Protein AF-0000000079099811 (afdb_homodimer)

Radius of gyration: 32.33 Å; Cα contacts (8 Å, |Δi|>4): 1197; chains: 2; bounding box: 140×87×87 Å

pLDDT: mean 89.3, std 20.96, range [20.91, 98.94]

InterPro domains:
  IPR004788 Ribose 5-phosphate isomerase, type A [PF06026] (89-263)
  IPR004788 Ribose 5-phosphate isomerase, type A [PTHR11934] (23-269)
  IPR004788 Ribose 5-phosphate isomerase, type A [TIGR00021] (44-264)
  IPR004788 Ribose 5-phosphate isomerase, type A [cd01398] (43-260)
  IPR020672 Ribose-5-phosphate isomerase, type A, subgroup [MF_00170] (40-267)
  IPR037171 NagB/RpiA transferase-like [SSF100950] (41-189)

Organism: Champsocephalus gunnari (NCBI:txid52237)

Secondary structure (DSSP, 8-state):
----------TTTTTTGGGGGHHHHHHHHHHHHHHHHHHHHHHHHHHHHHHHHHH--TTEEEEE--STTHHHHHHHHHHHHHHH---EEEEESSHHHHHHHHHTTPEE--TTT--SEEEEEE--SEE-TT--EE--TTS--HHHHHHHHTEEEEEEEEEGGGB-SSTTSS--S-EEEEE-GGGHHHHHHHHHHHH-SEEEEPBPSSSSSB---TTS-EEEEEE-S----HHHHHHHHHTSTTEEEESEE-S--SEEEEE-TTS-EEEE-----/--------------TTGGGGGHHHHHHHHHHHHHHHHHHHHHHHHHHHHHHHHHH--TTEEEEE--STTHHHHHHHHHHHHHHH---EEEEESSHHHHHHHHHTTPEE--TTT--SEEEEEE--SEE-TT--EE--TTS--HHHHHHHHTEEEEEEEEEGGGB-SSTTSS--S-EEEEE-GGGHHHHHHHHHHHH-SEEEEPBPSSSSSB---TTS-EEEEEE-S----HHHHHHHHHTSTTEEEESEE-S--SEEEEE-TTS-EEEE-----

Sequence (546 aa):
MRLQGCVFSSFSKLAAGFLSSASSRRKHVCLLSQSANIMAEEAKKLAAYAAVDNHVQNNQVVGVGSGSTIVYAVDRLAERVRQEKLNIVCVPTSFQARQLILQHGLTLSDLDRHPELDVAIDGADEVDAELTLIKGGGGCLTQEKIVAGCAKHFVVIADYRKDSKALGQQWKKGVPIEVIPMAYVPVSRAIAKRFGGEANLRMAVSKAGPVVTDNSNFILDWKFERAENWKEVNTAIKMIPGVVETGLFVGMAERAYFGMEDGTVQVRDPSVNMRLQGCVFSSFSKLAAGFLSSASSRRKHVCLLSQSANIMAEEAKKLAAYAAVDNHVQNNQVVGVGSGSTIVYAVDRLAERVRQEKLNIVCVPTSFQARQLILQHGLTLSDLDRHPELDVAIDGADEVDAELTLIKGGGGCLTQEKIVAGCAKHFVVIADYRKDSKALGQQWKKGVPIEVIPMAYVPVSRAIAKRFGGEANLRMAVSKAGPVVTDNSNFILDWKFERAENWKEVNTAIKMIPGVVETGLFVGMAERAYFGMEDGTVQVRDPSVN

Foldseek 3Di:
DCPDDDPDDDDPDDPPPDPPPVVVVVVVVVVVVVVVVVLFLLFLLLQLLVCLVVQDDAPFEEEQADDDSSLNNLVNNLVCCVPVVGQYEYAYLDPVRVVSCVVSPHHYDYCVVPVAGAEYEYEFQAQAQQRKGADQPVPRQQSSVSSLVRYPAYEYEGAPLRYYNDPCPRDQQAKKWWFAAVCQVVLQVVCCVPQNAGWAWACDDVDGGGDQHPVRTTITGGRGDDDDDVVVVQVVSCPPPGTPHISIDPPRHQKYWYRYSVGDIDIHGGDPD/DCPPPPPDDDDDPDPPPDPPPVVVVVVVVVVVVVVVVVLFLLFLLLQLLVCLVVQDDAPWEEEQADDDSSLNNLVNNLVCCVPVVGQYEYAYLDPVRVVSCVVSPHHYDYCVVPVAGAEYEYEAQAQAQQRKGADQPVPRQQSSVSSLVRYPAYEYEGAPLRYYNDPCPRDQQAKKWWFAAVCQVVLQVVCCVPQNFGWDWACDDVDGGGDQHPVRTTITGGRGDDDDDVVVVQVVSCPPPGTPHISIDPPRHQKYWYRYSVGDIDIHGGDPD

Structure (mmCIF, N/CA/C/O backbone):
data_AF-0000000079099811-model_v1
#
loop_
_entity.id
_entity.type
_entity.pdbx_description
1 polymer 'Ribose-5-phosphate isomerase'
#
loop_
_atom_site.group_PDB
_atom_site.id
_atom_site.type_symbol
_atom_site.label_atom_id
_atom_site.label_alt_id
_atom_site.label_comp_id
_atom_site.label_asym_id
_atom_site.label_entity_id
_atom_site.label_seq_id
_atom_site.pdbx_PDB_ins_code
_atom_site.Cartn_x
_atom_site.Cartn_y
_atom_site.Cartn_z
_atom_site.occupancy
_atom_site.B_iso_or_equiv
_atom_site.auth_seq_id
_atom_site.auth_comp_id
_atom_site.auth_asym_id
_atom_site.auth_atom_id
_atom_site.pdbx_PDB_model_num
ATOM 1 N N . MET A 1 1 ? -67.562 -46.844 43.219 1 23.28 1 MET A N 1
ATOM 2 C CA . MET A 1 1 ? -67.938 -47.594 42.031 1 23.28 1 MET A CA 1
ATOM 3 C C . MET A 1 1 ? -66.938 -47.281 40.906 1 23.28 1 MET A C 1
ATOM 5 O O . MET A 1 1 ? -66.5 -46.125 40.75 1 23.28 1 MET A O 1
ATOM 9 N N . ARG A 1 2 ? -66.438 -48.406 40.125 1 21.06 2 ARG A N 1
ATOM 10 C CA . ARG A 1 2 ? -65.375 -48.938 39.281 1 21.06 2 ARG A CA 1
ATOM 11 C C . ARG A 1 2 ? -65.438 -48.344 37.875 1 21.06 2 ARG A C 1
ATOM 13 O O . ARG A 1 2 ? -66.125 -48.875 37 1 21.06 2 ARG A O 1
ATOM 20 N N . LEU A 1 3 ? -65.875 -47.094 37.719 1 28.14 3 LEU A N 1
ATOM 21 C CA . LEU A 1 3 ? -66.125 -46.656 36.312 1 28.14 3 LEU A CA 1
ATOM 22 C C . LEU A 1 3 ? -64.875 -46.875 35.469 1 28.14 3 LEU A C 1
ATOM 24 O O . LEU A 1 3 ? -63.781 -46.375 35.844 1 28.14 3 LEU A O 1
ATOM 28 N N . GLN A 1 4 ? -64.812 -47.906 34.562 1 23.19 4 GLN A N 1
ATOM 29 C CA . GLN A 1 4 ? -63.969 -48.719 33.719 1 23.19 4 GLN A CA 1
ATOM 30 C C . GLN A 1 4 ? -63.281 -47.844 32.688 1 23.19 4 GLN A C 1
ATOM 32 O O . GLN A 1 4 ? -63.875 -46.906 32.156 1 23.19 4 GLN A O 1
ATOM 37 N N . GLY A 1 5 ? -61.844 -48 32.344 1 22.3 5 GLY A N 1
ATOM 38 C CA . GLY A 1 5 ? -60.531 -47.562 31.922 1 22.3 5 GLY A CA 1
ATOM 39 C C . GLY A 1 5 ? -60.344 -47.531 30.406 1 22.3 5 GLY A C 1
ATOM 40 O O . GLY A 1 5 ? -59.375 -46.969 29.906 1 22.3 5 GLY A O 1
ATOM 41 N N . CYS A 1 6 ? -61.219 -48.281 29.516 1 20.91 6 CYS A N 1
ATOM 42 C CA . CYS A 1 6 ? -60.5 -49.094 28.547 1 20.91 6 CYS A CA 1
ATOM 43 C C . CYS A 1 6 ? -60.062 -48.25 27.344 1 20.91 6 CYS A C 1
ATOM 45 O O . CYS A 1 6 ? -59.344 -48.719 26.484 1 20.91 6 CYS A O 1
ATOM 47 N N . VAL A 1 7 ? -60.656 -47.156 26.781 1 26.44 7 VAL A N 1
ATOM 48 C CA . VAL A 1 7 ? -60.844 -47.219 25.344 1 26.44 7 VAL A CA 1
ATOM 49 C C . VAL A 1 7 ? -59.5 -46.844 24.656 1 26.44 7 VAL A C 1
ATOM 51 O O . VAL A 1 7 ? -59.125 -45.656 24.656 1 26.44 7 VAL A O 1
ATOM 54 N N . PHE A 1 8 ? -58.25 -47.594 24.875 1 22.88 8 PHE A N 1
ATOM 55 C CA . PHE A 1 8 ? -56.906 -47.125 24.594 1 22.88 8 PHE A CA 1
ATOM 56 C C . PHE A 1 8 ? -56.688 -46.969 23.094 1 22.88 8 PHE A C 1
ATOM 58 O O . PHE A 1 8 ? -56.156 -45.938 22.656 1 22.88 8 PHE A O 1
ATOM 65 N N . SER A 1 9 ? -56.719 -48.031 22.141 1 22.77 9 SER A N 1
ATOM 66 C CA . SER A 1 9 ? -55.469 -48.531 21.578 1 22.77 9 SER A CA 1
ATOM 67 C C . SER A 1 9 ? -55.156 -47.875 20.234 1 22.77 9 SER A C 1
ATOM 69 O O . SER A 1 9 ? -54.031 -47.438 20 1 22.77 9 SER A O 1
ATOM 71 N N . SER A 1 10 ? -55.906 -48.094 19.062 1 25.42 10 SER A N 1
ATOM 72 C CA . SER A 1 10 ? -55.312 -48.75 17.922 1 25.42 10 SER A CA 1
ATOM 73 C C . SER A 1 10 ? -54.781 -47.75 16.906 1 25.42 10 SER A C 1
ATOM 75 O O . SER A 1 10 ? -54.219 -48.125 15.875 1 25.42 10 SER A O 1
ATOM 77 N N . PHE A 1 11 ? -54.938 -46.375 16.938 1 29.06 11 PHE A N 1
ATOM 78 C CA . PHE A 1 11 ? -55.062 -45.812 15.594 1 29.06 11 PHE A CA 1
ATOM 79 C C . PHE A 1 11 ? -53.688 -45.625 14.953 1 29.06 11 PHE A C 1
ATOM 81 O O . PHE A 1 11 ? -53.375 -44.531 14.484 1 29.06 11 PHE A O 1
ATOM 88 N N . SER A 1 12 ? -52.5 -46.281 15.406 1 23.86 12 SER A N 1
ATOM 89 C CA . SER A 1 12 ? -51.25 -45.594 15.109 1 23.86 12 SER A CA 1
ATOM 90 C C . SER A 1 12 ? -50.844 -45.844 13.664 1 23.86 12 SER A C 1
ATOM 92 O O . SER A 1 12 ? -49.875 -45.219 13.188 1 23.86 12 SER A O 1
ATOM 94 N N . LYS A 1 13 ? -51.25 -46.812 12.812 1 27.08 13 LYS A N 1
ATOM 95 C CA . LYS A 1 13 ? -50.219 -47.438 11.977 1 27.08 13 LYS A CA 1
ATOM 96 C C . LYS A 1 13 ? -49.906 -46.531 10.789 1 27.08 13 LYS A C 1
ATOM 98 O O . LYS A 1 13 ? -48.781 -46.594 10.258 1 27.08 13 LYS A O 1
ATOM 103 N N . LEU A 1 14 ? -50.75 -45.906 10.039 1 25.47 14 LEU A N 1
ATOM 104 C CA . LEU A 1 14 ? -50.594 -46.062 8.594 1 25.47 14 LEU A CA 1
ATOM 105 C C . LEU A 1 14 ? -49.594 -45.062 8.055 1 25.47 14 LEU A C 1
ATOM 107 O O . LEU A 1 14 ? -49.312 -45 6.852 1 25.47 14 LEU A O 1
ATOM 111 N N . ALA A 1 15 ? -49.062 -44 8.75 1 27.23 15 ALA A N 1
ATOM 112 C CA . ALA A 1 15 ? -48.594 -42.969 7.855 1 27.23 15 ALA A CA 1
ATOM 113 C C . ALA A 1 15 ? -47.219 -43.25 7.324 1 27.23 15 ALA A C 1
ATOM 115 O O . ALA A 1 15 ? -46.281 -42.469 7.508 1 27.23 15 ALA A O 1
ATOM 116 N N . ALA A 1 16 ? -46.781 -44.594 7.203 1 27.22 16 ALA A N 1
ATOM 117 C CA . ALA A 1 16 ? -45.375 -44.812 7.008 1 27.22 16 ALA A CA 1
ATOM 118 C C . ALA A 1 16 ? -44.969 -44.5 5.57 1 27.22 16 ALA A C 1
ATOM 120 O O . ALA A 1 16 ? -43.75 -44.438 5.258 1 27.22 16 ALA A O 1
ATOM 121 N N . GLY A 1 17 ? -45.875 -44.438 4.621 1 28.27 17 GLY A N 1
ATOM 122 C CA . GLY A 1 17 ? -45.344 -44.875 3.346 1 28.27 17 GLY A CA 1
ATOM 123 C C . GLY A 1 17 ? -44.406 -43.844 2.73 1 28.27 17 GLY A C 1
ATOM 124 O O . GLY A 1 17 ? -43.469 -44.219 2.006 1 28.27 17 GLY A O 1
ATOM 125 N N . PHE A 1 18 ? -44.656 -42.531 2.709 1 34.72 18 PHE A N 1
ATOM 126 C CA . PHE A 1 18 ? -44.188 -41.75 1.559 1 34.72 18 PHE A CA 1
ATOM 127 C C . PHE A 1 18 ? -42.75 -41.281 1.768 1 34.72 18 PHE A C 1
ATOM 129 O O . PHE A 1 18 ? -42.219 -40.5 0.976 1 34.72 18 PHE A O 1
ATOM 136 N N . LEU A 1 19 ? -42.062 -41.656 2.842 1 35.84 19 LEU A N 1
ATOM 137 C CA . LEU A 1 19 ? -40.844 -40.906 3.057 1 35.84 19 LEU A CA 1
ATOM 138 C C . LEU A 1 19 ? -39.719 -41.469 2.193 1 35.84 19 LEU A C 1
ATOM 140 O O . LEU A 1 19 ? -38.562 -41.031 2.316 1 35.84 19 LEU A O 1
ATOM 144 N N . SER A 1 20 ? -39.938 -42.438 1.365 1 37.06 20 SER A N 1
ATOM 145 C CA . SER A 1 20 ? -38.719 -43.094 0.891 1 37.06 20 SER A CA 1
ATOM 146 C C . SER A 1 20 ? -38.062 -42.281 -0.205 1 37.06 20 SER A C 1
ATOM 148 O O . SER A 1 20 ? -36.875 -42.5 -0.511 1 37.06 20 SER A O 1
ATOM 150 N N . SER A 1 21 ? -38.781 -41.375 -0.862 1 38.88 21 SER A N 1
ATOM 151 C CA . SER A 1 21 ? -38.156 -40.969 -2.121 1 38.88 21 SER A CA 1
ATOM 152 C C . SER A 1 21 ? -37.156 -39.844 -1.911 1 38.88 21 SER A C 1
ATOM 154 O O . SER A 1 21 ? -36.438 -39.469 -2.836 1 38.88 21 SER A O 1
ATOM 156 N N . ALA A 1 22 ? -37.188 -39.188 -0.822 1 42.56 22 ALA A N 1
ATOM 157 C CA . ALA A 1 22 ? -36.312 -38 -0.711 1 42.56 22 ALA A CA 1
ATOM 158 C C . ALA A 1 22 ? -34.844 -38.406 -0.474 1 42.56 22 ALA A C 1
ATOM 160 O O . ALA A 1 22 ? -33.938 -37.594 -0.548 1 42.56 22 ALA A O 1
ATOM 161 N N . SER A 1 23 ? -34.75 -39.75 -0.103 1 42.31 23 SER A N 1
ATOM 162 C CA . SER A 1 23 ? -33.375 -40.125 0.263 1 42.31 23 SER A CA 1
ATOM 163 C C . SER A 1 23 ? -32.5 -40.312 -0.973 1 42.31 23 SER A C 1
ATOM 165 O O . SER A 1 23 ? -31.281 -40.188 -0.903 1 42.31 23 SER A O 1
ATOM 167 N N . SER A 1 24 ? -33.156 -40.625 -2.104 1 41.09 24 SER A N 1
ATOM 168 C CA . SER A 1 24 ? -32.344 -40.906 -3.279 1 41.09 24 SER A CA 1
ATOM 169 C C . SER A 1 24 ? -31.859 -39.625 -3.93 1 41.09 24 SER A C 1
ATOM 171 O O . SER A 1 24 ? -30.812 -39.594 -4.578 1 41.09 24 SER A O 1
ATOM 173 N N . ARG A 1 25 ? -32.594 -38.594 -3.783 1 45.16 25 ARG A N 1
ATOM 174 C CA . ARG A 1 25 ? -32.188 -37.312 -4.406 1 45.16 25 ARG A CA 1
ATOM 175 C C . ARG A 1 25 ? -31.031 -36.688 -3.646 1 45.16 25 ARG A C 1
ATOM 177 O O . ARG A 1 25 ? -30.172 -36.031 -4.246 1 45.16 25 ARG A O 1
ATOM 184 N N . ARG A 1 26 ? -31.188 -36.906 -2.41 1 52.5 26 ARG A N 1
ATOM 185 C CA . ARG A 1 26 ? -30.078 -36.344 -1.645 1 52.5 26 ARG A CA 1
ATOM 186 C C . ARG A 1 26 ? -28.781 -37.125 -1.918 1 52.5 26 ARG A C 1
ATOM 188 O O . ARG A 1 26 ? -27.688 -36.562 -1.831 1 52.5 26 ARG A O 1
ATOM 195 N N . LYS A 1 27 ? -29.094 -38.219 -2.285 1 48.91 27 LYS A N 1
ATOM 196 C CA . LYS A 1 27 ? -27.938 -39.062 -2.561 1 48.91 27 LYS A CA 1
ATOM 197 C C . LYS A 1 27 ? -27.328 -38.719 -3.926 1 48.91 27 LYS A C 1
ATOM 199 O O . LYS A 1 27 ? -26.109 -38.75 -4.09 1 48.91 27 LYS A O 1
ATOM 204 N N . HIS A 1 28 ? -28.062 -38.5 -4.867 1 47.62 28 HIS A N 1
ATOM 205 C CA . HIS A 1 28 ? -27.594 -38.188 -6.211 1 47.62 28 HIS A CA 1
ATOM 206 C C . HIS A 1 28 ? -26.953 -36.812 -6.258 1 47.62 28 HIS A C 1
ATOM 208 O O . HIS A 1 28 ? -25.953 -36.594 -6.957 1 47.62 28 HIS A O 1
ATOM 214 N N . VAL A 1 29 ? -27.453 -35.75 -5.609 1 53.19 29 VAL A N 1
ATOM 215 C CA . VAL A 1 29 ? -26.859 -34.438 -5.566 1 53.19 29 VAL A CA 1
ATOM 216 C C . VAL A 1 29 ? -25.516 -34.469 -4.863 1 53.19 29 VAL A C 1
ATOM 218 O O . VAL A 1 29 ? -24.547 -33.844 -5.293 1 53.19 29 VAL A O 1
ATOM 221 N N . CYS A 1 30 ? -25.375 -35.375 -3.893 1 55.56 30 CYS A N 1
ATOM 222 C CA . CYS A 1 30 ? -24.125 -35.5 -3.152 1 55.56 30 CYS A CA 1
ATOM 223 C C . CYS A 1 30 ? -23.062 -36.188 -4 1 55.56 30 CYS A C 1
ATOM 225 O O . CYS A 1 30 ? -21.891 -35.844 -3.949 1 55.56 30 CYS A O 1
ATOM 227 N N . LEU A 1 31 ? -23.438 -37.156 -4.805 1 54.25 31 LEU A N 1
ATOM 228 C CA . LEU A 1 31 ? -22.5 -37.875 -5.645 1 54.25 31 LEU A CA 1
ATOM 229 C C . LEU A 1 31 ? -21.984 -36.969 -6.773 1 54.25 31 LEU A C 1
ATOM 231 O O . LEU A 1 31 ? -20.797 -37 -7.105 1 54.25 31 LEU A O 1
ATOM 235 N N . LEU A 1 32 ? -22.844 -36.156 -7.352 1 54.78 32 LEU A N 1
ATOM 236 C CA . LEU A 1 32 ? -22.453 -35.25 -8.43 1 54.78 32 LEU A CA 1
ATOM 237 C C . LEU A 1 32 ? -21.516 -34.156 -7.918 1 54.78 32 LEU A C 1
ATOM 239 O O . LEU A 1 32 ? -20.562 -33.781 -8.602 1 54.78 32 LEU A O 1
ATOM 243 N N . SER A 1 33 ? -21.828 -33.688 -6.688 1 65.56 33 SER A N 1
ATOM 244 C CA . SER A 1 33 ? -20.953 -32.688 -6.094 1 65.56 33 SER A CA 1
ATOM 245 C C . SER A 1 33 ? -19.562 -33.25 -5.789 1 65.56 33 SER A C 1
ATOM 247 O O . SER A 1 33 ? -18.562 -32.594 -6.02 1 65.56 33 SER A O 1
ATOM 249 N N . GLN A 1 34 ? -19.484 -34.469 -5.434 1 68.75 34 GLN A N 1
ATOM 250 C CA . GLN A 1 34 ? -18.203 -35.094 -5.145 1 68.75 34 GLN A CA 1
ATOM 251 C C . GLN A 1 34 ? -17.422 -35.344 -6.43 1 68.75 34 GLN A C 1
ATOM 253 O O . GLN A 1 34 ? -16.203 -35.156 -6.465 1 68.75 34 GLN A O 1
ATOM 258 N N . SER A 1 35 ? -18.109 -35.844 -7.461 1 70.94 35 SER A N 1
ATOM 259 C CA . SER A 1 35 ? -17.453 -36.094 -8.742 1 70.94 35 SER A CA 1
ATOM 260 C C . SER A 1 35 ? -16.906 -34.781 -9.336 1 70.94 35 SER A C 1
ATOM 262 O O . SER A 1 35 ? -15.805 -34.781 -9.891 1 70.94 35 SER A O 1
ATOM 264 N N . ALA A 1 36 ? -17.672 -33.719 -9.203 1 75.31 36 ALA A N 1
ATOM 265 C CA . ALA A 1 36 ? -17.219 -32.438 -9.711 1 75.31 36 ALA A CA 1
ATOM 266 C C . ALA A 1 36 ? -15.969 -31.953 -8.961 1 75.31 36 ALA A C 1
ATOM 268 O O . ALA A 1 36 ? -15.047 -31.406 -9.562 1 75.31 36 ALA A O 1
ATOM 269 N N . ASN A 1 37 ? -15.945 -32.188 -7.707 1 81.69 37 ASN A N 1
ATOM 270 C CA . ASN A 1 37 ? -14.789 -31.797 -6.902 1 81.69 37 ASN A CA 1
ATOM 271 C C . ASN A 1 37 ? -13.555 -32.625 -7.262 1 81.69 37 ASN A C 1
ATOM 273 O O . ASN A 1 37 ? -12.445 -32.094 -7.305 1 81.69 37 ASN A O 1
ATOM 277 N N . ILE A 1 38 ? -13.789 -33.875 -7.523 1 82.44 38 ILE A N 1
ATOM 278 C CA . ILE A 1 38 ? -12.688 -34.75 -7.906 1 82.44 38 ILE A CA 1
ATOM 279 C C . ILE A 1 38 ? -12.125 -34.312 -9.258 1 82.44 38 ILE A C 1
ATOM 281 O O . ILE A 1 38 ? -10.906 -34.25 -9.445 1 82.44 38 ILE A O 1
ATOM 285 N N . MET A 1 39 ? -12.992 -34 -10.148 1 86.12 39 MET A N 1
ATOM 286 C CA . MET A 1 39 ? -12.562 -33.562 -11.477 1 86.12 39 MET A CA 1
ATOM 287 C C . MET A 1 39 ? -11.789 -32.25 -11.398 1 86.12 39 MET A C 1
ATOM 289 O O . MET A 1 39 ? -10.789 -32.062 -12.094 1 86.12 39 MET A O 1
ATOM 293 N N . ALA A 1 40 ? -12.234 -31.359 -10.57 1 90.88 40 ALA A N 1
ATOM 294 C CA . ALA A 1 40 ? -11.547 -30.094 -10.406 1 90.88 40 ALA A CA 1
ATOM 295 C C . ALA A 1 40 ? -10.148 -30.281 -9.828 1 90.88 40 ALA A C 1
ATOM 297 O O . ALA A 1 40 ? -9.195 -29.625 -10.25 1 90.88 40 ALA A O 1
ATOM 298 N N . GLU A 1 41 ? -10.039 -31.156 -8.914 1 94.81 41 GLU A N 1
ATOM 299 C CA . GLU A 1 41 ? -8.734 -31.422 -8.305 1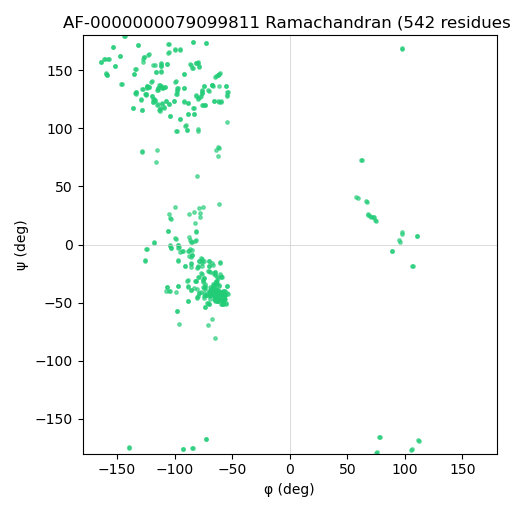 94.81 41 GLU A CA 1
ATOM 300 C C . GLU A 1 41 ? -7.77 -32.031 -9.312 1 94.81 41 GLU A C 1
ATOM 302 O O . GLU A 1 41 ? -6.598 -31.641 -9.367 1 94.81 41 GLU A O 1
ATOM 307 N N . GLU A 1 42 ? -8.281 -32.938 -10.062 1 95.94 42 GLU A N 1
ATOM 308 C CA . GLU A 1 42 ? -7.449 -33.531 -11.102 1 95.94 42 GLU A CA 1
ATOM 309 C C . GLU A 1 42 ? -7.027 -32.5 -12.133 1 95.94 42 GLU A C 1
ATOM 311 O O . GLU A 1 42 ? -5.895 -32.5 -12.617 1 95.94 42 GLU A O 1
ATOM 316 N N . ALA A 1 43 ? -7.91 -31.656 -12.492 1 97.31 43 ALA A N 1
ATOM 317 C CA . ALA A 1 43 ? -7.621 -30.578 -13.438 1 97.31 43 ALA A CA 1
ATOM 318 C C . ALA A 1 43 ? -6.531 -29.656 -12.898 1 97.31 43 ALA A C 1
ATOM 320 O O . ALA A 1 43 ? -5.633 -29.25 -13.641 1 97.31 43 ALA A O 1
ATOM 321 N N . LYS A 1 44 ? -6.633 -29.312 -11.633 1 98 44 LYS A N 1
ATOM 322 C CA . LYS A 1 44 ? -5.598 -28.5 -10.992 1 98 44 LYS A CA 1
ATOM 323 C C . LYS A 1 44 ? -4.23 -29.172 -11.109 1 98 44 LYS A C 1
ATOM 325 O O . LYS A 1 44 ? -3.242 -28.516 -11.461 1 98 44 LYS A O 1
ATOM 330 N N . LYS A 1 45 ? -4.258 -30.422 -10.812 1 98.38 45 LYS A N 1
ATOM 331 C CA . LYS A 1 45 ? -3.012 -31.172 -10.859 1 98.38 45 LYS A CA 1
ATOM 332 C C . LYS A 1 45 ? -2.402 -31.141 -12.258 1 98.38 45 LYS A C 1
ATOM 334 O O . LYS A 1 45 ? -1.202 -30.906 -12.414 1 98.38 45 LYS A O 1
ATOM 339 N N . LEU A 1 46 ? -3.203 -31.375 -13.281 1 98.38 46 LEU A N 1
ATOM 340 C CA . LEU A 1 46 ? -2.736 -31.391 -14.656 1 98.38 46 LEU A CA 1
ATOM 341 C C . LEU A 1 46 ? -2.117 -30.062 -15.039 1 98.38 46 LEU A C 1
ATOM 343 O O . LEU A 1 46 ? -1.031 -30.016 -15.625 1 98.38 46 LEU A O 1
ATOM 347 N N . ALA A 1 47 ? -2.775 -29 -14.75 1 98.75 47 ALA A N 1
ATOM 348 C CA . ALA A 1 47 ? -2.281 -27.656 -15.047 1 98.75 47 ALA A CA 1
ATOM 349 C C . ALA A 1 47 ? -0.96 -27.391 -14.336 1 98.75 47 ALA A C 1
ATOM 351 O O . ALA A 1 47 ? -0.014 -26.891 -14.938 1 98.75 47 ALA A O 1
ATOM 352 N N . ALA A 1 48 ? -0.893 -27.719 -13.062 1 98.81 48 ALA A N 1
ATOM 353 C CA . ALA A 1 48 ? 0.291 -27.484 -12.242 1 98.81 48 ALA A CA 1
ATOM 354 C C . ALA A 1 48 ? 1.496 -28.25 -12.773 1 98.81 48 ALA A C 1
ATOM 356 O O . ALA A 1 48 ? 2.584 -27.688 -12.93 1 98.81 48 ALA A O 1
ATOM 357 N N . TYR A 1 49 ? 1.268 -29.516 -13.055 1 98.75 49 TYR A N 1
ATOM 358 C CA . TYR A 1 49 ? 2.35 -30.344 -13.555 1 98.75 49 TYR A CA 1
ATOM 359 C C . TYR A 1 49 ? 2.873 -29.828 -14.883 1 98.75 49 TYR A C 1
ATOM 361 O O . TYR A 1 49 ? 4.086 -29.734 -15.094 1 98.75 49 TYR A O 1
ATOM 369 N N . ALA A 1 50 ? 1.955 -29.484 -15.773 1 98.81 50 ALA A N 1
ATOM 370 C CA . ALA A 1 50 ? 2.355 -28.953 -17.078 1 98.81 50 ALA A CA 1
ATOM 371 C C . ALA A 1 50 ? 3.199 -27.688 -16.922 1 98.81 50 ALA A C 1
ATOM 373 O O . ALA A 1 50 ? 4.227 -27.531 -17.578 1 98.81 50 ALA A O 1
ATOM 374 N N . ALA A 1 51 ? 2.795 -26.781 -16.094 1 98.88 51 ALA A N 1
ATOM 375 C CA . ALA A 1 51 ? 3.516 -25.531 -15.883 1 98.88 51 ALA A CA 1
ATOM 376 C C . ALA A 1 51 ? 4.914 -25.797 -15.328 1 98.88 51 ALA A C 1
ATOM 378 O O . ALA A 1 51 ? 5.895 -25.219 -15.812 1 98.88 51 ALA A O 1
ATOM 379 N N . VAL A 1 52 ? 5.016 -26.609 -14.32 1 98.88 52 VAL A N 1
ATOM 380 C CA . VAL A 1 52 ? 6.305 -26.906 -13.711 1 98.88 52 VAL A CA 1
ATOM 381 C C . VAL A 1 52 ? 7.227 -27.562 -14.734 1 98.88 52 VAL A C 1
ATOM 383 O O . VAL A 1 52 ? 8.391 -27.188 -14.875 1 98.88 52 VAL A O 1
ATOM 386 N N . ASP A 1 53 ? 6.688 -28.531 -15.469 1 98.75 53 ASP A N 1
ATOM 387 C CA . ASP A 1 53 ? 7.48 -29.25 -16.469 1 98.75 53 ASP A CA 1
ATOM 388 C C . ASP A 1 53 ? 7.996 -28.312 -17.547 1 98.75 53 ASP A C 1
ATOM 390 O O . ASP A 1 53 ? 9.109 -28.469 -18.047 1 98.75 53 ASP A O 1
ATOM 394 N N . ASN A 1 54 ? 7.215 -27.359 -17.875 1 98.62 54 ASN A N 1
ATOM 395 C CA . ASN A 1 54 ? 7.535 -26.531 -19.016 1 98.62 54 ASN A CA 1
ATOM 396 C C . ASN A 1 54 ? 8.367 -25.312 -18.609 1 98.62 54 ASN A C 1
ATOM 398 O O . ASN A 1 54 ? 9.047 -24.719 -19.453 1 98.62 54 ASN A O 1
ATOM 402 N N . HIS A 1 55 ? 8.398 -24.906 -17.312 1 98.69 55 HIS A N 1
ATOM 403 C CA . HIS A 1 55 ? 8.953 -23.594 -17.031 1 98.69 55 HIS A CA 1
ATOM 404 C C . HIS A 1 55 ? 10.062 -23.672 -15.984 1 98.69 55 HIS A C 1
ATOM 406 O O . HIS A 1 55 ? 10.797 -22.719 -15.781 1 98.69 55 HIS A O 1
ATOM 412 N N . VAL A 1 56 ? 10.172 -24.766 -15.312 1 98.69 56 VAL A N 1
ATOM 413 C CA . VAL A 1 56 ? 11.211 -24.875 -14.297 1 98.69 56 VAL A CA 1
ATOM 414 C C . VAL A 1 56 ? 12.422 -25.609 -14.875 1 98.69 56 VAL A C 1
ATOM 416 O O . VAL A 1 56 ? 12.281 -26.656 -15.508 1 98.69 56 VAL A O 1
ATOM 419 N N . GLN A 1 57 ? 13.547 -25.031 -14.633 1 98.5 57 GLN A N 1
ATOM 420 C CA . GLN A 1 57 ? 14.812 -25.594 -15.07 1 98.5 57 GLN A CA 1
ATOM 421 C C . GLN A 1 57 ? 15.836 -25.609 -13.938 1 98.5 57 GLN A C 1
ATOM 423 O O . GLN A 1 57 ? 15.617 -24.984 -12.898 1 98.5 57 GLN A O 1
ATOM 428 N N . ASN A 1 58 ? 16.906 -26.266 -14.258 1 98.62 58 ASN A N 1
ATOM 429 C CA . ASN A 1 58 ? 17.984 -26.359 -13.281 1 98.62 58 ASN A CA 1
ATOM 430 C C . ASN A 1 58 ? 18.578 -24.984 -12.977 1 98.62 58 ASN A C 1
ATOM 432 O O . ASN A 1 58 ? 18.719 -24.156 -13.875 1 98.62 58 ASN A O 1
ATOM 436 N N . ASN A 1 59 ? 19 -24.75 -11.672 1 98.75 59 ASN A N 1
ATOM 437 C CA . ASN A 1 59 ? 19.688 -23.562 -11.188 1 98.75 59 ASN A CA 1
ATOM 438 C C . ASN A 1 59 ? 18.797 -22.328 -11.266 1 98.75 59 ASN A C 1
ATOM 440 O O . ASN A 1 59 ? 19.25 -21.25 -11.641 1 98.75 59 ASN A O 1
ATOM 444 N N . GLN A 1 60 ? 17.531 -22.5 -10.984 1 98.81 60 GLN A N 1
ATOM 445 C CA . GLN A 1 60 ? 16.594 -21.375 -11.039 1 98.81 60 GLN A CA 1
ATOM 446 C C . GLN A 1 60 ? 16.094 -21.016 -9.641 1 98.81 60 GLN A C 1
ATOM 448 O O . GLN A 1 60 ? 16.062 -21.875 -8.742 1 98.81 60 GLN A O 1
ATOM 453 N N . VAL A 1 61 ? 15.82 -19.797 -9.469 1 98.88 61 VAL A N 1
ATOM 454 C CA . VAL A 1 61 ? 15.047 -19.297 -8.336 1 98.88 61 VAL A CA 1
ATOM 455 C C . VAL A 1 61 ? 13.57 -19.234 -8.711 1 98.88 61 VAL A C 1
ATOM 457 O O . VAL A 1 61 ? 13.195 -18.578 -9.68 1 98.88 61 VAL A O 1
ATOM 460 N N . VAL A 1 62 ? 12.742 -19.938 -7.906 1 98.94 62 VAL A N 1
ATOM 461 C CA . VAL A 1 62 ? 11.336 -20.109 -8.258 1 98.94 62 VAL A CA 1
ATOM 462 C C . VAL A 1 62 ? 10.453 -19.484 -7.188 1 98.94 62 VAL A C 1
ATOM 464 O O . VAL A 1 62 ? 10.594 -19.766 -6 1 98.94 62 VAL A O 1
ATOM 467 N N . GLY A 1 63 ? 9.602 -18.531 -7.664 1 98.94 63 GLY A N 1
ATOM 468 C CA . GLY A 1 63 ? 8.531 -18.078 -6.785 1 98.94 63 GLY A CA 1
ATOM 469 C C . GLY A 1 63 ? 7.387 -19.062 -6.672 1 98.94 63 GLY A C 1
ATOM 470 O O . GLY A 1 63 ? 6.848 -19.516 -7.684 1 98.94 63 GLY A O 1
ATOM 471 N N . VAL A 1 64 ? 6.984 -19.375 -5.465 1 98.94 64 VAL A N 1
ATOM 472 C CA . VAL A 1 64 ? 5.93 -20.344 -5.203 1 98.94 64 VAL A CA 1
ATOM 473 C C . VAL A 1 64 ? 4.68 -19.625 -4.699 1 98.94 64 VAL A C 1
ATOM 475 O O . VAL A 1 64 ? 4.688 -19.031 -3.617 1 98.94 64 VAL A O 1
ATOM 478 N N . GLY A 1 65 ? 3.648 -19.75 -5.461 1 98.69 65 GLY A N 1
ATOM 479 C CA . GLY A 1 65 ? 2.396 -19.078 -5.148 1 98.69 65 GLY A CA 1
ATOM 480 C C . GLY A 1 65 ? 1.666 -19.703 -3.973 1 98.69 65 GLY A C 1
ATOM 481 O O . GLY A 1 65 ? 2.266 -20.422 -3.178 1 98.69 65 GLY A O 1
ATOM 482 N N . SER A 1 66 ? 0.4 -19.297 -3.826 1 97.56 66 SER A N 1
ATOM 483 C CA . SER A 1 66 ? -0.475 -19.734 -2.74 1 97.56 66 SER A CA 1
ATOM 484 C C . SER A 1 66 ? -1.743 -20.391 -3.279 1 97.56 66 SER A C 1
ATOM 486 O O . SER A 1 66 ? -2.037 -20.281 -4.473 1 97.56 66 SER A O 1
ATOM 488 N N . GLY A 1 67 ? -2.434 -21.109 -2.393 1 95.44 67 GLY A N 1
ATOM 489 C CA . GLY A 1 67 ? -3.748 -21.625 -2.727 1 95.44 67 GLY A CA 1
ATOM 490 C C . GLY A 1 67 ? -3.744 -23.125 -3.002 1 95.44 67 GLY A C 1
ATOM 491 O O . GLY A 1 67 ? -2.691 -23.766 -2.963 1 95.44 67 GLY A O 1
ATOM 492 N N . SER A 1 68 ? -4.871 -23.641 -3.367 1 96.12 68 SER A N 1
ATOM 493 C CA . SER A 1 68 ? -5.086 -25.078 -3.451 1 96.12 68 SER A CA 1
ATOM 494 C C . SER A 1 68 ? -4.41 -25.672 -4.684 1 96.12 68 SER A C 1
ATOM 496 O O . SER A 1 68 ? -3.973 -26.828 -4.664 1 96.12 68 SER A O 1
ATOM 498 N N . THR A 1 69 ? -4.309 -24.891 -5.75 1 96.69 69 THR A N 1
ATOM 499 C CA . THR A 1 69 ? -3.705 -25.438 -6.969 1 96.69 69 THR A CA 1
ATOM 500 C C . THR A 1 69 ? -2.191 -25.547 -6.816 1 96.69 69 THR A C 1
ATOM 502 O O . THR A 1 69 ? -1.573 -26.453 -7.371 1 96.69 69 THR A O 1
ATOM 505 N N . ILE A 1 70 ? -1.595 -24.703 -6.023 1 98.19 70 ILE A N 1
ATOM 506 C CA . ILE A 1 70 ? -0.143 -24.609 -5.914 1 98.19 70 ILE A CA 1
ATOM 507 C C . ILE A 1 70 ? 0.407 -25.859 -5.219 1 98.19 70 ILE A C 1
ATOM 509 O O . ILE A 1 70 ? 1.576 -26.203 -5.395 1 98.19 70 ILE A O 1
ATOM 513 N N . VAL A 1 71 ? -0.436 -26.516 -4.453 1 98.25 71 VAL A N 1
ATOM 514 C CA . VAL A 1 71 ? -0.027 -27.75 -3.781 1 98.25 71 VAL A CA 1
ATOM 515 C C . VAL A 1 71 ? 0.535 -28.734 -4.801 1 98.25 71 VAL A C 1
ATOM 517 O O . VAL A 1 71 ? 1.584 -29.344 -4.574 1 98.25 71 VAL A O 1
ATOM 520 N N . TYR A 1 72 ? -0.106 -28.828 -5.91 1 98.62 72 TYR A N 1
ATOM 521 C CA . TYR A 1 72 ? 0.304 -29.766 -6.945 1 98.62 72 TYR A CA 1
ATOM 522 C C . TYR A 1 72 ? 1.565 -29.281 -7.652 1 98.62 72 TYR A C 1
ATOM 524 O O . TYR A 1 72 ? 2.387 -30.094 -8.094 1 98.62 72 TYR A O 1
ATOM 532 N N . ALA A 1 73 ? 1.716 -27.969 -7.801 1 98.81 73 ALA A N 1
ATOM 533 C CA . ALA A 1 73 ? 2.947 -27.438 -8.383 1 98.81 73 ALA A CA 1
ATOM 534 C C . ALA A 1 73 ? 4.156 -27.781 -7.512 1 98.81 73 ALA A C 1
ATOM 536 O O . ALA A 1 73 ? 5.199 -28.188 -8.023 1 98.81 73 ALA A O 1
ATOM 537 N N . VAL A 1 74 ? 3.994 -27.641 -6.242 1 98.81 74 VAL A N 1
ATOM 538 C CA . VAL A 1 74 ? 5.094 -27.938 -5.324 1 98.81 74 VAL A CA 1
ATOM 539 C C . VAL A 1 74 ? 5.379 -29.422 -5.324 1 98.81 74 VAL A C 1
ATOM 541 O O . VAL A 1 74 ? 6.539 -29.844 -5.262 1 98.81 74 VAL A O 1
ATOM 544 N N . ASP A 1 75 ? 4.312 -30.234 -5.395 1 98.56 75 ASP A N 1
ATOM 545 C CA . ASP A 1 75 ? 4.484 -31.672 -5.516 1 98.56 75 ASP A CA 1
ATOM 546 C C . ASP A 1 75 ? 5.352 -32.031 -6.727 1 98.56 75 ASP A C 1
ATOM 548 O O . ASP A 1 75 ? 6.309 -32.781 -6.609 1 98.56 75 ASP A O 1
ATOM 552 N N . ARG A 1 76 ? 4.996 -31.484 -7.82 1 98.81 76 ARG A N 1
ATOM 553 C CA . ARG A 1 76 ? 5.707 -31.781 -9.062 1 98.81 76 ARG A CA 1
ATOM 554 C C . ARG A 1 76 ? 7.137 -31.25 -9.008 1 98.81 76 ARG A C 1
ATOM 556 O O . ARG A 1 76 ? 8.07 -31.922 -9.461 1 98.81 76 ARG A O 1
ATOM 563 N N . LEU A 1 77 ? 7.277 -30.062 -8.477 1 98.81 77 LEU A N 1
ATOM 564 C CA . LEU A 1 77 ? 8.609 -29.469 -8.336 1 98.81 77 LEU A CA 1
ATOM 565 C C . LEU A 1 77 ? 9.508 -30.375 -7.496 1 98.81 77 LEU A C 1
ATOM 567 O O . LEU A 1 77 ? 10.648 -30.641 -7.887 1 98.81 77 LEU A O 1
ATOM 571 N N . ALA A 1 78 ? 9.016 -30.828 -6.395 1 98.75 78 ALA A N 1
ATOM 572 C CA . ALA A 1 78 ? 9.773 -31.703 -5.5 1 98.75 78 ALA A CA 1
ATOM 573 C C . ALA A 1 78 ? 10.156 -33 -6.203 1 98.75 78 ALA A C 1
ATOM 575 O O . ALA A 1 78 ? 11.273 -33.5 -6.039 1 98.75 78 ALA A O 1
ATOM 576 N N . GLU A 1 79 ? 9.211 -33.562 -6.914 1 98.69 79 GLU A N 1
ATOM 577 C CA . GLU A 1 79 ? 9.477 -34.781 -7.676 1 98.69 79 GLU A CA 1
ATOM 578 C C . GLU A 1 79 ? 10.625 -34.594 -8.664 1 98.69 79 GLU A C 1
ATOM 580 O O . GLU A 1 79 ? 11.531 -35.406 -8.734 1 98.69 79 GLU A O 1
ATOM 585 N N . ARG A 1 80 ? 10.555 -33.469 -9.367 1 98.62 80 ARG A N 1
ATOM 586 C CA . ARG A 1 80 ? 11.586 -33.219 -10.367 1 98.62 80 ARG A CA 1
ATOM 587 C C . ARG A 1 80 ? 12.93 -32.938 -9.703 1 98.62 80 ARG A C 1
ATOM 589 O O . ARG A 1 80 ? 13.977 -33.375 -10.195 1 98.62 80 ARG A O 1
ATOM 596 N N . VAL A 1 81 ? 12.914 -32.188 -8.617 1 98.62 81 VAL A N 1
ATOM 597 C CA . VAL A 1 81 ? 14.148 -31.938 -7.887 1 98.62 81 VAL A CA 1
ATOM 598 C C . VAL A 1 81 ? 14.773 -33.281 -7.457 1 98.62 81 VAL A C 1
ATOM 600 O O . VAL A 1 81 ? 15.984 -33.469 -7.598 1 98.62 81 VAL A O 1
ATOM 603 N N . ARG A 1 82 ? 14 -34.188 -6.984 1 98 82 ARG A N 1
ATOM 604 C CA . ARG A 1 82 ? 14.477 -35.469 -6.512 1 98 82 ARG A CA 1
ATOM 605 C C . ARG A 1 82 ? 14.953 -36.344 -7.672 1 98 82 ARG A C 1
ATOM 607 O O . ARG A 1 82 ? 16.031 -36.906 -7.617 1 98 82 ARG A O 1
ATOM 614 N N . GLN A 1 83 ? 14.188 -36.375 -8.711 1 98.25 83 GLN A N 1
ATOM 615 C CA . GLN A 1 83 ? 14.43 -37.344 -9.797 1 98.25 83 GLN A CA 1
ATOM 616 C C . GLN A 1 83 ? 15.5 -36.812 -10.75 1 98.25 83 GLN A C 1
ATOM 618 O O . GLN A 1 83 ? 16.312 -37.562 -11.273 1 98.25 83 GLN A O 1
ATOM 623 N N . GLU A 1 84 ? 15.43 -35.5 -10.945 1 98.38 84 GLU A N 1
ATOM 624 C CA . GLU A 1 84 ? 16.312 -34.906 -11.938 1 98.38 84 GLU A CA 1
ATOM 625 C C . GLU A 1 84 ? 17.484 -34.188 -11.258 1 98.38 84 GLU A C 1
ATOM 627 O O . GLU A 1 84 ? 18.359 -33.656 -11.938 1 98.38 84 GLU A O 1
ATOM 632 N N . LYS A 1 85 ? 17.5 -34.156 -9.938 1 98.19 85 LYS A N 1
ATOM 633 C CA . LYS A 1 85 ? 18.547 -33.5 -9.141 1 98.19 85 LYS A CA 1
ATOM 634 C C . LYS A 1 85 ? 18.688 -32.031 -9.477 1 98.19 85 LYS A C 1
ATOM 636 O O . LYS A 1 85 ? 19.797 -31.531 -9.703 1 98.19 85 LYS A O 1
ATOM 641 N N . LEU A 1 86 ? 17.578 -31.391 -9.664 1 98.56 86 LEU A N 1
ATOM 642 C CA . LEU A 1 86 ? 17.562 -29.969 -9.961 1 98.56 86 LEU A CA 1
ATOM 643 C C . LEU A 1 86 ? 18.031 -29.156 -8.758 1 98.56 86 LEU A C 1
ATOM 645 O O . LEU A 1 86 ? 17.703 -29.484 -7.617 1 98.56 86 LEU A O 1
ATOM 649 N N . ASN A 1 87 ? 18.859 -28.156 -9.008 1 98.5 87 ASN A N 1
ATOM 650 C CA . ASN A 1 87 ? 19.188 -27.125 -8.016 1 98.5 87 ASN A CA 1
ATOM 651 C C . ASN A 1 87 ? 18.203 -25.953 -8.078 1 98.5 87 ASN A C 1
ATOM 653 O O . ASN A 1 87 ? 18.391 -25.031 -8.867 1 98.5 87 ASN A O 1
ATOM 657 N N . ILE A 1 88 ? 17.266 -25.984 -7.215 1 98.5 88 ILE A N 1
ATOM 658 C CA . ILE A 1 88 ? 16.188 -25 -7.234 1 98.5 88 ILE A CA 1
ATOM 659 C C . ILE A 1 88 ? 16.109 -24.297 -5.879 1 98.5 88 ILE A C 1
ATOM 661 O O . ILE A 1 88 ? 16.219 -24.938 -4.832 1 98.5 88 ILE A O 1
ATOM 665 N N . VAL A 1 89 ? 15.969 -23.031 -5.914 1 98.75 89 VAL A N 1
ATOM 666 C CA . VAL A 1 89 ? 15.688 -22.219 -4.73 1 98.75 89 VAL A CA 1
ATOM 667 C C . VAL A 1 89 ? 14.273 -21.656 -4.816 1 98.75 89 VAL A C 1
ATOM 669 O O . VAL A 1 89 ? 13.852 -21.172 -5.867 1 98.75 89 VAL A O 1
ATOM 672 N N . CYS A 1 90 ? 13.539 -21.75 -3.68 1 98.94 90 CYS A N 1
ATOM 673 C CA . CYS A 1 90 ? 12.125 -21.359 -3.703 1 98.94 90 CYS A CA 1
ATOM 674 C C . CYS A 1 90 ? 11.883 -20.141 -2.826 1 98.94 90 CYS A C 1
ATOM 676 O O . CYS A 1 90 ? 12.391 -20.062 -1.706 1 98.94 90 CYS A O 1
ATOM 678 N N . VAL A 1 91 ? 11.141 -19.188 -3.32 1 98.94 91 VAL A N 1
ATOM 679 C CA . VAL A 1 91 ? 10.68 -18.016 -2.582 1 98.94 91 VAL A CA 1
ATOM 680 C C . VAL A 1 91 ? 9.164 -18.078 -2.408 1 98.94 91 VAL A C 1
ATOM 682 O O . VAL A 1 91 ? 8.414 -18.031 -3.391 1 98.94 91 VAL A O 1
ATOM 685 N N . PRO A 1 92 ? 8.641 -18.141 -1.19 1 98.88 92 PRO A N 1
ATOM 686 C CA . PRO A 1 92 ? 7.207 -18.312 -0.951 1 98.88 92 PRO A CA 1
ATOM 687 C C . PRO A 1 92 ? 6.449 -16.984 -0.98 1 98.88 92 PRO A C 1
ATOM 689 O O . PRO A 1 92 ? 7.008 -15.945 -0.631 1 98.88 92 PRO A O 1
ATOM 692 N N . THR A 1 93 ? 5.16 -17.062 -1.355 1 98.75 93 THR A N 1
ATOM 693 C CA . THR A 1 93 ? 4.297 -15.891 -1.358 1 98.75 93 THR A CA 1
ATOM 694 C C . THR A 1 93 ? 3.467 -15.828 -0.08 1 98.75 93 THR A C 1
ATOM 696 O O . THR A 1 93 ? 2.793 -14.828 0.181 1 98.75 93 THR A O 1
ATOM 699 N N . SER A 1 94 ? 3.441 -16.969 0.687 1 98.19 94 SER A N 1
ATOM 700 C CA . SER A 1 94 ? 2.549 -17.062 1.838 1 98.19 94 SER A CA 1
ATOM 701 C C . SER A 1 94 ? 3.09 -18.031 2.881 1 98.19 94 SER A C 1
ATOM 703 O O . SER A 1 94 ? 4.066 -18.75 2.629 1 98.19 94 SER A O 1
ATOM 705 N N . PHE A 1 95 ? 2.434 -18 4.043 1 97.06 95 PHE A N 1
ATOM 706 C CA . PHE A 1 95 ? 2.719 -18.984 5.074 1 97.06 95 PHE A CA 1
ATOM 707 C C . PHE A 1 95 ? 2.49 -20.406 4.547 1 97.06 95 PHE A C 1
ATOM 709 O O . PHE A 1 95 ? 3.299 -21.297 4.789 1 97.06 95 PHE A O 1
ATOM 716 N N . GLN A 1 96 ? 1.418 -20.609 3.855 1 96.88 96 GLN A N 1
ATOM 717 C CA . GLN A 1 96 ? 1.137 -21.922 3.283 1 96.88 96 GLN A CA 1
ATOM 718 C C . GLN A 1 96 ? 2.25 -22.359 2.336 1 96.88 96 GLN A C 1
ATOM 720 O O . GLN A 1 96 ? 2.723 -23.5 2.406 1 96.88 96 GLN A O 1
ATOM 725 N N . ALA A 1 97 ? 2.584 -21.469 1.418 1 98.38 97 ALA A N 1
ATOM 726 C CA . ALA A 1 97 ? 3.646 -21.781 0.467 1 98.38 97 ALA A CA 1
ATOM 727 C C . ALA A 1 97 ? 4.941 -22.141 1.189 1 98.38 97 ALA A C 1
ATOM 729 O O . ALA A 1 97 ? 5.637 -23.094 0.804 1 98.38 97 ALA A O 1
ATOM 730 N N . ARG A 1 98 ? 5.25 -21.359 2.203 1 98.5 98 ARG A N 1
ATOM 731 C CA . ARG A 1 98 ? 6.441 -21.641 3 1 98.5 98 ARG A CA 1
ATOM 732 C C . ARG A 1 98 ? 6.395 -23.047 3.596 1 98.5 98 ARG A C 1
ATOM 734 O O . ARG A 1 98 ? 7.375 -23.781 3.525 1 98.5 98 ARG A O 1
ATOM 741 N N . GLN A 1 99 ? 5.301 -23.422 4.117 1 98.5 99 GLN A N 1
ATOM 742 C CA . GLN A 1 99 ? 5.137 -24.734 4.727 1 98.5 99 GLN A CA 1
ATOM 743 C C . GLN A 1 99 ? 5.289 -25.844 3.688 1 98.5 99 GLN A C 1
ATOM 745 O O . GLN A 1 99 ? 5.906 -26.875 3.959 1 98.5 99 GLN A O 1
ATOM 750 N N . LEU A 1 100 ? 4.688 -25.625 2.539 1 98.38 100 LEU A N 1
ATOM 751 C CA . LEU A 1 100 ? 4.793 -26.609 1.474 1 98.38 100 LEU A CA 1
ATOM 752 C C . LEU A 1 100 ? 6.25 -26.828 1.075 1 98.38 100 LEU A C 1
ATOM 754 O O . LEU A 1 100 ? 6.691 -27.969 0.915 1 98.38 100 LEU A O 1
ATOM 758 N N . ILE A 1 101 ? 6.984 -25.75 0.896 1 98.69 101 ILE A N 1
ATOM 759 C CA . ILE A 1 101 ? 8.391 -25.828 0.512 1 98.69 101 ILE A CA 1
ATOM 760 C C . ILE A 1 101 ? 9.164 -26.656 1.54 1 98.69 101 ILE A C 1
ATOM 762 O O . ILE A 1 101 ? 9.914 -27.562 1.179 1 98.69 101 ILE A O 1
ATOM 766 N N . LEU A 1 102 ? 8.93 -26.391 2.797 1 98.56 102 LEU A N 1
ATOM 767 C CA . LEU A 1 102 ? 9.641 -27.062 3.881 1 98.56 102 LEU A CA 1
ATOM 768 C C . LEU A 1 102 ? 9.242 -28.531 3.965 1 98.56 102 LEU A C 1
ATOM 770 O O . LEU A 1 102 ? 10.102 -29.406 4.121 1 98.56 102 LEU A O 1
ATOM 774 N N . GLN A 1 103 ? 8.023 -28.781 3.844 1 98.38 103 GLN A N 1
ATOM 775 C CA . GLN A 1 103 ? 7.508 -30.141 3.955 1 98.38 103 GLN A CA 1
ATOM 776 C C . GLN A 1 103 ? 8.062 -31.031 2.852 1 98.38 103 GLN A C 1
ATOM 778 O O . GLN A 1 103 ? 8.25 -32.219 3.053 1 98.38 103 GLN A O 1
ATOM 783 N N . HIS A 1 104 ? 8.383 -30.469 1.76 1 98.56 104 HIS A N 1
ATOM 784 C CA . HIS A 1 104 ? 8.867 -31.25 0.627 1 98.56 104 HIS A CA 1
ATOM 785 C C . HIS A 1 104 ? 10.391 -31.25 0.559 1 98.56 104 HIS A C 1
ATOM 787 O O . HIS A 1 104 ? 10.977 -31.734 -0.406 1 98.56 104 HIS A O 1
ATOM 793 N N . GLY A 1 105 ? 11.023 -30.562 1.501 1 98 105 GLY A N 1
ATOM 794 C CA . GLY A 1 105 ? 12.477 -30.547 1.565 1 98 105 GLY A CA 1
ATOM 795 C C . GLY A 1 105 ? 13.109 -29.688 0.489 1 98 105 GLY A C 1
ATOM 796 O O . GLY A 1 105 ? 14.25 -29.922 0.09 1 98 105 GLY A O 1
ATOM 797 N N . LEU A 1 106 ? 12.398 -28.766 -0.074 1 98.75 106 LEU A N 1
ATOM 798 C CA . LEU A 1 106 ? 12.938 -27.844 -1.062 1 98.75 106 LEU A CA 1
ATOM 799 C C . LEU A 1 106 ? 13.711 -26.719 -0.384 1 98.75 106 LEU A C 1
ATOM 801 O O . LEU A 1 106 ? 13.484 -26.422 0.791 1 98.75 106 LEU A O 1
ATOM 805 N N . THR A 1 107 ? 14.617 -26.109 -1.106 1 98.75 107 THR A N 1
ATOM 806 C CA . THR A 1 107 ? 15.438 -25.031 -0.562 1 98.75 107 THR A CA 1
ATOM 807 C C . THR A 1 107 ? 14.633 -23.734 -0.46 1 98.75 107 THR A C 1
ATOM 809 O O . THR A 1 107 ? 14.109 -23.25 -1.462 1 98.75 107 THR A O 1
ATOM 812 N N . LEU A 1 108 ? 14.547 -23.281 0.751 1 98.75 108 LEU A N 1
ATOM 813 C CA . LEU A 1 108 ? 13.797 -22.062 1.049 1 98.75 108 LEU A CA 1
ATOM 814 C C . LEU A 1 108 ? 14.703 -20.844 1.002 1 98.75 108 LEU A C 1
ATOM 816 O O . LEU A 1 108 ? 15.828 -20.875 1.504 1 98.75 108 LEU A O 1
ATOM 820 N N . SER A 1 109 ? 14.242 -19.781 0.357 1 98.62 109 SER A N 1
ATOM 821 C CA . SER A 1 109 ? 14.898 -18.484 0.356 1 98.62 109 SER A CA 1
ATOM 822 C C . SER A 1 109 ? 13.883 -17.344 0.468 1 98.62 109 SER A C 1
ATOM 824 O O . SER A 1 109 ? 12.734 -17.578 0.851 1 98.62 109 SER A O 1
ATOM 826 N N . ASP A 1 110 ? 14.344 -16.156 0.37 1 98.25 110 ASP A N 1
ATOM 827 C CA . ASP A 1 110 ? 13.492 -14.977 0.417 1 98.25 110 ASP A CA 1
ATOM 828 C C . ASP A 1 110 ? 14 -13.891 -0.534 1 98.25 110 ASP A C 1
ATOM 830 O O . ASP A 1 110 ? 14.984 -14.102 -1.247 1 98.25 110 ASP A O 1
ATOM 834 N N . LEU A 1 111 ? 13.305 -12.789 -0.579 1 98.56 111 LEU A N 1
ATOM 835 C CA . LEU A 1 111 ? 13.602 -11.734 -1.543 1 98.56 111 LEU A CA 1
ATOM 836 C C . LEU A 1 111 ? 14.789 -10.906 -1.086 1 98.56 111 LEU A C 1
ATOM 838 O O . LEU A 1 111 ? 15.367 -10.148 -1.875 1 98.56 111 LEU A O 1
ATOM 842 N N . ASP A 1 112 ? 15.195 -11.023 0.175 1 96.88 112 ASP A N 1
ATOM 843 C CA . ASP A 1 112 ? 16.422 -10.375 0.619 1 96.88 112 ASP A CA 1
ATOM 844 C C . ASP A 1 112 ? 17.656 -10.992 -0.057 1 96.88 112 ASP A C 1
ATOM 846 O O . ASP A 1 112 ? 18.547 -10.273 -0.512 1 96.88 112 ASP A O 1
ATOM 850 N N . ARG A 1 113 ? 17.625 -12.266 -0.146 1 97.31 113 ARG A N 1
ATOM 851 C CA . ARG A 1 113 ? 18.734 -13.016 -0.722 1 97.31 113 ARG A CA 1
ATOM 852 C C . ARG A 1 113 ? 18.609 -13.117 -2.238 1 97.31 113 ARG A C 1
ATOM 854 O O . ARG A 1 113 ? 19.594 -13.078 -2.959 1 97.31 113 ARG A O 1
ATOM 861 N N . HIS A 1 114 ? 17.359 -13.305 -2.732 1 98.38 114 HIS A N 1
ATOM 862 C CA . HIS A 1 114 ? 17.062 -13.484 -4.152 1 98.38 114 HIS A CA 1
ATOM 863 C C . HIS A 1 114 ? 15.977 -12.523 -4.617 1 98.38 114 HIS A C 1
ATOM 865 O O . HIS A 1 114 ? 14.836 -12.93 -4.828 1 98.38 114 HIS A O 1
ATOM 871 N N . PRO A 1 115 ? 16.312 -11.312 -4.863 1 97.88 115 PRO A N 1
ATOM 872 C CA . PRO A 1 115 ? 15.328 -10.297 -5.234 1 97.88 115 PRO A CA 1
ATOM 873 C C . PRO A 1 115 ? 14.859 -10.422 -6.68 1 97.88 115 PRO A C 1
ATOM 875 O O . PRO A 1 115 ? 13.906 -9.758 -7.086 1 97.88 115 PRO A O 1
ATOM 878 N N . GLU A 1 116 ? 15.586 -11.258 -7.496 1 98.38 116 GLU A N 1
ATOM 879 C CA . GLU A 1 116 ? 15.188 -11.57 -8.867 1 98.38 116 GLU A CA 1
ATOM 880 C C . GLU A 1 116 ? 14.945 -13.062 -9.039 1 98.38 116 GLU A C 1
ATOM 882 O O . GLU A 1 116 ? 15.812 -13.883 -8.742 1 98.38 116 GLU A O 1
ATOM 887 N N . LEU A 1 117 ? 13.812 -13.367 -9.555 1 98.88 117 LEU A N 1
ATOM 888 C CA . LEU A 1 117 ? 13.438 -14.766 -9.742 1 98.88 117 LEU A CA 1
ATOM 889 C C . LEU A 1 117 ? 13.375 -15.117 -11.227 1 98.88 117 LEU A C 1
ATOM 891 O O . LEU A 1 117 ? 13.148 -14.25 -12.062 1 98.88 117 LEU A O 1
ATOM 895 N N . ASP A 1 118 ? 13.594 -16.359 -11.469 1 98.88 118 ASP A N 1
ATOM 896 C CA . ASP A 1 118 ? 13.516 -16.828 -12.852 1 98.88 118 ASP A CA 1
ATOM 897 C C . ASP A 1 118 ? 12.062 -17.062 -13.273 1 98.88 118 ASP A C 1
ATOM 899 O O . ASP A 1 118 ? 11.664 -16.672 -14.375 1 98.88 118 ASP A O 1
ATOM 903 N N . VAL A 1 119 ? 11.336 -17.703 -12.406 1 98.88 119 VAL A N 1
ATOM 904 C CA . VAL A 1 119 ? 9.938 -18 -12.703 1 98.88 119 VAL A CA 1
ATOM 905 C C . VAL A 1 119 ? 9.117 -17.969 -11.414 1 98.88 119 VAL A C 1
ATOM 907 O O . VAL A 1 119 ? 9.609 -18.328 -10.344 1 98.88 119 VAL A O 1
ATOM 910 N N . ALA A 1 120 ? 7.953 -17.391 -11.484 1 98.94 120 ALA A N 1
ATOM 911 C CA . ALA A 1 120 ? 6.938 -17.531 -10.445 1 98.94 120 ALA A CA 1
ATOM 912 C C . ALA A 1 120 ? 5.711 -18.266 -10.969 1 98.94 120 ALA A C 1
ATOM 914 O O . ALA A 1 120 ? 5.246 -18 -12.078 1 98.94 120 ALA A O 1
ATOM 915 N N . ILE A 1 121 ? 5.227 -19.219 -10.234 1 98.94 121 ILE A N 1
ATOM 916 C CA . ILE A 1 121 ? 4.023 -19.984 -10.562 1 98.94 121 ILE A CA 1
ATOM 917 C C . ILE A 1 121 ? 2.973 -19.781 -9.477 1 98.94 121 ILE A C 1
ATOM 919 O O . ILE A 1 121 ? 3.246 -19.984 -8.289 1 98.94 121 ILE A O 1
ATOM 923 N N . ASP A 1 122 ? 1.845 -19.375 -9.836 1 98.88 122 ASP A N 1
ATOM 924 C CA . ASP A 1 122 ? 0.782 -19.109 -8.875 1 98.88 122 ASP A CA 1
ATOM 925 C C . ASP A 1 122 ? -0.59 -19.406 -9.469 1 98.88 122 ASP A C 1
ATOM 927 O O . ASP A 1 122 ? -0.712 -19.641 -10.672 1 98.88 122 ASP A O 1
ATOM 931 N N . GLY A 1 123 ? -1.604 -19.562 -8.641 1 98.56 123 GLY A N 1
ATOM 932 C CA . GLY A 1 123 ? -2.982 -19.719 -9.07 1 98.56 123 GLY A CA 1
ATOM 933 C C . GLY A 1 123 ? -3.676 -18.391 -9.344 1 98.56 123 GLY A C 1
ATOM 934 O O . GLY A 1 123 ? -3.039 -17.344 -9.328 1 98.56 123 GLY A O 1
ATOM 935 N N . ALA A 1 124 ? -4.945 -18.5 -9.641 1 98.69 124 ALA A N 1
ATOM 936 C CA . ALA A 1 124 ? -5.828 -17.344 -9.812 1 98.69 124 ALA A CA 1
ATOM 937 C C . ALA A 1 124 ? -7.27 -17.703 -9.461 1 98.69 124 ALA A C 1
ATOM 939 O O . ALA A 1 124 ? -7.668 -18.859 -9.555 1 98.69 124 ALA A O 1
ATOM 940 N N . ASP A 1 125 ? -8.008 -16.719 -9.062 1 98.62 125 ASP A N 1
ATOM 941 C CA . ASP A 1 125 ? -9.438 -16.906 -8.828 1 98.62 125 ASP A CA 1
ATOM 942 C C . ASP A 1 125 ? -10.219 -16.828 -10.133 1 98.62 125 ASP A C 1
ATOM 944 O O . ASP A 1 125 ? -11.258 -17.469 -10.281 1 98.62 125 ASP A O 1
ATOM 948 N N . GLU A 1 126 ? -9.703 -16.016 -11.039 1 98.44 126 GLU A N 1
ATOM 949 C CA . GLU A 1 126 ? -10.266 -15.891 -12.383 1 98.44 126 GLU A CA 1
ATOM 950 C C . GLU A 1 126 ? -9.242 -15.328 -13.359 1 98.44 126 GLU A C 1
ATOM 952 O O . GLU A 1 126 ? -8.406 -14.508 -12.984 1 98.44 126 GLU A O 1
ATOM 957 N N . VAL A 1 127 ? -9.328 -15.797 -14.57 1 98.44 127 VAL A N 1
ATOM 958 C CA . VAL A 1 127 ? -8.461 -15.359 -15.656 1 98.44 127 VAL A CA 1
ATOM 959 C C . VAL A 1 127 ? -9.305 -14.961 -16.875 1 98.44 127 VAL A C 1
ATOM 961 O O . VAL A 1 127 ? -10.109 -15.758 -17.359 1 98.44 127 VAL A O 1
ATOM 964 N N . ASP A 1 128 ? -9.125 -13.742 -17.344 1 97 128 ASP A N 1
ATOM 965 C CA . ASP A 1 128 ? -9.906 -13.367 -18.516 1 97 128 ASP A CA 1
ATOM 966 C C . ASP A 1 128 ? -9.133 -13.648 -19.812 1 97 128 ASP A C 1
ATOM 968 O O . ASP A 1 128 ? -8.039 -14.227 -19.766 1 97 128 ASP A O 1
ATOM 972 N N . ALA A 1 129 ? -9.656 -13.297 -20.906 1 95.81 129 ALA A N 1
ATOM 973 C CA . ALA A 1 129 ? -9.125 -13.648 -22.219 1 95.81 129 ALA A CA 1
ATOM 974 C C . ALA A 1 129 ? -7.762 -13 -22.453 1 95.81 129 ALA A C 1
ATOM 976 O O . ALA A 1 129 ? -6.934 -13.523 -23.203 1 95.81 129 ALA A O 1
ATOM 977 N N . GLU A 1 130 ? -7.477 -11.891 -21.812 1 95.25 130 GLU A N 1
ATOM 978 C CA . GLU A 1 130 ? -6.238 -11.148 -22.016 1 95.25 130 GLU A CA 1
ATOM 979 C C . GLU A 1 130 ? -5.223 -11.461 -20.922 1 95.25 130 GLU A C 1
ATOM 981 O O . GLU A 1 130 ? -4.203 -10.781 -20.797 1 95.25 130 GLU A O 1
ATOM 986 N N . LEU A 1 131 ? -5.547 -12.422 -20.016 1 97.88 131 LEU A N 1
ATOM 987 C CA . LEU A 1 131 ? -4.707 -12.875 -18.922 1 97.88 131 LEU A CA 1
ATOM 988 C C . LEU A 1 131 ? -4.645 -11.828 -17.812 1 97.88 131 LEU A C 1
ATOM 990 O O . LEU A 1 131 ? -3.623 -11.695 -17.141 1 97.88 131 LEU A O 1
ATOM 994 N N . THR A 1 132 ? -5.648 -11.016 -17.797 1 98.06 132 THR A N 1
ATOM 995 C CA . THR A 1 132 ? -5.863 -10.281 -16.562 1 98.06 132 THR A CA 1
ATOM 996 C C . THR A 1 132 ? -6.449 -11.188 -15.477 1 98.06 132 THR A C 1
ATOM 998 O O . THR A 1 132 ? -7.352 -11.984 -15.758 1 98.06 132 THR A O 1
ATOM 1001 N N . LEU A 1 133 ? -5.941 -11.078 -14.281 1 98.62 133 LEU A N 1
ATOM 1002 C CA . LEU A 1 133 ? -6.316 -12.016 -13.234 1 98.62 133 LEU A CA 1
ATOM 1003 C C . LEU A 1 133 ? -7.035 -11.305 -12.094 1 98.62 133 LEU A C 1
ATOM 1005 O O . LEU A 1 133 ? -6.746 -10.141 -11.805 1 98.62 133 LEU A O 1
ATOM 1009 N N . ILE A 1 134 ? -7.914 -11.977 -11.461 1 98.69 134 ILE A N 1
ATOM 1010 C CA . ILE A 1 134 ? -8.297 -11.703 -10.086 1 98.69 134 ILE A CA 1
ATOM 1011 C C . ILE A 1 134 ? -7.598 -12.688 -9.148 1 98.69 134 ILE A C 1
ATOM 1013 O O . ILE A 1 134 ? -7.68 -13.906 -9.344 1 98.69 134 ILE A O 1
ATOM 1017 N N . LYS A 1 135 ? -6.895 -12.188 -8.242 1 98.69 135 LYS A N 1
ATOM 1018 C CA . LYS A 1 135 ? -6.246 -12.977 -7.195 1 98.69 135 LYS A CA 1
ATOM 1019 C C . LYS A 1 135 ? -6.602 -12.445 -5.809 1 98.69 135 LYS A C 1
ATOM 1021 O O . LYS A 1 135 ? -7.082 -11.32 -5.672 1 98.69 135 LYS A O 1
ATOM 1026 N N . GLY A 1 136 ? -6.391 -13.297 -4.805 1 98.31 136 GLY A N 1
ATOM 1027 C CA . GLY A 1 136 ? -6.574 -12.852 -3.432 1 98.31 136 GLY A CA 1
ATOM 1028 C C . GLY A 1 136 ? -7.781 -13.477 -2.758 1 98.31 136 GLY A C 1
ATOM 1029 O O . GLY A 1 136 ? -8.156 -13.078 -1.651 1 98.31 136 GLY A O 1
ATOM 1030 N N . GLY A 1 137 ? -8.43 -14.43 -3.393 1 97.38 137 GLY A N 1
ATOM 1031 C CA . GLY A 1 137 ? -9.508 -15.141 -2.738 1 97.38 137 GLY A CA 1
ATOM 1032 C C . GLY A 1 137 ? -9.109 -15.75 -1.405 1 97.38 137 GLY A C 1
ATOM 1033 O O . GLY A 1 137 ? -9.906 -15.773 -0.466 1 97.38 137 GLY A O 1
ATOM 1034 N N . GLY A 1 138 ? -7.918 -16.203 -1.316 1 95.88 138 GLY A N 1
ATOM 1035 C CA . GLY A 1 138 ? -7.391 -16.797 -0.094 1 95.88 138 GLY A CA 1
ATOM 1036 C C . GLY A 1 138 ? -6.766 -15.766 0.834 1 95.88 138 GLY A C 1
ATOM 1037 O O . GLY A 1 138 ? -6.258 -16.125 1.901 1 95.88 138 GLY A O 1
ATOM 1038 N N . GLY A 1 139 ? -6.68 -14.578 0.404 1 96.75 139 GLY A N 1
ATOM 1039 C CA . GLY A 1 139 ? -6.219 -13.5 1.27 1 96.75 139 GLY A CA 1
ATOM 1040 C C . GLY A 1 139 ? -4.742 -13.188 1.095 1 96.75 139 GLY A C 1
ATOM 1041 O O . GLY A 1 139 ? -4.156 -12.469 1.904 1 96.75 139 GLY A O 1
ATOM 1042 N N . CYS A 1 140 ? -4.102 -13.766 0.015 1 95.06 140 CYS A N 1
ATOM 1043 C CA . CYS A 1 140 ? -2.684 -13.539 -0.243 1 95.06 140 CYS A CA 1
ATOM 1044 C C . CYS A 1 140 ? -2.479 -12.805 -1.564 1 95.06 140 CYS A C 1
ATOM 1046 O O . CYS A 1 140 ? -1.874 -13.352 -2.492 1 95.06 140 CYS A O 1
ATOM 1048 N N . LEU A 1 141 ? -2.799 -11.562 -1.724 1 98.06 141 LEU A N 1
ATOM 1049 C CA . LEU A 1 141 ? -2.695 -10.844 -2.99 1 98.06 141 LEU A CA 1
ATOM 1050 C C . LEU A 1 141 ? -1.418 -10.008 -3.043 1 98.06 141 LEU A C 1
ATOM 1052 O O . LEU A 1 141 ? -0.676 -10.062 -4.023 1 98.06 141 LEU A O 1
ATOM 1056 N N . THR A 1 142 ? -1.105 -9.391 -1.93 1 98.81 142 THR A N 1
ATOM 1057 C CA . THR A 1 142 ? 0.01 -8.445 -1.943 1 98.81 142 THR A CA 1
ATOM 1058 C C . THR A 1 142 ? 1.337 -9.188 -2.102 1 98.81 142 THR A C 1
ATOM 1060 O O . THR A 1 142 ? 2.123 -8.875 -2.998 1 98.81 142 THR A O 1
ATOM 1063 N N . GLN A 1 143 ? 1.566 -10.203 -1.26 1 98.81 143 GLN A N 1
ATOM 1064 C CA . GLN A 1 143 ? 2.83 -10.93 -1.318 1 98.81 143 GLN A CA 1
ATOM 1065 C C . GLN A 1 143 ? 2.959 -11.703 -2.627 1 98.81 143 GLN A C 1
ATOM 1067 O O . GLN A 1 143 ? 4.059 -11.844 -3.162 1 98.81 143 GLN A O 1
ATOM 1072 N N . GLU A 1 144 ? 1.827 -12.211 -3.096 1 98.88 144 GLU A N 1
ATOM 1073 C CA . GLU A 1 144 ? 1.83 -12.867 -4.402 1 98.88 144 GLU A CA 1
ATOM 1074 C C . GLU A 1 144 ? 2.258 -11.898 -5.5 1 98.88 144 GLU A C 1
ATOM 1076 O O . GLU A 1 144 ? 3.072 -12.242 -6.359 1 98.88 144 GLU A O 1
ATOM 1081 N N . LYS A 1 145 ? 1.711 -10.734 -5.48 1 98.88 145 LYS A N 1
ATOM 1082 C CA . LYS A 1 145 ? 2.035 -9.75 -6.516 1 98.88 145 LYS A CA 1
ATOM 1083 C C . LYS A 1 145 ? 3.494 -9.312 -6.418 1 98.88 145 LYS A C 1
ATOM 1085 O O . LYS A 1 145 ? 4.141 -9.062 -7.434 1 98.88 145 LYS A O 1
ATOM 1090 N N . ILE A 1 146 ? 3.996 -9.148 -5.223 1 98.88 146 ILE A N 1
ATOM 1091 C CA . ILE A 1 146 ? 5.395 -8.797 -5.008 1 98.88 146 ILE A CA 1
ATOM 1092 C C . ILE A 1 146 ? 6.297 -9.844 -5.648 1 98.88 146 ILE A C 1
ATOM 1094 O O . ILE A 1 146 ? 7.188 -9.516 -6.438 1 98.88 146 ILE A O 1
ATOM 1098 N N . VAL A 1 147 ? 6.062 -11.148 -5.344 1 98.94 147 VAL A N 1
ATOM 1099 C CA . VAL A 1 147 ? 6.898 -12.227 -5.855 1 98.94 147 VAL A CA 1
ATOM 1100 C C . VAL A 1 147 ? 6.762 -12.32 -7.371 1 98.94 147 VAL A C 1
ATOM 1102 O O . VAL A 1 147 ? 7.758 -12.445 -8.086 1 98.94 147 VAL A O 1
ATOM 1105 N N . ALA A 1 148 ? 5.551 -12.242 -7.859 1 98.88 148 ALA A N 1
ATOM 1106 C CA . ALA A 1 148 ? 5.332 -12.242 -9.305 1 98.88 148 ALA A CA 1
ATOM 1107 C C . ALA A 1 148 ? 6.078 -11.094 -9.977 1 98.88 148 ALA A C 1
ATOM 1109 O O . ALA A 1 148 ? 6.668 -11.273 -11.047 1 98.88 148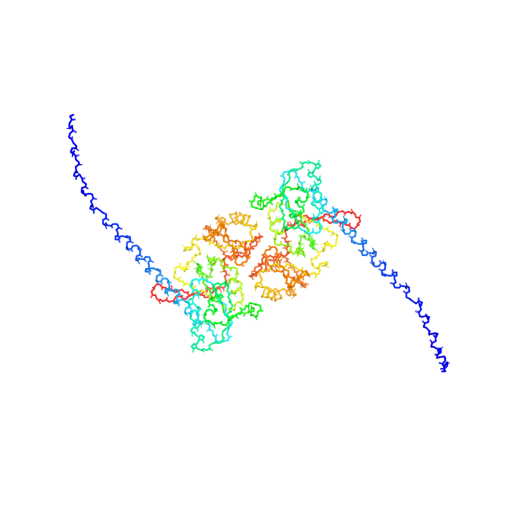 ALA A O 1
ATOM 1110 N N . GLY A 1 149 ? 6.047 -9.93 -9.305 1 98.62 149 GLY A N 1
ATOM 1111 C CA . GLY A 1 149 ? 6.711 -8.758 -9.852 1 98.62 149 GLY A CA 1
ATOM 1112 C C . GLY A 1 149 ? 8.227 -8.883 -9.883 1 98.62 149 GLY A C 1
ATOM 1113 O O . GLY A 1 149 ? 8.898 -8.156 -10.617 1 98.62 149 GLY A O 1
ATOM 1114 N N . CYS A 1 150 ? 8.781 -9.773 -9.195 1 98.75 150 CYS A N 1
ATOM 1115 C CA . CYS A 1 150 ? 10.227 -9.977 -9.125 1 98.75 150 CYS A CA 1
ATOM 1116 C C . CYS A 1 150 ? 10.664 -11.086 -10.078 1 98.75 150 CYS A C 1
ATOM 1118 O O . CYS A 1 150 ? 11.859 -11.367 -10.203 1 98.75 150 CYS A O 1
ATOM 1120 N N . ALA A 1 151 ? 9.742 -11.742 -10.781 1 98.88 151 ALA A N 1
ATOM 1121 C CA . ALA A 1 151 ? 10.062 -12.898 -11.609 1 98.88 151 ALA A CA 1
ATOM 1122 C C . ALA A 1 151 ? 10.203 -12.508 -13.078 1 98.88 151 ALA A C 1
ATOM 1124 O O . ALA A 1 151 ? 9.414 -11.711 -13.594 1 98.88 151 ALA A O 1
ATOM 1125 N N . LYS A 1 152 ? 11.148 -13.086 -13.711 1 98.62 152 LYS A N 1
ATOM 1126 C CA . LYS A 1 152 ? 11.297 -12.906 -15.156 1 98.62 152 LYS A CA 1
ATOM 1127 C C . LYS A 1 152 ? 10.07 -13.422 -15.898 1 98.62 152 LYS A C 1
ATOM 1129 O O . LYS A 1 152 ? 9.617 -12.812 -16.875 1 98.62 152 LYS A O 1
ATOM 1134 N N . HIS A 1 153 ? 9.562 -14.57 -15.43 1 98.5 153 HIS A N 1
ATOM 1135 C CA . HIS A 1 153 ? 8.359 -15.172 -15.984 1 98.5 153 HIS A CA 1
ATOM 1136 C C . HIS A 1 153 ? 7.312 -15.422 -14.906 1 98.5 153 HIS A C 1
ATOM 1138 O O . HIS A 1 153 ? 7.621 -15.992 -13.859 1 98.5 153 HIS A O 1
ATOM 1144 N N . PHE A 1 154 ? 6.16 -14.992 -15.164 1 98.88 154 PHE A N 1
ATOM 1145 C CA . PHE A 1 154 ? 5.039 -15.289 -14.273 1 98.88 154 PHE A CA 1
ATOM 1146 C C . PHE A 1 154 ? 4.004 -16.156 -14.984 1 98.88 154 PHE A C 1
ATOM 1148 O O . PHE A 1 154 ? 3.42 -15.742 -15.984 1 98.88 154 PHE A O 1
ATOM 1155 N N . VAL A 1 155 ? 3.777 -17.312 -14.422 1 98.88 155 VAL A N 1
ATOM 1156 C CA . VAL A 1 155 ? 2.902 -18.312 -15.016 1 98.88 155 VAL A CA 1
ATOM 1157 C C . VAL A 1 155 ? 1.745 -18.609 -14.062 1 98.88 155 VAL A C 1
ATOM 1159 O O . VAL A 1 155 ? 1.943 -18.734 -12.852 1 98.88 155 VAL A O 1
ATOM 1162 N N . VAL A 1 156 ? 0.57 -18.781 -14.695 1 98.88 156 VAL A N 1
ATOM 1163 C CA . VAL A 1 156 ? -0.639 -18.984 -13.906 1 98.88 156 VAL A CA 1
ATOM 1164 C C . VAL A 1 156 ? -1.166 -20.406 -14.133 1 98.88 156 VAL A C 1
ATOM 1166 O O . VAL A 1 156 ? -1.171 -20.891 -15.266 1 98.88 156 VAL A O 1
ATOM 1169 N N . ILE A 1 157 ? -1.58 -21.047 -13.07 1 98.94 157 ILE A N 1
ATOM 1170 C CA . ILE A 1 157 ? -2.188 -22.359 -13.141 1 98.94 157 ILE A CA 1
ATOM 1171 C C . ILE A 1 157 ? -3.586 -22.328 -12.531 1 98.94 157 ILE A C 1
ATOM 1173 O O . ILE A 1 157 ? -3.791 -21.734 -11.469 1 98.94 157 ILE A O 1
ATOM 1177 N N . ALA A 1 158 ? -4.512 -22.953 -13.219 1 98.62 158 ALA A N 1
ATOM 1178 C CA . ALA A 1 158 ? -5.895 -22.969 -12.75 1 98.62 158 ALA A CA 1
ATOM 1179 C C . ALA A 1 158 ? -6.664 -24.141 -13.336 1 98.62 158 ALA A C 1
ATOM 1181 O O . ALA A 1 158 ? -6.219 -24.766 -14.305 1 98.62 158 ALA A O 1
ATOM 1182 N N . ASP A 1 159 ? -7.758 -24.484 -12.672 1 98.06 159 ASP A N 1
ATOM 1183 C CA . ASP A 1 159 ? -8.68 -25.422 -13.312 1 98.06 159 ASP A CA 1
ATOM 1184 C C . ASP A 1 159 ? -9.633 -24.703 -14.258 1 98.06 159 ASP A C 1
ATOM 1186 O O . ASP A 1 159 ? -9.68 -23.469 -14.281 1 98.06 159 ASP A O 1
ATOM 1190 N N . TYR A 1 160 ? -10.414 -25.422 -14.961 1 96.94 160 TYR A N 1
ATOM 1191 C CA . TYR A 1 160 ? -11.227 -24.922 -16.062 1 96.94 160 TYR A CA 1
ATOM 1192 C C . TYR A 1 160 ? -12.273 -23.938 -15.555 1 96.94 160 TYR A C 1
ATOM 1194 O O . TYR A 1 160 ? -12.75 -23.078 -16.297 1 96.94 160 TYR A O 1
ATOM 1202 N N . ARG A 1 161 ? -12.664 -23.984 -14.336 1 96.06 161 ARG A N 1
ATOM 1203 C CA . ARG A 1 161 ? -13.703 -23.125 -13.781 1 96.06 161 ARG A CA 1
ATOM 1204 C C . ARG A 1 161 ? -13.227 -21.688 -13.672 1 96.06 161 ARG A C 1
ATOM 1206 O O . ARG A 1 161 ? -14.031 -20.766 -13.539 1 96.06 161 ARG A O 1
ATOM 1213 N N . LYS A 1 162 ? -11.867 -21.5 -13.711 1 98.19 162 LYS A N 1
ATOM 1214 C CA . LYS A 1 162 ? -11.281 -20.172 -13.531 1 98.19 162 LYS A CA 1
ATOM 1215 C C . LYS A 1 162 ? -11.062 -19.484 -14.875 1 98.19 162 LYS A C 1
ATOM 1217 O O . LYS A 1 162 ? -10.656 -18.328 -14.922 1 98.19 162 LYS A O 1
ATOM 1222 N N . ASP A 1 163 ? -11.32 -20.219 -15.898 1 97.5 163 ASP A N 1
ATOM 1223 C CA . ASP A 1 163 ? -11.148 -19.703 -17.266 1 97.5 163 ASP A CA 1
ATOM 1224 C C . ASP A 1 163 ? -12.367 -18.906 -17.703 1 97.5 163 ASP A C 1
ATOM 1226 O O . ASP A 1 163 ? -13.43 -19.469 -17.953 1 97.5 163 ASP A O 1
ATOM 1230 N N . SER A 1 164 ? -12.227 -17.609 -17.875 1 96.94 164 SER A N 1
ATOM 1231 C CA . SER A 1 164 ? -13.328 -16.75 -18.281 1 96.94 164 SER A CA 1
ATOM 1232 C C . SER A 1 164 ? -12.953 -15.906 -19.5 1 96.94 164 SER A C 1
ATOM 1234 O O . SER A 1 164 ? -11.773 -15.742 -19.797 1 96.94 164 SER A O 1
ATOM 1236 N N . LYS A 1 165 ? -13.945 -15.398 -20.234 1 95.38 165 LYS A N 1
ATOM 1237 C CA . LYS A 1 165 ? -13.703 -14.414 -21.297 1 95.38 165 LYS A CA 1
ATOM 1238 C C . LYS A 1 165 ? -13.453 -13.031 -20.703 1 95.38 165 LYS A C 1
ATOM 1240 O O . LYS A 1 165 ? -12.578 -12.305 -21.172 1 95.38 165 LYS A O 1
ATOM 1245 N N . ALA A 1 166 ? -14.281 -12.758 -19.672 1 95.94 166 ALA A N 1
ATOM 1246 C CA . ALA A 1 166 ? -14.156 -11.484 -18.969 1 95.94 166 ALA A CA 1
ATOM 1247 C C . ALA A 1 166 ? -14.195 -11.688 -17.453 1 95.94 166 ALA A C 1
ATOM 1249 O O . ALA A 1 166 ? -14.852 -12.602 -16.953 1 95.94 166 ALA A O 1
ATOM 1250 N N . LEU A 1 167 ? -13.539 -10.82 -16.75 1 97.19 167 LEU A N 1
ATOM 1251 C CA . LEU A 1 167 ? -13.594 -10.906 -15.297 1 97.19 167 LEU A CA 1
ATOM 1252 C C . LEU A 1 167 ? -15.016 -10.711 -14.789 1 97.19 167 LEU A C 1
ATOM 1254 O O . LEU A 1 167 ? -15.758 -9.883 -15.32 1 97.19 167 LEU A O 1
ATOM 1258 N N . GLY A 1 168 ? -15.32 -11.367 -13.781 1 95.44 168 GLY A N 1
ATOM 1259 C CA . GLY A 1 168 ? -16.656 -11.289 -13.211 1 95.44 168 GLY A CA 1
ATOM 1260 C C . GLY A 1 168 ? -17.625 -12.297 -13.797 1 95.44 168 GLY A C 1
ATOM 1261 O O . GLY A 1 168 ? -18.734 -12.453 -13.312 1 95.44 168 GLY A O 1
ATOM 1262 N N . GLN A 1 169 ? -17.203 -13 -14.773 1 94.69 169 GLN A N 1
ATOM 1263 C CA . GLN A 1 169 ? -18.078 -13.984 -15.414 1 94.69 169 GLN A CA 1
ATOM 1264 C C . GLN A 1 169 ? -18.297 -15.188 -14.5 1 94.69 169 GLN A C 1
ATOM 1266 O O . GLN A 1 169 ? -19.438 -15.594 -14.273 1 94.69 169 GLN A O 1
ATOM 1271 N N . GLN A 1 170 ? -17.25 -15.758 -13.977 1 93.75 170 GLN A N 1
ATOM 1272 C CA . GLN A 1 170 ? -17.359 -16.953 -13.148 1 93.75 170 GLN A CA 1
ATOM 1273 C C . GLN A 1 170 ? -17.125 -16.625 -11.68 1 93.75 170 GLN A C 1
ATOM 1275 O O . GLN A 1 170 ? -17.734 -17.234 -10.797 1 93.75 170 GLN A O 1
ATOM 1280 N N . TRP A 1 171 ? -16.25 -15.734 -11.406 1 96.06 171 TRP A N 1
ATOM 1281 C CA . TRP A 1 171 ? -15.93 -15.312 -10.039 1 96.06 171 TRP A CA 1
ATOM 1282 C C . TRP A 1 171 ? -16.844 -14.18 -9.586 1 96.06 171 TRP A C 1
ATOM 1284 O O . TRP A 1 171 ? -16.781 -13.07 -10.125 1 96.06 171 TRP A O 1
ATOM 1294 N N . LYS A 1 172 ? -17.547 -14.422 -8.5 1 95.75 172 LYS A N 1
ATOM 1295 C CA . LYS A 1 172 ? -18.594 -13.477 -8.125 1 95.75 172 LYS A CA 1
ATOM 1296 C C . LYS A 1 172 ? -18.312 -12.844 -6.77 1 95.75 172 LYS A C 1
ATOM 1298 O O . LYS A 1 172 ? -19.094 -12.023 -6.285 1 95.75 172 LYS A O 1
ATOM 1303 N N . LYS A 1 173 ? -17.203 -13.203 -6.176 1 96.94 173 LYS A N 1
ATOM 1304 C CA . LYS A 1 173 ? 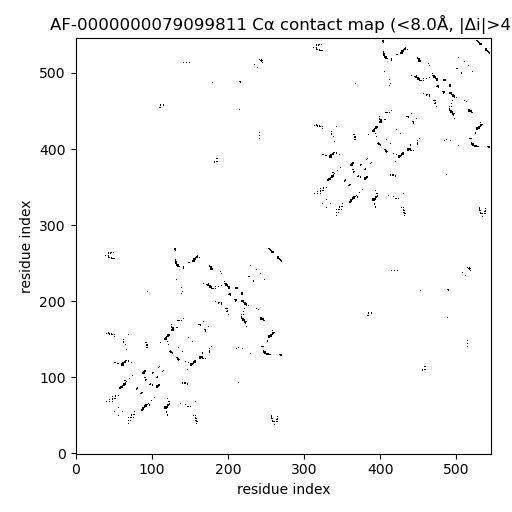-16.938 -12.758 -4.812 1 96.94 173 LYS A CA 1
ATOM 1305 C C . LYS A 1 173 ? -16.297 -11.375 -4.801 1 96.94 173 LYS A C 1
ATOM 1307 O O . LYS A 1 173 ? -16.078 -10.789 -3.738 1 96.94 173 LYS A O 1
ATOM 1312 N N . GLY A 1 174 ? -15.984 -10.844 -6 1 97.44 174 GLY A N 1
ATOM 1313 C CA . GLY A 1 174 ? -15.438 -9.5 -6.094 1 97.44 174 GLY A CA 1
ATOM 1314 C C . GLY A 1 174 ? -13.922 -9.477 -6.211 1 97.44 174 GLY A C 1
ATOM 1315 O O . GLY A 1 174 ? -13.266 -10.508 -6.055 1 97.44 174 GLY A O 1
ATOM 1316 N N . VAL A 1 175 ? -13.375 -8.344 -6.52 1 98.5 175 VAL A N 1
ATOM 1317 C CA . VAL A 1 175 ? -11.938 -8.109 -6.566 1 98.5 175 VAL A CA 1
ATOM 1318 C C . VAL A 1 175 ? -11.43 -7.777 -5.164 1 98.5 175 VAL A C 1
ATOM 1320 O O . VAL A 1 175 ? -11.852 -6.785 -4.562 1 98.5 175 VAL A O 1
ATOM 1323 N N . PRO A 1 176 ? -10.547 -8.609 -4.633 1 98.88 176 PRO A N 1
ATOM 1324 C CA . PRO A 1 176 ? -9.984 -8.273 -3.322 1 98.88 176 PRO A CA 1
ATOM 1325 C C . PRO A 1 176 ? -9.094 -7.031 -3.363 1 98.88 176 PRO A C 1
ATOM 1327 O O . PRO A 1 176 ? -8.312 -6.855 -4.305 1 98.88 176 PRO A O 1
ATOM 1330 N N . ILE A 1 177 ? -9.242 -6.199 -2.404 1 98.94 177 ILE A N 1
ATOM 1331 C CA . ILE A 1 177 ? -8.422 -5.008 -2.213 1 98.94 177 ILE A CA 1
ATOM 1332 C C . ILE A 1 177 ? -7.887 -4.977 -0.784 1 98.94 177 ILE A C 1
ATOM 1334 O O . ILE A 1 177 ? -8.656 -4.941 0.176 1 98.94 177 ILE A O 1
ATOM 1338 N N . GLU A 1 178 ? -6.57 -5.066 -0.661 1 98.94 178 GLU A N 1
ATOM 1339 C CA . GLU A 1 178 ? -5.945 -4.973 0.655 1 98.94 178 GLU A CA 1
ATOM 1340 C C . GLU A 1 178 ? -5.793 -3.516 1.092 1 98.94 178 GLU A C 1
ATOM 1342 O O . GLU A 1 178 ? -5.277 -2.688 0.34 1 98.94 178 GLU A O 1
ATOM 1347 N N . VAL A 1 179 ? -6.262 -3.203 2.283 1 98.94 179 VAL A N 1
ATOM 1348 C CA . VAL A 1 179 ? -6.316 -1.813 2.727 1 98.94 179 VAL A CA 1
ATOM 1349 C C . VAL A 1 179 ? -5.801 -1.706 4.16 1 98.94 179 VAL A C 1
ATOM 1351 O O . VAL A 1 179 ? -5.984 -2.625 4.961 1 98.94 179 VAL A O 1
ATOM 1354 N N . ILE A 1 180 ? -5.141 -0.539 4.465 1 98.81 180 ILE A N 1
ATOM 1355 C CA . ILE A 1 180 ? -4.832 -0.198 5.848 1 98.81 180 ILE A CA 1
ATOM 1356 C C . ILE A 1 180 ? -6.109 -0.216 6.684 1 98.81 180 ILE A C 1
ATOM 1358 O O . ILE A 1 180 ? -7.129 0.353 6.285 1 98.81 180 ILE A O 1
ATOM 1362 N N . PRO A 1 181 ? -6.074 -0.802 7.902 1 98.25 181 PRO A N 1
ATOM 1363 C CA . PRO A 1 181 ? -7.305 -0.995 8.68 1 98.25 181 PRO A CA 1
ATOM 1364 C C . PRO A 1 181 ? -8.055 0.31 8.93 1 98.25 181 PRO A C 1
ATOM 1366 O O . PRO A 1 181 ? -9.273 0.365 8.758 1 98.25 181 PRO A O 1
ATOM 1369 N N . MET A 1 182 ? -7.441 1.381 9.203 1 97.75 182 MET A N 1
ATOM 1370 C CA . MET A 1 182 ? -8.133 2.623 9.531 1 97.75 182 MET A CA 1
ATOM 1371 C C . MET A 1 182 ? -8.828 3.203 8.305 1 97.75 182 MET A C 1
ATOM 1373 O O . MET A 1 182 ? -9.656 4.105 8.422 1 97.75 182 MET A O 1
ATOM 1377 N N . ALA A 1 183 ? -8.477 2.707 7.113 1 98.75 183 ALA A N 1
ATOM 1378 C CA . ALA A 1 183 ? -8.93 3.344 5.879 1 98.75 183 ALA A CA 1
ATOM 1379 C C . ALA A 1 183 ? -10.062 2.547 5.234 1 98.75 183 ALA A C 1
ATOM 1381 O O . ALA A 1 183 ? -10.594 2.941 4.191 1 98.75 183 ALA A O 1
ATOM 1382 N N . TYR A 1 184 ? -10.484 1.411 5.82 1 98.62 184 TYR A N 1
ATOM 1383 C CA . TYR A 1 184 ? -11.352 0.513 5.066 1 98.62 184 TYR A CA 1
ATOM 1384 C C . TYR A 1 184 ? -12.688 1.182 4.742 1 98.62 184 TYR A C 1
ATOM 1386 O O . TYR A 1 184 ? -13.242 0.983 3.66 1 98.62 184 TYR A O 1
ATOM 1394 N N . VAL A 1 185 ? -13.211 2.1 5.625 1 98.69 185 VAL A N 1
ATOM 1395 C CA . VAL A 1 185 ? -14.5 2.74 5.371 1 98.69 185 VAL A CA 1
ATOM 1396 C C . VAL A 1 185 ? -14.352 3.777 4.258 1 98.69 185 VAL A C 1
ATOM 1398 O O . VAL A 1 185 ? -15.031 3.699 3.234 1 98.69 185 VAL A O 1
ATOM 1401 N N . PRO A 1 186 ? -13.422 4.707 4.406 1 98.69 186 PRO A N 1
ATOM 1402 C CA . PRO A 1 186 ? -13.344 5.695 3.332 1 98.69 186 PRO A CA 1
ATOM 1403 C C . PRO A 1 186 ? -12.93 5.086 1.994 1 98.69 186 PRO A C 1
ATOM 1405 O O . PRO A 1 186 ? -13.359 5.555 0.938 1 98.69 186 PRO A O 1
ATOM 1408 N N . VAL A 1 187 ? -12.078 4.074 1.94 1 98.81 187 VAL A N 1
ATOM 1409 C CA . VAL A 1 187 ? -11.688 3.426 0.694 1 98.81 187 VAL A CA 1
ATOM 1410 C C . VAL A 1 187 ? -12.906 2.768 0.049 1 98.81 187 VAL A C 1
ATOM 1412 O O . VAL A 1 187 ? -13.117 2.889 -1.16 1 98.81 187 VAL A O 1
ATOM 1415 N N . SER A 1 188 ? -13.719 2.066 0.89 1 98.75 188 SER A N 1
ATOM 1416 C CA . SER A 1 188 ? -14.922 1.434 0.361 1 98.75 188 SER A CA 1
ATOM 1417 C C . SER A 1 188 ? -15.852 2.461 -0.279 1 98.75 188 SER A C 1
ATOM 1419 O O . SER A 1 188 ? -16.375 2.232 -1.366 1 98.75 188 SER A O 1
ATOM 1421 N N . ARG A 1 189 ? -15.977 3.584 0.355 1 98.44 189 ARG A N 1
ATOM 1422 C CA . ARG A 1 189 ? -16.844 4.641 -0.157 1 98.44 189 ARG A CA 1
ATOM 1423 C C . ARG A 1 189 ? -16.281 5.242 -1.438 1 98.44 189 ARG A C 1
ATOM 1425 O O . ARG A 1 189 ? -17.016 5.508 -2.387 1 98.44 189 ARG A O 1
ATOM 1432 N N . ALA A 1 190 ? -15 5.43 -1.463 1 98.44 190 ALA A N 1
ATOM 1433 C CA . ALA A 1 190 ? -14.352 6.016 -2.635 1 98.44 190 ALA A CA 1
ATOM 1434 C C . ALA A 1 190 ? -14.508 5.113 -3.854 1 98.44 190 ALA A C 1
ATOM 1436 O O . ALA A 1 190 ? -14.773 5.594 -4.961 1 98.44 190 ALA A O 1
ATOM 1437 N N . ILE A 1 191 ? -14.359 3.812 -3.68 1 98 191 ILE A N 1
ATOM 1438 C CA . ILE A 1 191 ? -14.477 2.852 -4.773 1 98 191 ILE A CA 1
ATOM 1439 C C . ILE A 1 191 ? -15.914 2.84 -5.297 1 98 191 ILE A C 1
ATOM 1441 O O . ILE A 1 191 ? -16.141 2.904 -6.508 1 98 191 ILE A O 1
ATOM 1445 N N . ALA A 1 192 ? -16.875 2.775 -4.406 1 97.12 192 ALA A N 1
ATOM 1446 C CA . ALA A 1 192 ? -18.281 2.756 -4.805 1 97.12 192 ALA A CA 1
ATOM 1447 C C . ALA A 1 192 ? -18.641 4.023 -5.57 1 97.12 192 ALA A C 1
ATOM 1449 O O . ALA A 1 192 ? -19.359 3.963 -6.578 1 97.12 192 ALA A O 1
ATOM 1450 N N . LYS A 1 193 ? -18.172 5.125 -5.074 1 97.25 193 LYS A N 1
ATOM 1451 C CA . LYS A 1 193 ? -18.484 6.406 -5.699 1 97.25 193 LYS A CA 1
ATOM 1452 C C . LYS A 1 193 ? -17.891 6.488 -7.105 1 97.25 193 LYS A C 1
ATOM 1454 O O . LYS A 1 193 ? -18.547 6.977 -8.031 1 97.25 193 LYS A O 1
ATOM 1459 N N . ARG A 1 194 ? -16.719 5.977 -7.305 1 96 194 ARG A N 1
ATOM 1460 C CA . ARG A 1 194 ? -16 6.168 -8.555 1 96 194 ARG A CA 1
ATOM 1461 C C . ARG A 1 194 ? -16.359 5.09 -9.57 1 96 194 ARG A C 1
ATOM 1463 O O . ARG A 1 194 ? -16.438 5.355 -10.773 1 96 194 ARG A O 1
ATOM 1470 N N . PHE A 1 195 ? -16.594 3.855 -9.094 1 96.62 195 PHE A N 1
ATOM 1471 C CA . PHE A 1 195 ? -16.672 2.742 -10.031 1 96.62 195 PHE A CA 1
ATOM 1472 C C . PHE A 1 195 ? -17.984 1.985 -9.875 1 96.62 195 PHE A C 1
ATOM 1474 O O . PHE A 1 195 ? -18.266 1.063 -10.648 1 96.62 195 PHE A O 1
ATOM 1481 N N . GLY A 1 196 ? -18.766 2.396 -8.898 1 96.19 196 GLY A N 1
ATOM 1482 C CA . GLY A 1 196 ? -19.984 1.654 -8.625 1 96.19 196 GLY A CA 1
ATOM 1483 C C . GLY A 1 196 ? -19.734 0.344 -7.898 1 96.19 196 GLY A C 1
ATOM 1484 O O . GLY A 1 196 ? -18.609 0.047 -7.516 1 96.19 196 GLY A O 1
ATOM 1485 N N . GLY A 1 197 ? -20.797 -0.364 -7.652 1 96.62 197 GLY A N 1
ATOM 1486 C CA . GLY A 1 197 ? -20.688 -1.613 -6.914 1 96.62 197 GLY A CA 1
ATOM 1487 C C . GLY A 1 197 ? -20.531 -1.413 -5.422 1 96.62 197 GLY A C 1
ATOM 1488 O O . GLY A 1 197 ? -20.828 -0.34 -4.895 1 96.62 197 GLY A O 1
ATOM 1489 N N . GLU A 1 198 ? -20.125 -2.545 -4.824 1 97.5 198 GLU A N 1
ATOM 1490 C CA . GLU A 1 198 ? -19.953 -2.523 -3.375 1 97.5 198 GLU A CA 1
ATOM 1491 C C . GLU A 1 198 ? -18.641 -3.164 -2.959 1 97.5 198 GLU A C 1
ATOM 1493 O O . GLU A 1 198 ? -18.281 -4.238 -3.447 1 97.5 198 GLU A O 1
ATOM 1498 N N . ALA A 1 199 ? -17.969 -2.424 -2.121 1 98.25 199 ALA A N 1
ATOM 1499 C CA . ALA A 1 199 ? -16.75 -2.971 -1.504 1 98.25 199 ALA A CA 1
ATOM 1500 C C . ALA A 1 199 ? -17.016 -3.367 -0.053 1 98.25 199 ALA A C 1
ATOM 1502 O O . ALA A 1 199 ? -17.125 -2.504 0.823 1 98.25 199 ALA A O 1
ATOM 1503 N N . ASN A 1 200 ? -17 -4.668 0.197 1 98.31 200 ASN A N 1
ATOM 1504 C CA . ASN A 1 200 ? -17.375 -5.168 1.513 1 98.31 200 ASN A CA 1
ATOM 1505 C C . ASN A 1 200 ? -16.172 -5.691 2.287 1 98.31 200 ASN A C 1
ATOM 1507 O O . ASN A 1 200 ? -15.305 -6.363 1.723 1 98.31 200 ASN A O 1
ATOM 1511 N N . LEU A 1 201 ? -16.172 -5.281 3.574 1 98.69 201 LEU A N 1
ATOM 1512 C CA . LEU A 1 201 ? -15.125 -5.797 4.457 1 98.69 201 LEU A CA 1
ATOM 1513 C C . LEU A 1 201 ? -15.227 -7.312 4.59 1 98.69 201 LEU A C 1
ATOM 1515 O O . LEU A 1 201 ? -16.281 -7.84 4.934 1 98.69 201 LEU A O 1
ATOM 1519 N N . ARG A 1 202 ? -14.102 -7.992 4.254 1 98.56 202 ARG A N 1
ATOM 1520 C CA . ARG A 1 202 ? -14.102 -9.453 4.348 1 98.56 202 ARG A CA 1
ATOM 1521 C C . ARG A 1 202 ? -14.039 -9.906 5.801 1 98.56 202 ARG A C 1
ATOM 1523 O O . ARG A 1 202 ? -13.062 -9.625 6.5 1 98.56 202 ARG A O 1
ATOM 1530 N N . MET A 1 203 ? -15.023 -10.641 6.234 1 97.44 203 MET A N 1
ATOM 1531 C CA . MET A 1 203 ? -15.062 -11.141 7.605 1 97.44 203 MET A CA 1
ATOM 1532 C C . MET A 1 203 ? -14.422 -12.523 7.695 1 97.44 203 MET A C 1
ATOM 1534 O O . MET A 1 203 ? -14.57 -13.344 6.793 1 97.44 203 MET A O 1
ATOM 1538 N N . ALA A 1 204 ? -13.828 -12.75 8.781 1 95.81 204 ALA A N 1
ATOM 1539 C CA . ALA A 1 204 ? -13.219 -14.055 9.023 1 95.81 204 ALA A CA 1
ATOM 1540 C C . ALA A 1 204 ? -14.273 -15.086 9.43 1 95.81 204 ALA A C 1
ATOM 1542 O O . ALA A 1 204 ? -15.352 -14.727 9.898 1 95.81 204 ALA A O 1
ATOM 1543 N N . VAL A 1 205 ? -13.969 -16.312 9.148 1 92.69 205 VAL A N 1
ATOM 1544 C CA . VAL A 1 205 ? -14.883 -17.391 9.492 1 92.69 205 VAL A CA 1
ATOM 1545 C C . VAL A 1 205 ? -14.469 -18.031 10.82 1 92.69 205 VAL A C 1
ATOM 1547 O O . VAL A 1 205 ? -15.312 -18.359 11.648 1 92.69 205 VAL A O 1
ATOM 1550 N N . SER A 1 206 ? -13.188 -18.141 11.125 1 91.75 206 SER A N 1
ATOM 1551 C CA . SER A 1 206 ? -12.711 -18.844 12.32 1 91.75 206 SER A CA 1
ATOM 1552 C C . SER A 1 206 ? -12.273 -17.859 13.398 1 91.75 206 SER A C 1
ATOM 1554 O O . SER A 1 206 ? -11.484 -18.203 14.273 1 91.75 206 SER A O 1
ATOM 1556 N N . LYS A 1 207 ? -12.773 -16.609 13.375 1 89.62 207 LYS A N 1
ATOM 1557 C CA . LYS A 1 207 ? -12.609 -15.586 14.398 1 89.62 207 LYS A CA 1
ATOM 1558 C C . LYS A 1 207 ? -13.664 -14.492 14.266 1 89.62 207 LYS A C 1
ATOM 1560 O O . LYS A 1 207 ? -14.234 -14.297 13.195 1 89.62 207 LYS A O 1
ATOM 1565 N N . ALA A 1 208 ? -13.812 -13.828 15.352 1 94.94 208 ALA A N 1
ATOM 1566 C CA . ALA A 1 208 ? -14.68 -12.648 15.312 1 94.94 208 ALA A CA 1
ATOM 1567 C C . ALA A 1 208 ? -13.953 -11.453 14.711 1 94.94 208 ALA A C 1
ATOM 1569 O O . ALA A 1 208 ? -12.836 -11.133 15.117 1 94.94 208 ALA A O 1
ATOM 1570 N N . GLY A 1 209 ? -14.688 -10.898 13.617 1 96.81 209 GLY A N 1
ATOM 1571 C CA . GLY A 1 209 ? -14.086 -9.727 13.008 1 96.81 209 GLY A CA 1
ATOM 1572 C C . GLY A 1 209 ? -13.57 -9.977 11.602 1 96.81 209 GLY A C 1
ATOM 1573 O O . GLY A 1 209 ? -13.805 -11.047 11.039 1 96.81 209 GLY A O 1
ATOM 1574 N N . PRO A 1 210 ? -12.836 -9.047 11.141 1 97.62 210 PRO A N 1
ATOM 1575 C CA . PRO A 1 210 ? -12.406 -9.148 9.75 1 97.62 210 PRO A CA 1
ATOM 1576 C C . PRO A 1 210 ? -11.195 -10.062 9.57 1 97.62 210 PRO A C 1
ATOM 1578 O O . PRO A 1 210 ? -10.469 -10.328 10.531 1 97.62 210 PRO A O 1
ATOM 1581 N N . VAL A 1 211 ? -11.031 -10.586 8.398 1 97.56 211 VAL A N 1
ATOM 1582 C CA . VAL A 1 211 ? -9.773 -11.195 7.984 1 97.56 211 VAL A CA 1
ATOM 1583 C C . VAL A 1 211 ? -8.633 -10.195 8.18 1 97.56 211 VAL A C 1
ATOM 1585 O O . VAL A 1 211 ? -8.766 -9.016 7.852 1 97.56 211 VAL A O 1
ATOM 1588 N N . VAL A 1 212 ? -7.551 -10.609 8.805 1 97.94 212 VAL A N 1
ATOM 1589 C CA . VAL A 1 212 ? -6.301 -9.859 8.891 1 97.94 212 VAL A CA 1
ATOM 1590 C C . VAL A 1 212 ? -5.219 -10.562 8.07 1 97.94 212 VAL A C 1
ATOM 1592 O O . VAL A 1 212 ? -4.945 -11.742 8.273 1 97.94 212 VAL A O 1
ATOM 1595 N N . THR A 1 213 ? -4.645 -9.867 7.082 1 98 213 THR A N 1
ATOM 1596 C CA . THR A 1 213 ? -3.666 -10.461 6.176 1 98 213 THR A CA 1
ATOM 1597 C C . THR A 1 213 ? -2.332 -10.672 6.883 1 98 213 THR A C 1
ATOM 1599 O O . THR A 1 213 ? -2.148 -10.227 8.016 1 98 213 THR A O 1
ATOM 1602 N N . ASP A 1 214 ? -1.401 -11.328 6.199 1 96.5 214 ASP A N 1
ATOM 1603 C CA . ASP A 1 214 ? -0.047 -11.531 6.703 1 96.5 214 ASP A CA 1
ATOM 1604 C C . ASP A 1 214 ? 0.654 -10.195 6.945 1 96.5 214 ASP A C 1
ATOM 1606 O O . ASP A 1 214 ? 1.661 -10.141 7.652 1 96.5 214 ASP A O 1
ATOM 1610 N N . ASN A 1 215 ? 0.107 -9.141 6.402 1 97.38 215 ASN A N 1
ATOM 1611 C CA . ASN A 1 215 ? 0.691 -7.812 6.531 1 97.38 215 ASN A CA 1
ATOM 1612 C C . ASN A 1 215 ? -0.094 -6.945 7.512 1 97.38 215 ASN A C 1
ATOM 1614 O O . ASN A 1 215 ? 0.017 -5.719 7.488 1 97.38 215 ASN A O 1
ATOM 1618 N N . SER A 1 216 ? -1.008 -7.566 8.273 1 96.94 216 SER A N 1
ATOM 1619 C CA . SER A 1 216 ? -1.805 -6.926 9.32 1 96.94 216 SER A CA 1
ATOM 1620 C C . SER A 1 216 ? -2.795 -5.93 8.727 1 96.94 216 SER A C 1
ATOM 1622 O O . SER A 1 216 ? -3.139 -4.934 9.359 1 96.94 216 SER A O 1
ATOM 1624 N N . ASN A 1 217 ? -3.197 -6.117 7.508 1 98.69 217 ASN A N 1
ATOM 1625 C CA . ASN A 1 217 ? -4.172 -5.27 6.832 1 98.69 217 ASN A CA 1
ATOM 1626 C C . ASN A 1 217 ? -5.531 -5.961 6.715 1 98.69 217 ASN A C 1
ATOM 1628 O O . ASN A 1 217 ? -5.676 -7.121 7.102 1 98.69 217 ASN A O 1
ATOM 1632 N N . PHE A 1 218 ? -6.535 -5.199 6.25 1 98.75 218 PHE A N 1
ATOM 1633 C CA . PHE A 1 218 ? -7.859 -5.727 5.949 1 98.75 218 PHE A CA 1
ATOM 1634 C C . PHE A 1 218 ? -8.016 -5.969 4.453 1 98.75 218 PHE A C 1
ATOM 1636 O O . PHE A 1 218 ? -7.156 -5.578 3.66 1 98.75 218 PHE A O 1
ATOM 1643 N N . ILE A 1 219 ? -9.094 -6.688 4.121 1 98.88 219 ILE A N 1
ATOM 1644 C CA . ILE A 1 219 ? -9.438 -6.902 2.721 1 98.88 219 ILE A CA 1
ATOM 1645 C C . ILE A 1 219 ? -10.867 -6.438 2.463 1 98.88 219 ILE A C 1
ATOM 1647 O O . ILE A 1 219 ? -11.781 -6.77 3.225 1 98.88 219 ILE A O 1
ATOM 1651 N N . LEU A 1 220 ? -11.055 -5.617 1.453 1 98.88 220 LEU A N 1
ATOM 1652 C CA . LEU A 1 220 ? -12.359 -5.32 0.868 1 98.88 220 LEU A CA 1
ATOM 1653 C C . LEU A 1 220 ? -12.602 -6.156 -0.384 1 98.88 220 LEU A C 1
ATOM 1655 O O . LEU A 1 220 ? -11.727 -6.246 -1.251 1 98.88 220 LEU A O 1
ATOM 1659 N N . ASP A 1 221 ? -13.719 -6.809 -0.471 1 98.81 221 ASP A N 1
ATOM 1660 C CA . ASP A 1 221 ? -14.133 -7.461 -1.711 1 98.81 221 ASP A CA 1
ATOM 1661 C C . ASP A 1 221 ? -15.055 -6.555 -2.523 1 98.81 221 ASP A C 1
ATOM 1663 O O . ASP A 1 221 ? -16.219 -6.352 -2.156 1 98.81 221 ASP A O 1
ATOM 1667 N N . TRP A 1 222 ? -14.57 -6.027 -3.617 1 98.69 222 TRP A N 1
ATOM 1668 C CA . TRP A 1 222 ? -15.312 -5.09 -4.453 1 98.69 222 TRP A CA 1
ATOM 1669 C C . TRP A 1 222 ? -16.094 -5.828 -5.535 1 98.69 222 TRP A C 1
ATOM 1671 O O . TRP A 1 222 ? -15.523 -6.309 -6.512 1 98.69 222 TRP A O 1
ATOM 1681 N N . LYS A 1 223 ? -17.328 -5.957 -5.32 1 97.88 223 LYS A N 1
ATOM 1682 C CA . LYS A 1 223 ? -18.234 -6.504 -6.324 1 97.88 223 LYS A CA 1
ATOM 1683 C C . LYS A 1 223 ? -18.609 -5.453 -7.363 1 97.88 223 LYS A C 1
ATOM 1685 O O . LYS A 1 223 ? -19.562 -4.695 -7.184 1 97.88 223 LYS A O 1
ATOM 1690 N N . PHE A 1 224 ? -17.906 -5.523 -8.445 1 96.62 224 PHE A N 1
ATOM 1691 C CA . PHE A 1 224 ? -18.078 -4.523 -9.492 1 96.62 224 PHE A CA 1
ATOM 1692 C C . PHE A 1 224 ? -19.219 -4.902 -10.414 1 96.62 224 PHE A C 1
ATOM 1694 O O . PHE A 1 224 ? -19.547 -6.082 -10.562 1 96.62 224 PHE A O 1
ATOM 1701 N N . GLU A 1 225 ? -19.859 -3.941 -11.078 1 89.31 225 GLU A N 1
ATOM 1702 C CA . GLU A 1 225 ? -20.938 -4.168 -12.016 1 89.31 225 GLU A CA 1
ATOM 1703 C C . GLU A 1 225 ? -20.438 -4.172 -13.461 1 89.31 225 GLU A C 1
ATOM 1705 O O . GLU A 1 225 ? -20.75 -5.082 -14.227 1 89.31 225 GLU A O 1
ATOM 1710 N N . ARG A 1 226 ? -19.812 -3.094 -13.836 1 82.62 226 ARG A N 1
ATOM 1711 C CA . ARG A 1 226 ? -19.219 -2.963 -15.164 1 82.62 226 ARG A CA 1
ATOM 1712 C C . ARG A 1 226 ? -17.828 -2.35 -15.078 1 82.62 226 ARG A C 1
ATOM 1714 O O . ARG A 1 226 ? -17.594 -1.443 -14.281 1 82.62 226 ARG A O 1
ATOM 1721 N N . ALA A 1 227 ? -16.938 -3.115 -15.484 1 72.19 227 ALA A N 1
ATOM 1722 C CA . ALA A 1 227 ? -15.609 -2.494 -15.555 1 72.19 227 ALA A CA 1
ATOM 1723 C C . ALA A 1 227 ? -14.93 -2.816 -16.875 1 72.19 227 ALA A C 1
ATOM 1725 O O . ALA A 1 227 ? -15.055 -3.928 -17.406 1 72.19 227 ALA A O 1
ATOM 1726 N N . GLU A 1 228 ? -14.523 -1.66 -17.375 1 79.06 228 GLU A N 1
ATOM 1727 C CA . GLU A 1 228 ? -13.688 -1.765 -18.562 1 79.06 228 GLU A CA 1
ATOM 1728 C C . GLU A 1 228 ? -12.297 -1.2 -18.312 1 79.06 228 GLU A C 1
ATOM 1730 O O . GLU A 1 228 ? -12.062 -0.522 -17.312 1 79.06 228 GLU A O 1
ATOM 1735 N N . ASN A 1 229 ? -11.297 -1.599 -18.984 1 93.19 229 ASN A N 1
ATOM 1736 C CA . ASN A 1 229 ? -9.914 -1.146 -18.906 1 93.19 229 ASN A CA 1
ATOM 1737 C C . ASN A 1 229 ? -9.305 -1.406 -17.531 1 93.19 229 ASN A C 1
ATOM 1739 O O . ASN A 1 229 ? -9.078 -0.473 -16.766 1 93.19 229 ASN A O 1
ATOM 1743 N N . TRP A 1 230 ? -9.023 -2.568 -17.219 1 97.38 230 TRP A N 1
ATOM 1744 C CA . TRP A 1 230 ? -8.57 -3.018 -15.914 1 97.38 230 TRP A CA 1
ATOM 1745 C C . TRP A 1 230 ? -7.273 -2.328 -15.516 1 97.38 230 TRP A C 1
ATOM 1747 O O . TRP A 1 230 ? -6.996 -2.143 -14.328 1 97.38 230 TRP A O 1
ATOM 1757 N N . LYS A 1 231 ? -6.492 -1.914 -16.5 1 97.38 231 LYS A N 1
ATOM 1758 C CA . LYS A 1 231 ? -5.273 -1.175 -16.188 1 97.38 231 LYS A CA 1
ATOM 1759 C C . LYS A 1 231 ? -5.59 0.145 -15.492 1 97.38 231 LYS A C 1
ATOM 1761 O O . LYS A 1 231 ? -4.996 0.466 -14.461 1 97.38 231 LYS A O 1
ATOM 1766 N N . GLU A 1 232 ? -6.508 0.909 -16.016 1 97.19 232 GLU A N 1
ATOM 1767 C CA . GLU A 1 232 ? -6.914 2.188 -15.438 1 97.19 232 GLU A CA 1
ATOM 1768 C C . GLU A 1 232 ? -7.59 1.99 -14.086 1 97.19 232 GLU A C 1
ATOM 1770 O O . GLU A 1 232 ? -7.332 2.74 -13.141 1 97.19 232 GLU A O 1
ATOM 1775 N N . VAL A 1 233 ? -8.453 0.999 -14.047 1 97.69 233 VAL A N 1
ATOM 1776 C CA . VAL A 1 233 ? -9.172 0.706 -12.812 1 97.69 233 VAL A CA 1
ATOM 1777 C C . VAL A 1 233 ? -8.188 0.326 -11.719 1 97.69 233 VAL A C 1
ATOM 1779 O O . VAL A 1 233 ? -8.266 0.833 -10.594 1 97.69 233 VAL A O 1
ATOM 1782 N N . ASN A 1 234 ? -7.254 -0.526 -12.047 1 98.56 234 ASN A N 1
ATOM 1783 C CA . ASN A 1 234 ? -6.242 -0.962 -11.094 1 98.56 234 ASN A CA 1
ATOM 1784 C C . ASN A 1 234 ? -5.434 0.216 -10.555 1 98.56 234 ASN A C 1
ATOM 1786 O O . ASN A 1 234 ? -5.219 0.329 -9.352 1 98.56 234 ASN A O 1
ATOM 1790 N N . THR A 1 235 ? -5.008 1.074 -11.453 1 98.44 235 THR A N 1
ATOM 1791 C CA . THR A 1 235 ? -4.211 2.229 -11.062 1 98.44 235 THR A CA 1
ATOM 1792 C C . THR A 1 235 ? -5.023 3.176 -10.18 1 98.44 235 THR A C 1
ATOM 1794 O O . THR A 1 235 ? -4.551 3.619 -9.133 1 98.44 235 THR A O 1
ATOM 1797 N N . ALA A 1 236 ? -6.195 3.49 -10.578 1 98.19 236 ALA A N 1
ATOM 1798 C CA . ALA A 1 236 ? -7.039 4.434 -9.852 1 98.19 236 ALA A CA 1
ATOM 1799 C C . ALA A 1 236 ? -7.309 3.949 -8.43 1 98.19 236 ALA A C 1
ATOM 1801 O O . ALA A 1 236 ? -7.238 4.73 -7.477 1 98.19 236 ALA A O 1
ATOM 1802 N N . ILE A 1 237 ? -7.605 2.631 -8.344 1 98.56 237 ILE A N 1
ATOM 1803 C CA . ILE A 1 237 ? -7.898 2.098 -7.02 1 98.56 237 ILE A CA 1
ATOM 1804 C C . ILE A 1 237 ? -6.625 2.084 -6.176 1 98.56 237 ILE A C 1
ATOM 1806 O O . ILE A 1 237 ? -6.645 2.465 -5.004 1 98.56 237 ILE A O 1
ATOM 1810 N N . LYS A 1 238 ? -5.504 1.653 -6.77 1 98.81 238 LYS A N 1
ATOM 1811 C CA . LYS A 1 238 ? -4.234 1.578 -6.051 1 98.81 238 LYS A CA 1
ATOM 1812 C C . LYS A 1 238 ? -3.824 2.949 -5.52 1 98.81 238 LYS A C 1
ATOM 1814 O O . LYS A 1 238 ? -3.201 3.049 -4.461 1 98.81 238 LYS A O 1
ATOM 1819 N N . MET A 1 239 ? -4.246 4.02 -6.191 1 98.5 239 MET A N 1
ATOM 1820 C CA . MET A 1 239 ? -3.805 5.367 -5.844 1 98.5 239 MET A CA 1
ATOM 1821 C C . MET A 1 239 ? -4.668 5.953 -4.73 1 98.5 239 MET A C 1
ATOM 1823 O O . MET A 1 239 ? -4.375 7.031 -4.215 1 98.5 239 MET A O 1
ATOM 1827 N N . ILE A 1 240 ? -5.758 5.293 -4.367 1 98.56 240 ILE A N 1
ATOM 1828 C CA . ILE A 1 240 ? -6.516 5.758 -3.215 1 98.56 240 ILE A CA 1
ATOM 1829 C C . ILE A 1 240 ? -5.68 5.602 -1.947 1 98.56 240 ILE A C 1
ATOM 1831 O O . ILE A 1 240 ? -5.215 4.5 -1.635 1 98.56 240 ILE A O 1
ATOM 1835 N N . PRO A 1 241 ? -5.465 6.723 -1.177 1 98.5 241 PRO A N 1
ATOM 1836 C CA . PRO A 1 241 ? -4.703 6.57 0.065 1 98.5 241 PRO A CA 1
ATOM 1837 C C . PRO A 1 241 ? -5.293 5.504 0.989 1 98.5 241 PRO A C 1
ATOM 1839 O O . PRO A 1 241 ? -6.492 5.52 1.267 1 98.5 241 PRO A O 1
ATOM 1842 N N . GLY A 1 242 ? -4.473 4.598 1.423 1 98.75 242 GLY A N 1
ATOM 1843 C CA . GLY A 1 242 ? -4.906 3.518 2.293 1 98.75 242 GLY A CA 1
ATOM 1844 C C . GLY A 1 242 ? -4.98 2.176 1.586 1 98.75 242 GLY A C 1
ATOM 1845 O O . GLY A 1 242 ? -5.035 1.129 2.234 1 98.75 242 GLY A O 1
ATOM 1846 N N . VAL A 1 243 ? -5.027 2.201 0.268 1 98.94 243 VAL A N 1
ATOM 1847 C CA . VAL A 1 243 ? -4.961 0.943 -0.469 1 98.94 243 VAL A CA 1
ATOM 1848 C C . VAL A 1 243 ? -3.521 0.44 -0.506 1 98.94 243 VAL A C 1
ATOM 1850 O O . VAL A 1 243 ? -2.611 1.173 -0.901 1 98.94 243 VAL A O 1
ATOM 1853 N N . VAL A 1 244 ? -3.342 -0.788 -0.105 1 98.88 244 VAL A N 1
ATOM 1854 C CA . VAL A 1 244 ? -2.027 -1.422 -0.12 1 98.88 244 VAL A CA 1
ATOM 1855 C C . VAL A 1 244 ? -1.79 -2.086 -1.474 1 98.88 244 VAL A C 1
ATOM 1857 O O . VAL A 1 244 ? -0.73 -1.91 -2.08 1 98.88 244 VAL A O 1
ATOM 1860 N N . GLU A 1 245 ? -2.781 -2.824 -1.873 1 98.88 245 GLU A N 1
ATOM 1861 C CA . GLU A 1 245 ? -2.686 -3.525 -3.15 1 98.88 245 GLU A CA 1
ATOM 1862 C C . GLU A 1 245 ? -4.059 -3.994 -3.627 1 98.88 245 GLU A C 1
ATOM 1864 O O . GLU A 1 245 ? -4.98 -4.141 -2.824 1 98.88 245 GLU A O 1
ATOM 1869 N N . THR A 1 246 ? -4.188 -4.211 -4.922 1 98.88 246 THR A N 1
ATOM 1870 C CA . THR A 1 246 ? -5.391 -4.809 -5.492 1 98.88 246 THR A CA 1
ATOM 1871 C C . THR A 1 246 ? -5.129 -6.246 -5.93 1 98.88 246 THR A C 1
ATOM 1873 O O . THR A 1 246 ? -4 -6.594 -6.281 1 98.88 246 THR A O 1
ATOM 1876 N N . GLY A 1 247 ? -6.195 -6.996 -5.961 1 98.81 247 GLY A N 1
ATOM 1877 C CA . GLY A 1 247 ? -6.109 -8.352 -6.473 1 98.81 247 GLY A CA 1
ATOM 18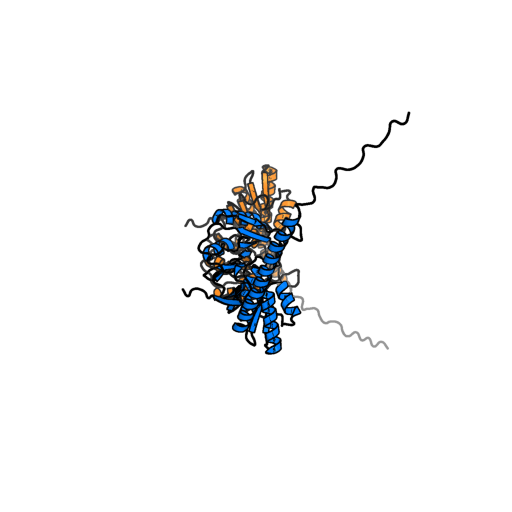78 C C . GLY A 1 247 ? -6.148 -8.422 -7.988 1 98.81 247 GLY A C 1
ATOM 1879 O O . GLY A 1 247 ? -6.355 -9.492 -8.562 1 98.81 247 GLY A O 1
ATOM 1880 N N . LEU A 1 248 ? -6.035 -7.309 -8.656 1 98.75 248 LEU A N 1
ATOM 1881 C CA . LEU A 1 248 ? -5.949 -7.27 -10.109 1 98.75 248 LEU A CA 1
ATOM 1882 C C . LEU A 1 248 ? -4.5 -7.398 -10.57 1 98.75 248 LEU A C 1
ATOM 1884 O O . LEU A 1 248 ? -3.674 -6.535 -10.281 1 98.75 248 LEU A O 1
ATOM 1888 N N . PHE A 1 249 ? -4.18 -8.469 -11.195 1 98.75 249 PHE A N 1
ATOM 1889 C CA . PHE A 1 249 ? -2.896 -8.641 -11.859 1 98.75 249 PHE A CA 1
ATOM 1890 C C . PHE A 1 249 ? -3.021 -8.367 -13.352 1 98.75 249 PHE A C 1
ATOM 1892 O O . PHE A 1 249 ? -3.432 -9.25 -14.117 1 98.75 249 PHE A O 1
ATOM 1899 N N . VAL A 1 250 ? -2.688 -7.211 -13.766 1 98.25 250 VAL A N 1
ATOM 1900 C CA . VAL A 1 250 ? -2.912 -6.738 -15.125 1 98.25 250 VAL A CA 1
ATOM 1901 C C . VAL A 1 250 ? -1.593 -6.738 -15.898 1 98.25 250 VAL A C 1
ATOM 1903 O O . VAL A 1 250 ? -0.63 -6.086 -15.492 1 98.25 250 VAL A O 1
ATOM 1906 N N . GLY A 1 251 ? -1.561 -7.461 -16.953 1 97 251 GLY A N 1
ATOM 1907 C CA . GLY A 1 251 ? -0.395 -7.469 -17.812 1 97 251 GLY A CA 1
ATOM 1908 C C . GLY A 1 251 ? 0.812 -8.141 -17.188 1 97 251 GLY A C 1
ATOM 1909 O O . GLY A 1 251 ? 1.953 -7.828 -17.531 1 97 251 GLY A O 1
ATOM 1910 N N . MET A 1 252 ? 0.638 -9.031 -16.25 1 98.19 252 MET A N 1
ATOM 1911 C CA . MET A 1 252 ? 1.755 -9.641 -15.523 1 98.19 252 MET A CA 1
ATOM 1912 C C . MET A 1 252 ? 1.988 -11.07 -15.992 1 98.19 252 MET A C 1
ATOM 1914 O O . MET A 1 252 ? 3.133 -11.5 -16.156 1 98.19 252 MET A O 1
ATOM 1918 N N . ALA A 1 253 ? 0.922 -11.781 -16.234 1 98.56 253 ALA A N 1
ATOM 1919 C CA . ALA A 1 253 ? 1.029 -13.195 -16.562 1 98.56 253 ALA A CA 1
ATOM 1920 C C . ALA A 1 253 ? 1.504 -13.398 -18 1 98.56 253 ALA A C 1
ATOM 1922 O O . ALA A 1 253 ? 0.969 -12.789 -18.922 1 98.56 253 ALA A O 1
ATOM 1923 N N . GLU A 1 254 ? 2.42 -14.234 -18.094 1 97.88 254 GLU A N 1
ATOM 1924 C CA . GLU A 1 254 ? 2.951 -14.547 -19.406 1 97.88 254 GLU A CA 1
ATOM 1925 C C . GLU A 1 254 ? 2.178 -15.695 -20.062 1 97.88 254 GLU A C 1
ATOM 1927 O O . GLU A 1 254 ? 2.068 -15.766 -21.281 1 97.88 254 GLU A O 1
ATOM 1932 N N . ARG A 1 255 ? 1.672 -16.594 -19.266 1 98.44 255 ARG A N 1
ATOM 1933 C CA . ARG A 1 255 ? 0.976 -17.781 -19.734 1 98.44 255 ARG A CA 1
ATOM 1934 C C . ARG A 1 255 ? 0.077 -18.359 -18.641 1 98.44 255 ARG A C 1
ATOM 1936 O O . ARG A 1 255 ? 0.392 -18.25 -17.453 1 98.44 255 ARG A O 1
ATOM 1943 N N . ALA A 1 256 ? -0.981 -18.906 -19.094 1 98.81 256 ALA A N 1
ATOM 1944 C CA . ALA A 1 256 ? -1.87 -19.609 -18.172 1 98.81 256 ALA A CA 1
ATOM 1945 C C . ALA A 1 256 ? -2.096 -21.047 -18.609 1 98.81 256 ALA A C 1
ATOM 1947 O O . ALA A 1 256 ? -2.252 -21.312 -19.812 1 98.81 256 ALA A O 1
ATOM 1948 N N . TYR A 1 257 ? -2.043 -21.938 -17.672 1 98.88 257 TYR A N 1
ATOM 1949 C CA . TYR A 1 257 ? -2.387 -23.344 -17.875 1 98.88 257 TYR A CA 1
ATOM 1950 C C . TYR A 1 257 ? -3.717 -23.672 -17.203 1 98.88 257 TYR A C 1
ATOM 1952 O O . TYR A 1 257 ? -3.883 -23.453 -16 1 98.88 257 TYR A O 1
ATOM 1960 N N . PHE A 1 258 ? -4.633 -24.188 -18.031 1 98.75 258 PHE A N 1
ATOM 1961 C CA . PHE A 1 258 ? -5.926 -24.609 -17.516 1 98.75 258 PHE A CA 1
ATOM 1962 C C . PHE A 1 258 ? -6.082 -26.125 -17.609 1 98.75 258 PHE A C 1
ATOM 1964 O O . PHE A 1 258 ? -6.082 -26.688 -18.719 1 98.75 258 PHE A O 1
ATOM 1971 N N . GLY A 1 259 ? -6.18 -26.781 -16.422 1 98.56 259 GLY A N 1
ATOM 1972 C CA . GLY A 1 259 ? -6.652 -28.156 -16.484 1 98.56 259 GLY A CA 1
ATOM 1973 C C . GLY A 1 259 ? -8.117 -28.266 -16.859 1 98.56 259 GLY A C 1
ATOM 1974 O O . GLY A 1 259 ? -8.961 -27.578 -16.266 1 98.56 259 GLY A O 1
ATOM 1975 N N . MET A 1 260 ? -8.375 -29.141 -17.797 1 97.31 260 MET A N 1
ATOM 1976 C CA . MET A 1 260 ? -9.734 -29.234 -18.312 1 97.31 260 MET A CA 1
ATOM 1977 C C . MET A 1 260 ? -10.438 -30.484 -17.781 1 97.31 260 MET A C 1
ATOM 1979 O O . MET A 1 260 ? -9.789 -31.391 -17.281 1 97.31 260 MET A O 1
ATOM 1983 N N . GLU A 1 261 ? -11.695 -30.469 -17.953 1 94 261 GLU A N 1
ATOM 1984 C CA . GLU A 1 261 ? -12.523 -31.562 -17.469 1 94 261 GLU A CA 1
ATOM 1985 C C . GLU A 1 261 ? -12.18 -32.875 -18.188 1 94 261 GLU A C 1
ATOM 1987 O O . GLU A 1 261 ? -12.273 -33.938 -17.594 1 94 261 GLU A O 1
ATOM 1992 N N . ASP A 1 262 ? -11.828 -32.781 -19.359 1 95.25 262 ASP A N 1
ATOM 1993 C CA . ASP A 1 262 ? -11.609 -33.969 -20.172 1 95.25 262 ASP A CA 1
ATOM 1994 C C . ASP A 1 262 ? -10.203 -34.531 -19.984 1 95.25 262 ASP A C 1
ATOM 1996 O O . ASP A 1 262 ? -9.766 -35.406 -20.719 1 95.25 262 ASP A O 1
ATOM 2000 N N . GLY A 1 263 ? -9.492 -33.906 -19.125 1 95.56 263 GLY A N 1
ATOM 2001 C CA . GLY A 1 263 ? -8.172 -34.438 -18.812 1 95.56 263 GLY A CA 1
ATOM 2002 C C . GLY A 1 263 ? -7.062 -33.781 -19.609 1 95.56 263 GLY A C 1
ATOM 2003 O O . GLY A 1 263 ? -5.887 -34.125 -19.453 1 95.56 263 GLY A O 1
ATOM 2004 N N . THR A 1 264 ? -7.391 -32.812 -20.422 1 97.31 264 THR A N 1
ATOM 2005 C CA . THR A 1 264 ? -6.387 -32.094 -21.188 1 97.31 264 THR A CA 1
ATOM 2006 C C . THR A 1 264 ? -5.977 -30.812 -20.453 1 97.31 264 THR A C 1
ATOM 2008 O O . THR A 1 264 ? -6.566 -30.453 -19.438 1 97.31 264 THR A O 1
ATOM 2011 N N . VAL A 1 265 ? -4.887 -30.219 -20.938 1 98.56 265 VAL A N 1
ATOM 2012 C CA . VAL A 1 265 ? -4.43 -28.922 -20.453 1 98.56 265 VAL A CA 1
ATOM 2013 C C . VAL A 1 265 ? -4.492 -27.906 -21.594 1 98.56 265 VAL A C 1
ATOM 2015 O O . VAL A 1 265 ? -3.959 -28.141 -22.672 1 98.56 265 VAL A O 1
ATOM 2018 N N . GLN A 1 266 ? -5.188 -26.859 -21.359 1 98.31 266 GLN A N 1
ATOM 2019 C CA . GLN A 1 266 ? -5.215 -25.75 -22.281 1 98.31 266 GLN A CA 1
ATOM 2020 C C . GLN A 1 266 ? -4.242 -24.641 -21.859 1 98.31 266 GLN A C 1
ATOM 2022 O O . GLN A 1 266 ? -4.148 -24.312 -20.672 1 98.31 266 GLN A O 1
ATOM 2027 N N . VAL A 1 267 ? -3.51 -24.172 -22.844 1 98.31 267 VAL A N 1
ATOM 2028 C CA . VAL A 1 267 ? -2.543 -23.109 -22.594 1 98.31 267 VAL A CA 1
ATOM 2029 C C . VAL A 1 267 ? -3.004 -21.812 -23.266 1 98.31 267 VAL A C 1
ATOM 2031 O O . VAL A 1 267 ? -3.477 -21.844 -24.406 1 98.31 267 VAL A O 1
ATOM 2034 N N . ARG A 1 268 ? -2.896 -20.719 -22.531 1 97.56 268 ARG A N 1
ATOM 2035 C CA . ARG A 1 268 ? -3.256 -19.422 -23.078 1 97.56 268 ARG A CA 1
ATOM 2036 C C . ARG A 1 268 ? -2.123 -18.422 -22.891 1 97.56 268 ARG A C 1
ATOM 2038 O O . ARG A 1 268 ? -1.558 -18.312 -21.797 1 97.56 268 ARG A O 1
ATOM 2045 N N . ASP A 1 269 ? -1.812 -17.672 -23.969 1 95.75 269 ASP A N 1
ATOM 2046 C CA . ASP A 1 269 ? -0.88 -16.547 -23.938 1 95.75 269 ASP A CA 1
ATOM 2047 C C . ASP A 1 269 ? -1.611 -15.227 -24.156 1 95.75 269 ASP A C 1
ATOM 2049 O O . ASP A 1 269 ? -2.725 -15.203 -24.672 1 95.75 269 ASP A O 1
ATOM 2053 N N . PRO A 1 270 ? -0.96 -14.188 -23.641 1 90 270 PRO A N 1
ATOM 2054 C CA . PRO A 1 270 ? -1.603 -12.898 -23.906 1 90 270 PRO A CA 1
ATOM 2055 C C . PRO A 1 270 ? -1.711 -12.594 -25.406 1 90 270 PRO A C 1
ATOM 2057 O O . PRO A 1 270 ? -0.913 -13.094 -26.203 1 90 270 PRO A O 1
ATOM 2060 N N . SER A 1 271 ? -2.791 -11.883 -25.75 1 80.19 271 SER A N 1
ATOM 2061 C CA . SER A 1 271 ? -2.895 -11.477 -27.156 1 80.19 271 SER A CA 1
ATOM 2062 C C . SER A 1 271 ? -1.714 -10.609 -27.562 1 80.19 271 SER A C 1
ATOM 2064 O O . SER A 1 271 ? -1.204 -9.82 -26.766 1 80.19 271 SER A O 1
ATOM 2066 N N . VAL A 1 272 ? -0.929 -10.891 -28.531 1 66.5 272 VAL A N 1
ATOM 2067 C CA . VAL A 1 272 ? 0.188 -10.117 -29.047 1 66.5 272 VAL A CA 1
ATOM 2068 C C . VAL A 1 272 ? -0.318 -8.773 -29.578 1 66.5 272 VAL A C 1
ATOM 2070 O O . VAL A 1 272 ? -1.228 -8.727 -30.406 1 66.5 272 VAL A O 1
ATOM 2073 N N . ASN A 1 273 ? -0.477 -7.828 -28.75 1 47.16 273 ASN A N 1
ATOM 2074 C CA . ASN A 1 273 ? -0.741 -6.539 -29.375 1 47.16 273 ASN A CA 1
ATOM 2075 C C . ASN A 1 273 ? 0.412 -6.113 -30.281 1 47.16 273 ASN A C 1
ATOM 2077 O O . ASN A 1 273 ? 1.571 -6.43 -30 1 47.16 273 ASN A O 1
ATOM 2081 N N . MET B 1 1 ? 71 3.385 58.125 1 25.08 1 MET B N 1
ATOM 2082 C CA . MET B 1 1 ? 71.625 4.641 57.719 1 25.08 1 MET B CA 1
ATOM 2083 C C . MET B 1 1 ? 70.75 5.375 56.688 1 25.08 1 MET B C 1
ATOM 2085 O O . MET B 1 1 ? 70.125 4.742 55.875 1 25.08 1 MET B O 1
ATOM 2089 N N . ARG B 1 2 ? 70.625 6.812 56.844 1 21.84 2 ARG B N 1
ATOM 2090 C CA . ARG B 1 2 ? 69.688 7.898 56.562 1 21.84 2 ARG B CA 1
ATOM 2091 C C . ARG B 1 2 ? 69.75 8.289 55.094 1 21.84 2 ARG B C 1
ATOM 2093 O O . ARG B 1 2 ? 70.312 9.32 54.719 1 21.84 2 ARG B O 1
ATOM 2100 N N . LEU B 1 3 ? 70.188 7.395 54.219 1 25.8 3 LEU B N 1
ATOM 2101 C CA . LEU B 1 3 ? 70.562 7.906 52.906 1 25.8 3 LEU B CA 1
ATOM 2102 C C . LEU B 1 3 ? 69.375 8.531 52.188 1 25.8 3 LEU B C 1
ATOM 2104 O O . LEU B 1 3 ? 68.438 7.836 51.844 1 25.8 3 LEU B O 1
ATOM 2108 N N . GLN B 1 4 ? 69 9.844 52.656 1 24.98 4 GLN B N 1
ATOM 2109 C CA . GLN B 1 4 ? 67.812 10.656 52.438 1 24.98 4 GLN B CA 1
ATOM 2110 C C . GLN B 1 4 ? 67.625 11.055 51 1 24.98 4 GLN B C 1
ATOM 2112 O O . GLN B 1 4 ? 68.5 11.75 50.438 1 24.98 4 GLN B O 1
ATOM 2117 N N . GLY B 1 5 ? 67.062 10.211 50.062 1 25.02 5 GLY B N 1
ATOM 2118 C CA . GLY B 1 5 ? 66.875 10.102 48.625 1 25.02 5 GLY B CA 1
ATOM 2119 C C . GLY B 1 5 ? 66.062 11.234 48.062 1 25.02 5 GLY B C 1
ATOM 2120 O O . GLY B 1 5 ? 65.562 11.133 46.938 1 25.02 5 GLY B O 1
ATOM 2121 N N . CYS B 1 6 ? 66.125 12.57 48.562 1 24.91 6 CYS B N 1
ATOM 2122 C CA . CYS B 1 6 ? 65 13.516 48.406 1 24.91 6 CYS B CA 1
ATOM 2123 C C . CYS B 1 6 ? 65 14.062 46.969 1 24.91 6 CYS B C 1
ATOM 2125 O O . CYS B 1 6 ? 65.125 15.266 46.781 1 24.91 6 CYS B O 1
ATOM 2127 N N . VAL B 1 7 ? 65.5 13.406 45.906 1 25.39 7 VAL B N 1
ATOM 2128 C CA . VAL B 1 7 ? 65.938 14.219 44.781 1 25.39 7 VAL B CA 1
ATOM 2129 C C . VAL B 1 7 ? 64.688 14.836 44.125 1 25.39 7 VAL B C 1
ATOM 2131 O O . VAL B 1 7 ? 64.75 15.914 43.531 1 25.39 7 VAL B O 1
ATOM 2134 N N . PHE B 1 8 ? 63.406 14.203 43.969 1 26.66 8 PHE B N 1
ATOM 2135 C CA . PHE B 1 8 ? 62.844 14.195 42.625 1 26.66 8 PHE B CA 1
ATOM 2136 C C . PHE B 1 8 ? 62.031 15.461 42.344 1 26.66 8 PHE B C 1
ATOM 2138 O O . PHE B 1 8 ? 60.812 15.461 42.5 1 26.66 8 PHE B O 1
ATOM 2145 N N . SER B 1 9 ? 62.188 16.703 42.938 1 23.88 9 SER B N 1
ATOM 2146 C CA . SER B 1 9 ? 61 17.516 43.125 1 23.88 9 SER B CA 1
ATOM 2147 C C . SER B 1 9 ? 60.5 18.047 41.781 1 23.88 9 SER B C 1
ATOM 2149 O O . SER B 1 9 ? 59.281 17.984 41.5 1 23.88 9 SER B O 1
ATOM 2151 N N . SER B 1 10 ? 61.156 19 41 1 27.92 10 SER B N 1
ATOM 2152 C CA . SER B 1 10 ? 60.531 20.281 40.719 1 27.92 10 SER B CA 1
ATOM 2153 C C . SER B 1 10 ? 59.906 20.312 39.344 1 27.92 10 SER B C 1
ATOM 2155 O O . SER B 1 10 ? 60.5 20.828 38.375 1 27.92 10 SER B O 1
ATOM 2157 N N . PHE B 1 11 ? 59.344 19.188 38.719 1 28.08 11 PHE B N 1
ATOM 2158 C CA . PHE B 1 11 ? 59.219 19.281 37.281 1 28.08 11 PHE B CA 1
ATOM 2159 C C . PHE B 1 11 ? 58.25 20.375 36.875 1 28.08 11 PHE B C 1
ATOM 2161 O O . PHE B 1 11 ? 58.562 21.219 36.031 1 28.08 11 PHE B O 1
ATOM 2168 N N . SER B 1 12 ? 56.844 20.25 36.875 1 25.64 12 SER B N 1
ATOM 2169 C CA . SER B 1 12 ? 55.938 20.219 35.688 1 25.64 12 SER B CA 1
ATOM 2170 C C . SER B 1 12 ? 55.188 21.531 35.531 1 25.64 12 SER B C 1
ATOM 2172 O O . SER B 1 12 ? 54.062 21.547 35.031 1 25.64 12 SER B O 1
ATOM 2174 N N . LYS B 1 13 ? 55.5 22.719 35.906 1 27 13 LYS B N 1
ATOM 2175 C CA . LYS B 1 13 ? 54.438 23.688 36.062 1 27 13 LYS B CA 1
ATOM 2176 C C . LYS B 1 13 ? 53.938 24.156 34.688 1 27 13 LYS B C 1
ATOM 2178 O O . LYS B 1 13 ? 52.75 24.453 34.531 1 27 13 LYS B O 1
ATOM 2183 N N . LEU B 1 14 ? 54.688 24.5 33.719 1 26.44 14 LEU B N 1
ATOM 2184 C CA . LEU B 1 14 ? 54.375 25.797 33.125 1 26.44 14 LEU B CA 1
ATOM 2185 C C . LEU B 1 14 ? 53.312 25.625 32.031 1 26.44 14 LEU B C 1
ATOM 2187 O O . LEU B 1 14 ? 52.938 26.578 31.359 1 26.44 14 LEU B O 1
ATOM 2191 N N . ALA B 1 15 ? 52.875 24.453 31.531 1 28.2 15 ALA B N 1
ATOM 2192 C CA . ALA B 1 15 ? 52.281 24.578 30.203 1 28.2 15 ALA B CA 1
ATOM 2193 C C . ALA B 1 15 ? 50.844 25.109 30.281 1 28.2 15 ALA B C 1
ATOM 2195 O O . ALA B 1 15 ? 49.906 24.375 30.047 1 28.2 15 ALA B O 1
ATOM 2196 N N . ALA B 1 16 ? 50.5 25.984 31.297 1 27.48 16 ALA B N 1
ATOM 2197 C CA . ALA B 1 16 ? 49.062 26.234 31.531 1 27.48 16 ALA B CA 1
ATOM 2198 C C . ALA B 1 16 ? 48.469 27.141 30.453 1 27.48 16 ALA B C 1
ATOM 2200 O O . ALA B 1 16 ? 47.281 27.359 30.406 1 27.48 16 ALA B O 1
ATOM 2201 N N . GLY B 1 17 ? 49.344 27.828 29.641 1 28.58 17 GLY B N 1
ATOM 2202 C CA . GLY B 1 17 ? 48.688 29.078 29.266 1 28.58 17 GLY B CA 1
ATOM 2203 C C . GLY B 1 17 ? 47.594 28.891 28.234 1 28.58 17 GLY B C 1
ATOM 2204 O O . GLY B 1 17 ? 46.625 29.641 28.219 1 28.58 17 GLY B O 1
ATOM 2205 N N . PHE B 1 18 ? 47.781 28.078 27.125 1 35.59 18 PHE B N 1
ATOM 2206 C CA . PHE B 1 18 ? 47.094 28.484 25.906 1 35.59 18 PHE B CA 1
ATOM 2207 C C . PHE B 1 18 ? 45.688 27.922 25.859 1 35.59 18 PHE B C 1
ATOM 2209 O O . PHE B 1 18 ? 45 28.016 24.844 1 35.59 18 PHE B O 1
ATOM 2216 N N . LEU B 1 19 ? 45.188 27.281 26.906 1 35.97 19 LEU B N 1
ATOM 2217 C CA . LEU B 1 19 ? 43.969 26.547 26.656 1 35.97 19 LEU B CA 1
ATOM 2218 C C . LEU B 1 19 ? 42.75 27.469 26.703 1 35.97 19 LEU B C 1
ATOM 2220 O O . LEU B 1 19 ? 41.594 27.016 26.594 1 35.97 19 LEU B O 1
ATOM 2224 N N . SER B 1 20 ? 42.906 28.734 26.875 1 37 20 SER B N 1
ATOM 2225 C CA . SER B 1 20 ? 41.688 29.422 27.281 1 37 20 SER B CA 1
ATOM 2226 C C . SER B 1 20 ? 40.781 29.703 26.078 1 37 20 SER B C 1
ATOM 2228 O O . SER B 1 20 ? 39.625 30.016 26.234 1 37 20 SER B O 1
ATOM 2230 N N . SER B 1 21 ? 41.344 29.688 24.875 1 39.84 21 SER B N 1
ATOM 2231 C CA . SER B 1 21 ? 40.531 30.359 23.875 1 39.84 21 SER B CA 1
ATOM 2232 C C . SER B 1 21 ? 39.5 29.406 23.281 1 39.84 21 SER B C 1
ATOM 2234 O O . SER B 1 21 ? 38.594 29.812 22.547 1 39.84 21 SER B O 1
ATOM 2236 N N . ALA B 1 22 ? 39.625 28.141 23.422 1 42.47 22 ALA B N 1
ATOM 2237 C CA . ALA B 1 22 ? 38.719 27.234 22.734 1 42.47 22 ALA B CA 1
ATOM 2238 C C . ALA B 1 22 ? 37.375 27.203 23.438 1 42.47 22 ALA B C 1
ATOM 2240 O O . ALA B 1 22 ? 36.375 26.672 22.891 1 42.47 22 ALA B O 1
ATOM 2241 N N . SER B 1 23 ? 37.406 27.719 24.688 1 42.88 23 SER B N 1
ATOM 2242 C CA . SER B 1 23 ? 36.188 27.578 25.438 1 42.88 23 SER B CA 1
ATOM 2243 C C . SER B 1 23 ? 35.125 28.578 24.969 1 42.88 23 SER B C 1
ATOM 2245 O O . SER B 1 23 ? 33.938 28.328 25.094 1 42.88 23 SER B O 1
ATOM 2247 N N . SER B 1 24 ? 35.625 29.688 24.391 1 41.34 24 SER B N 1
ATOM 2248 C CA . SER B 1 24 ? 34.625 30.719 24.016 1 41.34 24 SER B CA 1
ATOM 2249 C C . SER B 1 24 ? 33.938 30.359 22.703 1 41.34 24 SER B C 1
ATOM 2251 O O . SER B 1 24 ? 32.812 30.781 22.453 1 41.34 24 SER B O 1
ATOM 2253 N N . ARG B 1 25 ? 34.594 29.656 21.875 1 45.34 25 ARG B N 1
ATOM 2254 C CA . ARG B 1 25 ? 34 29.312 20.594 1 45.34 25 ARG B CA 1
ATOM 2255 C C . ARG B 1 25 ? 32.938 28.234 20.75 1 45.34 25 ARG B C 1
ATOM 2257 O O . ARG B 1 25 ? 31.938 28.203 20.016 1 45.34 25 ARG B O 1
ATOM 2264 N N . ARG B 1 26 ? 33.344 27.422 21.641 1 52.44 26 ARG B N 1
ATOM 2265 C CA . ARG B 1 26 ? 32.312 26.406 21.875 1 52.44 26 ARG B CA 1
ATOM 2266 C C . ARG B 1 26 ? 31.062 27 22.5 1 52.44 26 ARG B C 1
ATOM 2268 O O . ARG B 1 26 ? 29.953 26.5 22.312 1 52.44 26 ARG B O 1
ATOM 2275 N N . LYS B 1 27 ? 31.375 28 23.078 1 50.81 27 LYS B N 1
ATOM 2276 C CA . LYS B 1 27 ? 30.266 28.672 23.75 1 50.81 27 LYS B CA 1
ATOM 2277 C C . LYS B 1 27 ? 29.422 29.469 22.75 1 50.81 27 LYS B C 1
ATOM 2279 O O . LYS B 1 27 ? 28.203 29.531 22.859 1 50.81 27 LYS B O 1
ATOM 2284 N N . HIS B 1 28 ? 29.969 30.109 21.875 1 47.56 28 HIS B N 1
ATOM 2285 C CA . HIS B 1 28 ? 29.266 30.922 20.891 1 47.56 28 HIS B CA 1
ATOM 2286 C C . HIS B 1 28 ? 28.516 30.031 19.891 1 47.56 28 HIS B C 1
ATOM 2288 O O . HIS B 1 28 ? 27.406 30.375 19.469 1 47.56 28 HIS B O 1
ATOM 2294 N N . VAL B 1 29 ? 29.031 28.906 19.359 1 53.12 29 VAL B N 1
ATOM 2295 C CA . VAL B 1 29 ? 28.344 27.984 18.453 1 53.12 29 VAL B CA 1
ATOM 2296 C C . VAL B 1 29 ? 27.141 27.359 19.156 1 53.12 29 VAL B C 1
ATOM 2298 O O . VAL B 1 29 ? 26.078 27.203 18.547 1 53.12 29 VAL B O 1
ATOM 2301 N N . CYS B 1 30 ? 27.234 27.172 20.453 1 55.34 30 CYS B N 1
ATOM 2302 C CA . CYS B 1 30 ? 26.141 26.609 21.234 1 55.34 30 CYS B CA 1
ATOM 2303 C C . CYS B 1 30 ? 25.016 27.609 21.422 1 55.34 30 CYS B C 1
ATOM 2305 O O . CYS B 1 30 ? 23.844 27.266 21.359 1 55.34 30 CYS B O 1
ATOM 2307 N N . LEU B 1 31 ? 25.344 28.875 21.562 1 54.22 31 LEU B N 1
ATOM 2308 C CA . LEU B 1 31 ? 24.328 29.891 21.766 1 54.22 31 LEU B CA 1
ATOM 2309 C C . LEU B 1 31 ? 23.578 30.156 20.453 1 54.22 31 LEU B C 1
ATOM 2311 O O . LEU B 1 31 ? 22.344 30.344 20.469 1 54.22 31 LEU B O 1
ATOM 2315 N N . LEU B 1 32 ? 24.25 30.156 19.344 1 54.62 32 LEU B N 1
ATOM 2316 C CA . LEU B 1 32 ? 23.625 30.391 18.047 1 54.62 32 LEU B CA 1
ATOM 2317 C C . LEU B 1 32 ? 22.703 29.219 17.672 1 54.62 32 LEU B C 1
ATOM 2319 O O . LEU B 1 32 ? 21.625 29.438 17.109 1 54.62 32 LEU B O 1
ATOM 2323 N N . SER B 1 33 ? 23.156 28 18 1 64.94 33 SER B N 1
ATOM 2324 C CA . SER B 1 33 ? 22.312 26.844 17.734 1 64.94 33 SER B CA 1
ATOM 2325 C C . SER B 1 33 ? 21.047 26.859 18.594 1 64.94 33 SER B C 1
ATOM 2327 O O . SER B 1 33 ? 19.969 26.531 18.109 1 64.94 33 SER B O 1
ATOM 2329 N N . GLN B 1 34 ? 21.141 27.344 19.75 1 68.75 34 GLN B N 1
ATOM 2330 C CA . GLN B 1 34 ? 19.969 27.438 20.625 1 68.75 34 GLN B CA 1
ATOM 2331 C C . GLN B 1 34 ? 19.016 28.531 20.156 1 68.75 34 GLN B C 1
ATOM 2333 O O . GLN B 1 34 ? 17.797 28.328 20.188 1 68.75 34 GLN B O 1
ATOM 2338 N N . SER B 1 35 ? 19.562 29.672 19.781 1 71.69 35 SER B N 1
ATOM 2339 C CA . SER B 1 35 ? 18.734 30.766 19.281 1 71.69 35 SER B CA 1
ATOM 2340 C C . SER B 1 35 ? 18 30.359 18 1 71.69 35 SER B C 1
ATOM 2342 O O . SER B 1 35 ? 16.828 30.688 17.828 1 71.69 35 SER B O 1
ATOM 2344 N N . ALA B 1 36 ? 18.672 29.641 17.156 1 75.19 36 ALA B N 1
ATOM 2345 C CA . ALA B 1 36 ? 18.047 29.172 15.93 1 75.19 36 ALA B CA 1
ATOM 2346 C C . ALA B 1 36 ? 16.906 28.203 16.219 1 75.19 36 ALA B C 1
ATOM 2348 O O . ALA B 1 36 ? 15.867 28.234 15.578 1 75.19 36 ALA B O 1
ATOM 2349 N N . ASN B 1 37 ? 17.125 27.359 17.172 1 81.56 37 ASN B N 1
ATOM 2350 C CA . ASN B 1 37 ? 16.094 26.406 17.562 1 81.56 37 ASN B CA 1
ATOM 2351 C C . ASN B 1 37 ? 14.883 27.109 18.172 1 81.56 37 ASN B C 1
ATOM 2353 O O . ASN B 1 37 ? 13.734 26.719 17.922 1 81.56 37 ASN B O 1
ATOM 2357 N N . ILE B 1 38 ? 15.164 28.141 18.938 1 82.5 38 ILE B N 1
ATOM 2358 C CA . ILE B 1 38 ? 14.078 28.906 19.562 1 82.5 38 ILE B CA 1
ATOM 2359 C C . ILE B 1 38 ? 13.273 29.625 18.484 1 82.5 38 ILE B C 1
ATOM 2361 O O . ILE B 1 38 ? 12.039 29.641 18.516 1 82.5 38 ILE B O 1
ATOM 2365 N N . MET B 1 39 ? 13.953 30.172 17.531 1 86.06 39 MET B N 1
ATOM 2366 C CA . MET B 1 39 ? 13.281 30.875 16.453 1 86.06 39 MET B CA 1
ATOM 2367 C C . MET B 1 39 ? 12.438 29.922 15.617 1 86.06 39 MET B C 1
ATOM 2369 O O . MET B 1 39 ? 11.328 30.266 15.203 1 86.06 39 MET B O 1
ATOM 2373 N N . ALA B 1 40 ? 12.945 28.766 15.391 1 90.62 40 ALA B N 1
ATOM 2374 C CA . ALA B 1 40 ? 12.203 27.766 14.617 1 90.62 40 ALA B CA 1
ATOM 2375 C C . ALA B 1 40 ? 10.93 27.344 15.359 1 90.62 40 ALA B C 1
ATOM 2377 O O . ALA B 1 40 ? 9.875 27.188 14.742 1 90.62 40 ALA B O 1
ATOM 2378 N N . GLU B 1 41 ? 11.031 27.188 16.594 1 94.81 41 GLU B N 1
ATOM 2379 C CA . GLU B 1 41 ? 9.867 26.797 17.391 1 94.81 41 GLU B CA 1
ATOM 2380 C C . GLU B 1 41 ? 8.797 27.891 17.391 1 94.81 41 GLU B C 1
ATOM 2382 O O . GLU B 1 41 ? 7.609 27.594 17.25 1 94.81 41 GLU B O 1
ATOM 2387 N N . GLU B 1 42 ? 9.258 29.094 17.547 1 96 42 GLU B N 1
ATOM 2388 C CA . GLU B 1 42 ? 8.312 30.203 17.484 1 96 42 GLU B CA 1
ATOM 2389 C C . GLU B 1 42 ? 7.652 30.281 16.109 1 96 42 GLU B C 1
ATOM 2391 O O . GLU B 1 42 ? 6.461 30.578 16 1 96 42 GLU B O 1
ATOM 2396 N N . ALA B 1 43 ? 8.391 30.094 15.102 1 97.25 43 ALA B N 1
ATOM 2397 C CA . ALA B 1 43 ? 7.875 30.109 13.734 1 97.25 43 ALA B CA 1
ATOM 2398 C C . ALA B 1 43 ? 6.82 29.031 13.539 1 97.25 43 ALA B C 1
ATOM 2400 O O . ALA B 1 43 ? 5.781 29.266 12.922 1 97.25 43 ALA B O 1
ATOM 2401 N N . LYS B 1 44 ? 7.094 27.844 14.047 1 97.88 44 LYS B N 1
ATOM 2402 C CA . LYS B 1 44 ? 6.121 26.766 13.992 1 97.88 44 LYS B CA 1
ATOM 2403 C C . LYS B 1 44 ? 4.805 27.172 14.648 1 97.88 44 LYS B C 1
ATOM 2405 O O . LYS B 1 44 ? 3.729 26.938 14.094 1 97.88 44 LYS B O 1
ATOM 2410 N N . LYS B 1 45 ? 4.984 27.734 15.797 1 98.31 45 LYS B N 1
ATOM 2411 C CA . LYS B 1 45 ? 3.811 28.156 16.547 1 98.31 45 LYS B CA 1
ATOM 2412 C C . LYS B 1 45 ? 2.982 29.156 15.758 1 98.31 45 LYS B C 1
ATOM 2414 O O . LYS B 1 45 ? 1.758 29.031 15.672 1 98.31 45 LYS B O 1
ATOM 2419 N N . LEU B 1 46 ? 3.619 30.156 15.172 1 98.38 46 LEU B N 1
ATOM 2420 C CA . LEU B 1 46 ? 2.936 31.188 14.398 1 98.38 46 LEU B CA 1
ATOM 2421 C C . LEU B 1 46 ? 2.162 30.578 13.234 1 98.38 46 LEU B C 1
ATOM 2423 O O . LEU B 1 46 ? 0.995 30.922 13.023 1 98.38 46 LEU B O 1
ATOM 2427 N N . ALA B 1 47 ? 2.775 29.734 12.5 1 98.75 47 ALA B N 1
ATOM 2428 C CA . ALA B 1 47 ? 2.137 29.078 11.367 1 98.75 47 ALA B CA 1
ATOM 2429 C C . ALA B 1 47 ? 0.932 28.25 11.82 1 98.75 47 ALA B C 1
ATOM 2431 O O . ALA B 1 47 ? -0.138 28.312 11.203 1 98.75 47 ALA B O 1
ATOM 2432 N N . ALA B 1 48 ? 1.094 27.484 12.867 1 98.81 48 ALA B N 1
ATOM 2433 C CA . ALA B 1 48 ? 0.046 26.609 13.383 1 98.81 48 ALA B CA 1
ATOM 2434 C C . ALA B 1 48 ? -1.167 27.406 13.844 1 98.81 48 ALA B C 1
ATOM 2436 O O . ALA B 1 48 ? -2.305 27.094 13.492 1 98.81 48 ALA B O 1
ATOM 2437 N N . TYR B 1 49 ? -0.887 28.453 14.602 1 98.75 49 TYR B N 1
ATOM 2438 C CA . TYR B 1 49 ? -1.969 29.281 15.109 1 98.75 49 TYR B CA 1
ATOM 2439 C C . TYR B 1 49 ? -2.742 29.938 13.969 1 98.75 49 TYR B C 1
ATOM 2441 O O . TYR B 1 49 ? -3.975 29.938 13.977 1 98.75 49 TYR B O 1
ATOM 2449 N N . ALA B 1 50 ? -2.01 30.453 13 1 98.81 50 ALA B N 1
ATOM 2450 C CA . ALA B 1 50 ? -2.658 31.094 11.852 1 98.81 50 ALA B CA 1
ATOM 2451 C C . ALA B 1 50 ? -3.559 30.109 11.117 1 98.81 50 ALA B C 1
ATOM 2453 O O . ALA B 1 50 ? -4.691 30.438 10.758 1 98.81 50 ALA B O 1
ATOM 2454 N N . ALA B 1 51 ? -3.1 28.922 10.875 1 98.88 51 ALA B N 1
ATOM 2455 C CA . ALA B 1 51 ? -3.871 27.906 10.164 1 98.88 51 ALA B CA 1
ATOM 2456 C C . ALA B 1 51 ? -5.137 27.547 10.93 1 98.88 51 ALA B C 1
ATOM 2458 O O . ALA B 1 51 ? -6.227 27.484 10.359 1 98.88 51 ALA B O 1
ATOM 2459 N N . VAL B 1 52 ? -5.008 27.281 12.203 1 98.88 52 VAL B N 1
ATOM 2460 C CA . VAL B 1 52 ? -6.152 26.906 13.023 1 98.88 52 VAL B CA 1
ATOM 2461 C C . VAL B 1 52 ? -7.176 28.031 13.039 1 98.88 52 VAL B C 1
ATOM 2463 O O . VAL B 1 52 ? -8.375 27.812 12.852 1 98.88 52 VAL B O 1
ATOM 2466 N N . ASP B 1 53 ? -6.691 29.266 13.242 1 98.75 53 ASP B N 1
ATOM 2467 C CA . ASP B 1 53 ? -7.578 30.422 13.312 1 98.75 53 ASP B CA 1
ATOM 2468 C C . ASP B 1 53 ? -8.336 30.609 12 1 98.75 53 ASP B C 1
ATOM 2470 O O . ASP B 1 53 ? -9.5 31.016 12 1 98.75 53 ASP B O 1
ATOM 2474 N N . ASN B 1 54 ? -7.691 30.312 10.945 1 98.62 54 ASN B N 1
ATOM 2475 C CA . ASN B 1 54 ? -8.258 30.641 9.641 1 98.62 54 ASN B CA 1
ATOM 2476 C C . ASN B 1 54 ? -9.102 29.5 9.094 1 98.62 54 ASN B C 1
ATOM 2478 O O . ASN B 1 54 ? -9.953 29.703 8.227 1 98.62 54 ASN B O 1
ATOM 2482 N N . HIS B 1 55 ? -8.953 28.25 9.594 1 98.69 55 HIS B N 1
ATOM 2483 C CA . HIS B 1 55 ? -9.547 27.141 8.852 1 98.69 55 HIS B CA 1
ATOM 2484 C C . HIS B 1 55 ? -10.461 26.312 9.734 1 98.69 55 HIS B C 1
ATOM 2486 O O . HIS B 1 55 ? -11.219 25.469 9.242 1 98.69 55 HIS B O 1
ATOM 2492 N N . VAL B 1 56 ? -10.383 26.484 11.008 1 98.69 56 VAL B N 1
ATOM 2493 C CA . VAL B 1 56 ? -11.234 25.688 11.898 1 98.69 56 VAL B CA 1
ATOM 2494 C C . VAL B 1 56 ? -12.469 26.5 12.297 1 98.69 56 VAL B C 1
ATOM 2496 O O . VAL B 1 56 ? -12.352 27.656 12.695 1 98.69 56 VAL B O 1
ATOM 2499 N N . GLN B 1 57 ? -13.57 25.859 12.18 1 98.5 57 GLN B N 1
ATOM 2500 C CA . GLN B 1 57 ? -14.852 26.469 12.555 1 98.5 57 GLN B CA 1
ATOM 2501 C C . GLN B 1 57 ? -15.664 25.516 13.438 1 98.5 57 GLN B C 1
ATOM 2503 O O . GLN B 1 57 ? -15.328 24.344 13.562 1 98.5 57 GLN B O 1
ATOM 2508 N N . ASN B 1 58 ? -16.719 26.094 13.922 1 98.62 58 ASN B N 1
ATOM 2509 C CA . ASN B 1 58 ? -17.609 25.328 14.781 1 98.62 58 ASN B CA 1
ATOM 2510 C C . ASN B 1 58 ? -18.266 24.172 14.016 1 98.62 58 ASN B C 1
ATOM 2512 O O . ASN B 1 58 ? -18.594 24.312 12.844 1 98.62 58 ASN B O 1
ATOM 2516 N N . ASN B 1 59 ? -18.469 22.984 14.719 1 98.75 59 ASN B N 1
ATOM 2517 C CA . ASN B 1 59 ? -19.172 21.812 14.219 1 98.75 59 ASN B CA 1
ATOM 2518 C C . ASN B 1 59 ? -18.406 21.141 13.078 1 98.75 59 ASN B C 1
ATOM 2520 O O . ASN B 1 59 ? -19 20.703 12.094 1 98.75 59 ASN B O 1
ATOM 2524 N N . GLN B 1 60 ? -17.094 21.141 13.18 1 98.81 60 GLN B N 1
ATOM 2525 C CA . GLN B 1 60 ? -16.266 20.531 12.133 1 98.81 60 GLN B CA 1
ATOM 2526 C C . GLN B 1 60 ? -15.562 19.281 12.641 1 98.81 60 GLN B C 1
ATOM 2528 O O . GLN B 1 60 ? -15.336 19.125 13.844 1 98.81 60 GLN B O 1
ATOM 2533 N N . VAL B 1 61 ? -15.367 18.391 11.766 1 98.88 61 VAL B N 1
ATOM 2534 C CA . VAL B 1 61 ? -14.461 17.266 11.961 1 98.88 61 VAL B CA 1
ATOM 2535 C C . VAL B 1 61 ? -13.07 17.625 11.438 1 98.88 61 VAL B C 1
ATOM 2537 O O . VAL B 1 61 ? -12.914 17.984 10.266 1 98.88 61 VAL B O 1
ATOM 2540 N N . VAL B 1 62 ? -12.07 17.516 12.328 1 98.94 62 VAL B N 1
ATOM 2541 C CA . VAL B 1 62 ? -10.734 18.016 12.023 1 98.94 62 VAL B CA 1
ATOM 2542 C C . VAL B 1 62 ? -9.734 16.859 12.055 1 98.94 62 VAL B C 1
ATOM 2544 O O . VAL B 1 62 ? -9.656 16.125 13.039 1 98.94 62 VAL B O 1
ATOM 2547 N N . GLY B 1 63 ? -9.047 16.688 10.891 1 98.94 63 GLY B N 1
ATOM 2548 C CA . GLY B 1 63 ? -7.895 15.805 10.906 1 98.94 63 GLY B CA 1
ATOM 2549 C C . GLY B 1 63 ? -6.668 16.438 11.547 1 98.94 63 GLY B C 1
ATOM 2550 O O . GLY B 1 63 ? -6.27 17.531 11.18 1 98.94 63 GLY B O 1
ATOM 2551 N N . VAL B 1 64 ? -6.051 15.734 12.469 1 98.94 64 VAL B N 1
ATOM 2552 C CA . VAL B 1 64 ? -4.891 16.234 13.203 1 98.94 64 VAL B CA 1
ATOM 2553 C C . VAL B 1 64 ? -3.637 15.484 12.758 1 98.94 64 VAL B C 1
ATOM 2555 O O . VAL B 1 64 ? -3.516 14.273 12.977 1 98.94 64 VAL B O 1
ATOM 2558 N N . GLY B 1 65 ? -2.742 16.219 12.219 1 98.69 65 GLY B N 1
ATOM 2559 C CA . GLY B 1 65 ? -1.511 15.648 11.695 1 98.69 65 GLY B CA 1
ATOM 2560 C C . GLY B 1 65 ? -0.552 15.203 12.781 1 98.69 65 GLY B C 1
ATOM 2561 O O . GLY B 1 65 ? -0.953 15.016 13.93 1 98.69 65 GLY B O 1
ATOM 2562 N N . SER B 1 66 ? 0.689 14.93 12.352 1 97.44 66 SER B N 1
ATOM 2563 C CA . SER B 1 66 ? 1.76 14.438 13.211 1 97.44 66 SER B CA 1
ATOM 2564 C C . SER B 1 66 ? 2.971 15.359 13.172 1 97.44 66 SER B C 1
ATOM 2566 O O . SER B 1 66 ? 3.059 16.234 12.312 1 97.44 66 SER B O 1
ATOM 2568 N N . GLY B 1 67 ? 3.848 15.195 14.172 1 95.25 67 GLY B N 1
ATOM 2569 C CA . GLY B 1 67 ? 5.129 15.883 14.148 1 95.25 67 GLY B CA 1
ATOM 2570 C C . GLY B 1 67 ? 5.199 17.047 15.133 1 95.25 67 GLY B C 1
ATOM 2571 O O . GLY B 1 67 ? 4.227 17.328 15.836 1 95.25 67 GLY B O 1
ATOM 2572 N N . SER B 1 68 ? 6.285 17.75 15.109 1 96 68 SER B N 1
ATOM 2573 C CA . SER B 1 68 ? 6.594 18.75 16.125 1 96 68 SER B CA 1
ATOM 2574 C C . SER B 1 68 ? 5.77 20.016 15.93 1 96 68 SER B C 1
ATOM 2576 O O . SER B 1 68 ? 5.438 20.703 16.906 1 96 68 SER B O 1
ATOM 2578 N N . THR B 1 69 ? 5.43 20.328 14.688 1 96.62 69 THR B N 1
ATOM 2579 C CA . THR B 1 69 ? 4.684 21.547 14.438 1 96.62 69 THR B CA 1
ATOM 2580 C C . THR B 1 69 ? 3.227 21.391 14.867 1 96.62 69 THR B C 1
ATOM 2582 O O . THR B 1 69 ? 2.602 22.359 15.328 1 96.62 69 THR B O 1
ATOM 2585 N N . ILE B 1 70 ? 2.703 20.203 14.82 1 98.12 70 ILE B N 1
ATOM 2586 C CA . ILE B 1 70 ? 1.285 19.953 15.047 1 98.12 70 ILE B CA 1
ATOM 2587 C C . ILE B 1 70 ? 0.951 20.172 16.516 1 98.12 70 ILE B C 1
ATOM 2589 O O . ILE B 1 70 ? -0.202 20.438 16.875 1 98.12 70 ILE B O 1
ATOM 2593 N N . VAL B 1 71 ? 1.957 20.078 17.375 1 98.25 71 VAL B N 1
ATOM 2594 C CA . VAL B 1 71 ? 1.757 20.312 18.797 1 98.25 71 VAL B CA 1
ATOM 2595 C C . VAL B 1 71 ? 1.11 21.688 19.016 1 98.25 71 VAL B C 1
ATOM 2597 O O . VAL B 1 71 ? 0.164 21.812 19.797 1 98.25 71 VAL B O 1
ATOM 2600 N N . TYR B 1 72 ? 1.569 22.641 18.281 1 98.62 72 TYR B N 1
ATOM 2601 C CA . TYR B 1 72 ? 1.069 24 18.438 1 98.62 72 TYR B CA 1
ATOM 2602 C C . TYR B 1 72 ? -0.324 24.141 17.828 1 98.62 72 TYR B C 1
ATOM 2604 O O . TYR B 1 72 ? -1.141 24.922 18.312 1 98.62 72 TYR B O 1
ATOM 2612 N N . ALA B 1 73 ? -0.598 23.391 16.75 1 98.81 73 ALA B N 1
ATOM 2613 C CA . ALA B 1 73 ? -1.945 23.406 16.188 1 98.81 73 ALA B CA 1
ATOM 2614 C C . ALA B 1 73 ? -2.963 22.859 17.188 1 98.81 73 ALA B C 1
ATOM 2616 O O . ALA B 1 73 ? -4.043 23.438 17.344 1 98.81 73 ALA B O 1
ATOM 2617 N N . VAL B 1 74 ? -2.607 21.812 17.828 1 98.81 74 VAL B N 1
ATOM 2618 C CA . VAL B 1 74 ? -3.514 21.219 18.812 1 98.81 74 VAL B CA 1
ATOM 2619 C C . VAL B 1 74 ? -3.682 22.141 20 1 98.81 74 VAL B C 1
ATOM 2621 O O . VAL B 1 74 ? -4.781 22.281 20.547 1 98.81 74 VAL B O 1
ATOM 2624 N N . ASP B 1 75 ? -2.586 22.797 20.406 1 98.56 75 ASP B N 1
ATOM 2625 C CA . ASP B 1 75 ? -2.662 23.797 21.469 1 98.56 75 ASP B CA 1
ATOM 2626 C C . ASP B 1 75 ? -3.682 24.875 21.125 1 98.56 75 ASP B C 1
ATOM 2628 O O . ASP B 1 75 ? -4.543 25.203 21.953 1 98.56 75 ASP B O 1
ATOM 2632 N N . ARG B 1 76 ? -3.551 25.406 19.984 1 98.81 76 ARG B N 1
ATOM 2633 C CA . ARG B 1 76 ? -4.43 26.484 19.547 1 98.81 76 ARG B CA 1
ATOM 2634 C C . ARG B 1 76 ? -5.867 26 19.422 1 98.81 76 ARG B C 1
ATOM 2636 O O . ARG B 1 76 ? -6.805 26.703 19.797 1 98.81 76 ARG B O 1
ATOM 2643 N N . LEU B 1 77 ? -6.023 24.828 18.844 1 98.81 77 LEU B N 1
ATOM 2644 C CA . LEU B 1 77 ? -7.348 24.234 18.703 1 98.81 77 LEU B CA 1
ATOM 2645 C C . LEU B 1 77 ? -8.031 24.094 20.062 1 98.81 77 LEU B C 1
ATOM 2647 O O . LEU B 1 77 ? -9.195 24.484 20.219 1 98.81 77 LEU B O 1
ATOM 2651 N N . ALA B 1 78 ? -7.332 23.578 21.016 1 98.75 78 ALA B N 1
ATOM 2652 C CA . ALA B 1 78 ? -7.863 23.391 22.359 1 98.75 78 ALA B CA 1
ATOM 2653 C C . ALA B 1 78 ? -8.258 24.734 22.984 1 98.75 78 ALA B C 1
ATOM 2655 O O . ALA B 1 78 ? -9.289 24.828 23.641 1 98.75 78 ALA B O 1
ATOM 2656 N N . GLU B 1 79 ? -7.402 25.719 22.828 1 98.69 79 GLU B N 1
ATOM 2657 C CA . GLU B 1 79 ? -7.691 27.047 23.328 1 98.69 79 GLU B CA 1
ATOM 2658 C C . GLU B 1 79 ? -9 27.594 22.75 1 98.69 79 GLU B C 1
ATOM 2660 O O . GLU B 1 79 ? -9.844 28.109 23.484 1 98.69 79 GLU B O 1
ATOM 2665 N N . ARG B 1 80 ? -9.117 27.422 21.453 1 98.62 80 ARG B N 1
ATOM 2666 C CA . ARG B 1 80 ? -10.312 27.953 20.797 1 98.62 80 ARG B CA 1
ATOM 2667 C C . ARG B 1 80 ? -11.555 27.156 21.219 1 98.62 80 ARG B C 1
ATOM 2669 O O . ARG B 1 80 ? -12.625 27.734 21.422 1 98.62 80 ARG B O 1
ATOM 2676 N N . VAL B 1 81 ? -11.414 25.859 21.312 1 98.62 81 VAL B N 1
ATOM 2677 C CA . VAL B 1 81 ? -12.531 25.031 21.781 1 98.62 81 VAL B CA 1
ATOM 2678 C C . VAL B 1 81 ? -12.977 25.5 23.156 1 98.62 81 VAL B C 1
ATOM 2680 O O . VAL B 1 81 ? -14.172 25.641 23.422 1 98.62 81 VAL B O 1
ATOM 2683 N N . ARG B 1 82 ? -12.062 25.766 24.016 1 98 82 ARG B N 1
ATOM 2684 C CA . ARG B 1 82 ? -12.352 26.203 25.391 1 98 82 ARG B CA 1
ATOM 2685 C C . ARG B 1 82 ? -12.945 27.609 25.406 1 98 82 ARG B C 1
ATOM 2687 O O . ARG B 1 82 ? -13.961 27.844 26.062 1 98 82 ARG B O 1
ATOM 2694 N N . GLN B 1 83 ? -12.352 28.5 24.688 1 98.25 83 GLN B N 1
ATOM 2695 C CA . GLN B 1 83 ? -12.695 29.922 24.766 1 98.25 83 GLN B CA 1
ATOM 2696 C C . GLN B 1 83 ? -13.938 30.234 23.953 1 98.25 83 GLN B C 1
ATOM 2698 O O . GLN B 1 83 ? -14.758 31.062 24.344 1 98.25 83 GLN B O 1
ATOM 2703 N N . GLU B 1 84 ? -14 29.562 22.828 1 98.38 84 GLU B N 1
ATOM 2704 C CA . GLU B 1 84 ? -15.086 29.875 21.891 1 98.38 84 GLU B CA 1
ATOM 2705 C C . GLU B 1 84 ? -16.172 28.812 21.953 1 98.38 84 GLU B C 1
ATOM 2707 O O . GLU B 1 84 ? -17.188 28.906 21.25 1 98.38 84 GLU B O 1
ATOM 2712 N N . LYS B 1 85 ? -15.992 27.766 22.734 1 98.19 85 LYS B N 1
ATOM 2713 C CA . LYS B 1 85 ? -16.938 26.672 22.922 1 98.19 85 LYS B CA 1
ATOM 2714 C C . LYS B 1 85 ? -17.234 25.969 21.594 1 98.19 85 LYS B C 1
ATOM 2716 O O . LYS B 1 85 ? -18.406 25.75 21.266 1 98.19 85 LYS B O 1
ATOM 2721 N N . LEU B 1 86 ? -16.234 25.797 20.812 1 98.56 86 LEU B N 1
ATOM 2722 C CA . LEU B 1 86 ? -16.375 25.109 19.531 1 98.56 86 LEU B CA 1
ATOM 2723 C C . LEU B 1 86 ? -16.688 23.641 19.734 1 98.56 86 LEU B C 1
ATOM 2725 O O . LEU B 1 86 ? -16.156 23 20.641 1 98.56 86 LEU B O 1
ATOM 2729 N N . ASN B 1 87 ? -17.625 23.125 18.938 1 98.5 87 ASN B N 1
ATOM 2730 C CA . ASN B 1 87 ? -17.859 21.688 18.828 1 98.5 87 ASN B CA 1
ATOM 2731 C C . ASN B 1 87 ? -17 21.062 17.734 1 98.5 87 ASN B C 1
ATOM 2733 O O . ASN B 1 87 ? -17.391 21.062 16.562 1 98.5 87 ASN B O 1
ATOM 2737 N N . ILE B 1 88 ? -15.945 20.5 18.125 1 98.5 88 ILE B N 1
ATOM 2738 C CA . ILE B 1 88 ? -14.961 19.969 17.188 1 98.5 88 ILE B CA 1
ATOM 2739 C C . ILE B 1 88 ? -14.711 18.484 17.469 1 98.5 88 ILE B C 1
ATOM 2741 O O . ILE B 1 88 ? -14.602 18.078 18.641 1 98.5 88 ILE B O 1
ATOM 2745 N N . VAL B 1 89 ? -14.688 17.719 16.469 1 98.75 89 VAL B N 1
ATOM 2746 C CA . VAL B 1 89 ? -14.281 16.312 16.531 1 98.75 89 VAL B CA 1
ATOM 2747 C C . VAL B 1 89 ? -12.953 16.125 15.82 1 98.75 89 VAL B C 1
ATOM 2749 O O . VAL B 1 89 ? -12.742 16.656 14.719 1 98.75 89 VAL B O 1
ATOM 2752 N N . CYS B 1 90 ? -12.031 15.367 16.469 1 98.94 90 CYS B N 1
ATOM 2753 C CA . CYS B 1 90 ? -10.68 15.25 15.93 1 98.94 90 CYS B CA 1
ATOM 2754 C C . CYS B 1 90 ? -10.391 13.82 15.492 1 98.94 90 CYS B C 1
ATOM 2756 O O . CYS B 1 90 ? -10.711 12.867 16.219 1 98.94 90 CYS B O 1
ATOM 2758 N N . VAL B 1 91 ? -9.812 13.641 14.336 1 98.94 91 VAL B N 1
ATOM 2759 C CA . VAL B 1 91 ? -9.328 12.367 13.82 1 98.94 91 VAL B CA 1
ATOM 2760 C C . VAL B 1 91 ? -7.801 12.391 13.727 1 98.94 91 VAL B C 1
ATOM 2762 O O . VAL B 1 91 ? -7.234 13.18 12.977 1 98.94 91 VAL B O 1
ATOM 2765 N N . PRO B 1 92 ? -7.078 11.547 14.461 1 98.88 92 PRO B N 1
ATOM 2766 C CA . PRO B 1 92 ? -5.613 11.578 14.5 1 98.88 92 PRO B CA 1
ATOM 2767 C C . PRO B 1 92 ? -4.977 10.812 13.336 1 98.88 92 PRO B C 1
ATOM 2769 O O . PRO B 1 92 ? -5.547 9.836 12.852 1 98.88 92 PRO B O 1
ATOM 2772 N N . THR B 1 93 ? -3.771 11.25 12.953 1 98.75 93 THR B N 1
ATOM 2773 C CA . THR B 1 93 ? -3.012 10.57 11.914 1 98.75 93 THR B CA 1
ATOM 2774 C C . THR B 1 93 ? -1.996 9.609 12.523 1 98.75 93 THR B C 1
ATOM 2776 O O . THR B 1 93 ? -1.374 8.82 11.812 1 98.75 93 THR B O 1
ATOM 2779 N N . SER B 1 94 ? -1.757 9.758 13.875 1 98.19 94 SER B N 1
ATOM 2780 C CA . SER B 1 94 ? -0.685 9 14.508 1 98.19 94 SER B CA 1
ATOM 2781 C C . SER B 1 94 ? -0.97 8.773 15.992 1 98.19 94 SER B C 1
ATOM 2783 O O . SER B 1 94 ? -1.917 9.336 16.531 1 98.19 94 SER B O 1
ATOM 2785 N N . PHE B 1 95 ? -0.141 7.906 16.578 1 97.12 95 PHE B N 1
ATOM 2786 C CA . PHE B 1 95 ? -0.175 7.727 18.016 1 97.12 95 PHE B CA 1
ATOM 2787 C C . PHE B 1 95 ? 0.072 9.047 18.734 1 97.12 95 PHE B C 1
ATOM 2789 O O . PHE B 1 95 ? -0.617 9.367 19.703 1 97.12 95 PHE B O 1
ATOM 2796 N N . GLN B 1 96 ? 1.022 9.797 18.297 1 96.88 96 GLN B N 1
ATOM 2797 C CA . GLN B 1 96 ? 1.309 11.094 18.906 1 96.88 96 GLN B CA 1
ATOM 2798 C C . GLN B 1 96 ? 0.093 12.008 18.828 1 96.88 96 GLN B C 1
ATOM 2800 O O . GLN B 1 96 ? -0.273 12.641 19.828 1 96.88 96 GLN B O 1
ATOM 2805 N N . ALA B 1 97 ? -0.449 12.125 17.641 1 98.38 97 ALA B N 1
ATOM 2806 C CA . ALA B 1 97 ? -1.624 12.969 17.469 1 98.38 97 ALA B CA 1
ATOM 2807 C C . ALA B 1 97 ? -2.756 12.547 18.391 1 98.38 97 ALA B C 1
ATOM 2809 O O . ALA B 1 97 ? -3.432 13.391 18.984 1 98.38 97 ALA B O 1
ATOM 2810 N N . ARG B 1 98 ? -2.951 11.25 18.469 1 98.5 98 ARG B N 1
ATOM 2811 C CA . ARG B 1 98 ? -3.975 10.719 19.359 1 98.5 98 ARG B CA 1
ATOM 2812 C C . ARG B 1 98 ? -3.725 11.164 20.797 1 98.5 98 ARG B C 1
ATOM 2814 O O . ARG B 1 98 ? -4.645 11.617 21.484 1 98.5 98 ARG B O 1
ATOM 2821 N N . GLN B 1 99 ? -2.539 11.078 21.234 1 98.5 99 GLN B N 1
ATOM 2822 C CA . GLN B 1 99 ? -2.18 11.461 22.594 1 98.5 99 GLN B CA 1
ATOM 2823 C C . GLN B 1 99 ? -2.41 12.953 22.828 1 98.5 99 GLN B C 1
ATOM 2825 O O . GLN B 1 99 ? -2.893 13.359 23.891 1 98.5 99 GLN B O 1
ATOM 2830 N N . LEU B 1 100 ? -2.012 13.742 21.859 1 98.38 100 LEU B N 1
ATOM 2831 C CA . LEU B 1 100 ? -2.213 15.188 21.969 1 98.38 100 LEU B CA 1
ATOM 2832 C C . LEU B 1 100 ? -3.693 15.516 22.125 1 98.38 100 LEU B C 1
ATOM 2834 O O . LEU B 1 100 ? -4.066 16.344 22.969 1 98.38 100 LEU B O 1
ATOM 2838 N N . ILE B 1 101 ? -4.523 14.914 21.312 1 98.69 101 ILE B N 1
ATOM 2839 C CA . ILE B 1 101 ? -5.965 15.148 21.359 1 98.69 101 ILE B CA 1
ATOM 2840 C C . ILE B 1 101 ? -6.496 14.828 22.75 1 98.69 101 ILE B C 1
ATOM 2842 O O . ILE B 1 101 ? -7.223 15.625 23.344 1 98.69 101 ILE B O 1
ATOM 2846 N N . LEU B 1 102 ? -6.082 13.719 23.297 1 98.56 102 LEU B N 1
ATOM 2847 C CA . LEU B 1 102 ? -6.555 13.258 24.594 1 98.56 102 LEU B CA 1
ATOM 2848 C C . LEU B 1 102 ? -6.035 14.164 25.703 1 98.56 102 LEU B C 1
ATOM 2850 O O . LEU B 1 102 ? -6.789 14.531 26.609 1 98.56 102 LEU B O 1
ATOM 2854 N N . GLN B 1 103 ? -4.848 14.5 25.625 1 98.38 103 GLN B N 1
ATOM 2855 C CA . GLN B 1 103 ? -4.211 15.32 26.656 1 98.38 103 GLN B CA 1
ATOM 2856 C C . GLN B 1 103 ? -4.871 16.688 26.75 1 98.38 103 GLN B C 1
ATOM 2858 O O . GLN B 1 103 ? -4.93 17.281 27.828 1 98.38 103 GLN B O 1
ATOM 2863 N N . HIS B 1 104 ? -5.402 17.156 25.703 1 98.5 104 HIS B N 1
ATOM 2864 C CA . HIS B 1 104 ? -6 18.484 25.672 1 98.5 104 HIS B CA 1
ATOM 2865 C C . HIS B 1 104 ? -7.508 18.422 25.875 1 98.5 104 HIS B C 1
ATOM 2867 O O . HIS B 1 104 ? -8.203 19.422 25.75 1 98.5 104 HIS B O 1
ATOM 2873 N N . GLY B 1 105 ? -8.031 17.219 26.031 1 97.94 105 GLY B N 1
ATOM 2874 C CA . GLY B 1 105 ? -9.445 17.047 26.297 1 97.94 105 GLY B CA 1
ATOM 2875 C C . GLY B 1 105 ? -10.3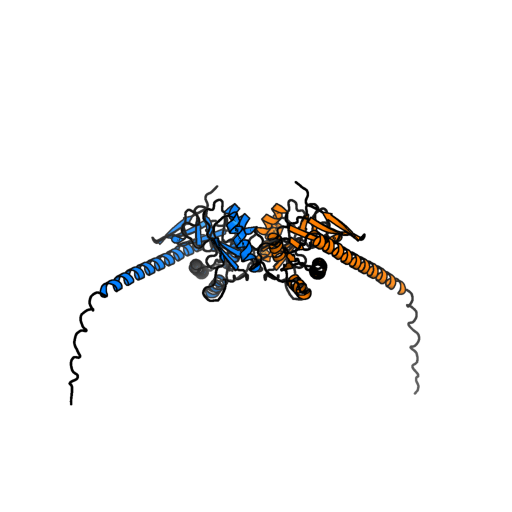12 17.266 25.062 1 97.94 105 GLY B C 1
ATOM 2876 O O . GLY B 1 105 ? -11.484 17.641 25.188 1 97.94 105 GLY B O 1
ATOM 2877 N N . LEU B 1 106 ? -9.781 17.172 23.906 1 98.75 106 LEU B N 1
ATOM 2878 C CA . LEU B 1 106 ? -10.547 17.297 22.672 1 98.75 106 LEU B CA 1
ATOM 2879 C C . LEU B 1 106 ? -11.281 16 22.344 1 98.75 106 LEU B C 1
ATOM 2881 O O . LEU B 1 106 ? -10.891 14.922 22.812 1 98.75 106 LEU B O 1
ATOM 2885 N N . THR B 1 107 ? -12.336 16.094 21.594 1 98.75 107 THR B N 1
ATOM 2886 C CA . THR B 1 107 ? -13.133 14.93 21.234 1 98.75 107 THR B CA 1
ATOM 2887 C C . THR B 1 107 ? -12.43 14.094 20.172 1 98.75 107 THR B C 1
ATOM 2889 O O . THR B 1 107 ? -12.109 14.586 19.094 1 98.75 107 THR B O 1
ATOM 2892 N N . LEU B 1 108 ? -12.188 12.875 20.562 1 98.75 108 LEU B N 1
ATOM 2893 C CA . LEU B 1 108 ? -11.492 11.93 19.688 1 98.75 108 LEU B CA 1
ATOM 2894 C C . LEU B 1 108 ? -12.492 11.117 18.859 1 98.75 108 LEU B C 1
ATOM 2896 O O . LEU B 1 108 ? -13.516 10.672 19.391 1 98.75 108 LEU B O 1
ATOM 2900 N N . SER B 1 109 ? -12.219 10.977 17.578 1 98.62 109 SER B N 1
ATOM 2901 C CA . SER B 1 109 ? -12.969 10.102 16.688 1 98.62 109 SER B CA 1
ATOM 2902 C C . SER B 1 109 ? -12.031 9.367 15.727 1 98.62 109 SER B C 1
ATOM 2904 O O . SER B 1 109 ? -10.828 9.305 15.953 1 98.62 109 SER B O 1
ATOM 2906 N N . ASP B 1 110 ? -12.594 8.641 14.828 1 98.25 110 ASP B N 1
ATOM 2907 C CA . ASP B 1 110 ? -11.836 7.918 13.812 1 98.25 110 ASP B CA 1
ATOM 2908 C C . ASP B 1 110 ? -12.578 7.918 12.477 1 98.25 110 ASP B C 1
ATOM 2910 O O . ASP B 1 110 ? -13.641 8.516 12.344 1 98.25 110 ASP B O 1
ATOM 2914 N N . LEU B 1 111 ? -11.977 7.301 11.484 1 98.62 111 LEU B N 1
ATOM 2915 C CA . LEU B 1 111 ? -12.5 7.348 10.125 1 98.62 111 LEU B CA 1
ATOM 2916 C C . LEU B 1 111 ? -13.664 6.375 9.961 1 98.62 111 LEU B C 1
ATOM 2918 O O . LEU B 1 111 ? -14.414 6.453 8.984 1 98.62 111 LEU B O 1
ATOM 2922 N N . ASP B 1 112 ? -13.859 5.457 10.898 1 96.94 112 ASP B N 1
ATOM 2923 C CA . ASP B 1 112 ? -15.047 4.605 10.875 1 96.94 112 ASP B CA 1
ATOM 2924 C C . ASP B 1 112 ? -16.312 5.426 11.133 1 96.94 112 ASP B C 1
ATOM 2926 O O . ASP B 1 112 ? -17.328 5.242 10.453 1 96.94 112 ASP B O 1
ATOM 2930 N N . ARG B 1 113 ? -16.203 6.301 12.055 1 97.31 113 ARG B N 1
ATOM 2931 C CA . ARG B 1 113 ? -17.328 7.137 12.453 1 97.31 113 ARG B CA 1
ATOM 2932 C C . ARG B 1 113 ? -17.438 8.375 11.57 1 97.31 113 ARG B C 1
ATOM 2934 O O . ARG B 1 113 ? -18.531 8.82 11.258 1 97.31 113 ARG B O 1
ATOM 2941 N N . HIS B 1 114 ? -16.266 8.969 11.203 1 98.38 114 HIS B N 1
ATOM 2942 C CA . HIS B 1 114 ? -16.203 10.188 10.414 1 98.38 114 HIS B CA 1
ATOM 2943 C C . HIS B 1 114 ? -15.289 10.016 9.211 1 98.38 114 HIS B C 1
ATOM 2945 O O . HIS B 1 114 ? -14.164 10.523 9.203 1 98.38 114 HIS B O 1
ATOM 2951 N N . PRO B 1 115 ? -15.758 9.414 8.18 1 97.88 115 PRO B N 1
ATOM 2952 C CA . PRO B 1 115 ? -14.922 9.125 7.008 1 97.88 115 PRO B CA 1
ATOM 2953 C C . PRO B 1 115 ? -14.695 10.352 6.129 1 97.88 115 PRO B C 1
ATOM 2955 O O . PRO B 1 115 ? -13.875 10.312 5.207 1 97.88 115 PRO B O 1
ATOM 2958 N N . GLU B 1 116 ? -15.469 11.445 6.395 1 98.38 116 GLU B N 1
ATOM 2959 C CA . GLU B 1 116 ? -15.281 12.734 5.723 1 98.38 116 GLU B CA 1
ATOM 2960 C C . GLU B 1 116 ? -14.953 13.836 6.723 1 98.38 116 GLU B C 1
ATOM 2962 O O . GLU B 1 116 ? -15.695 14.047 7.688 1 98.38 116 GLU B O 1
ATOM 2967 N N . LEU B 1 117 ? -13.898 14.516 6.449 1 98.88 117 LEU B N 1
ATOM 2968 C CA . LEU B 1 117 ? -13.453 15.578 7.344 1 98.88 117 LEU B CA 1
ATOM 2969 C C . LEU B 1 117 ? -13.617 16.938 6.688 1 98.88 117 LEU B C 1
ATOM 2971 O O . LEU B 1 117 ? -13.602 17.047 5.457 1 98.88 117 LEU B O 1
ATOM 2975 N N . ASP B 1 118 ? -13.773 17.906 7.523 1 98.88 118 ASP B N 1
ATOM 2976 C CA . ASP B 1 118 ? -13.883 19.281 7.012 1 98.88 118 ASP B CA 1
ATOM 2977 C C . ASP B 1 118 ? -12.508 19.859 6.691 1 98.88 118 ASP B C 1
ATOM 2979 O O . ASP B 1 118 ? -12.328 20.484 5.648 1 98.88 118 ASP B O 1
ATOM 2983 N N . VAL B 1 119 ? -11.594 19.672 7.59 1 98.88 119 VAL B N 1
ATOM 2984 C CA . VAL B 1 119 ? -10.25 20.188 7.418 1 98.88 119 VAL B CA 1
ATOM 2985 C C . VAL B 1 119 ? -9.234 19.234 8.047 1 98.88 119 VAL B C 1
ATOM 2987 O O . VAL B 1 119 ? -9.516 18.609 9.07 1 98.88 119 VAL B O 1
ATOM 2990 N N . ALA B 1 120 ? -8.148 19.016 7.375 1 98.94 120 ALA B N 1
ATOM 2991 C CA . ALA B 1 120 ? -6.969 18.375 7.961 1 98.94 120 ALA B CA 1
ATOM 2992 C C . ALA B 1 120 ? -5.785 19.344 8 1 98.94 120 ALA B C 1
ATOM 2994 O O . ALA B 1 120 ? -5.535 20.062 7.035 1 98.94 120 ALA B O 1
ATOM 2995 N N . ILE B 1 121 ? -5.113 19.438 9.109 1 98.94 121 ILE B N 1
ATOM 2996 C CA . ILE B 1 121 ? -3.926 20.266 9.297 1 98.94 121 ILE B CA 1
ATOM 2997 C C . ILE B 1 121 ? -2.729 19.375 9.648 1 98.94 121 ILE B C 1
ATOM 2999 O O . ILE B 1 121 ? -2.789 18.578 10.578 1 98.94 121 ILE B O 1
ATOM 3003 N N . ASP B 1 122 ? -1.709 19.484 8.922 1 98.88 122 ASP B N 1
ATOM 3004 C CA . ASP B 1 122 ? -0.528 18.656 9.141 1 98.88 122 ASP B CA 1
ATOM 3005 C C . ASP B 1 122 ? 0.749 19.406 8.773 1 98.88 122 ASP B C 1
ATOM 3007 O O . ASP B 1 122 ? 0.689 20.484 8.188 1 98.88 122 ASP B O 1
ATOM 3011 N N . GLY B 1 123 ? 1.893 18.938 9.234 1 98.56 123 GLY B N 1
ATOM 3012 C CA . GLY B 1 123 ? 3.189 19.484 8.859 1 98.56 123 GLY B CA 1
ATOM 3013 C C . GLY B 1 123 ? 3.727 18.906 7.57 1 98.56 123 GLY B C 1
ATOM 3014 O O . GLY B 1 123 ? 3.025 18.156 6.879 1 98.56 123 GLY B O 1
ATOM 3015 N N . ALA B 1 124 ? 4.938 19.297 7.254 1 98.69 124 ALA B N 1
ATOM 3016 C CA . ALA B 1 124 ? 5.684 18.766 6.117 1 98.69 124 ALA B CA 1
ATOM 3017 C C . ALA B 1 124 ? 7.188 18.828 6.371 1 98.69 124 ALA B C 1
ATOM 3019 O O . ALA B 1 124 ? 7.656 19.672 7.145 1 98.69 124 ALA B O 1
ATOM 3020 N N . ASP B 1 125 ? 7.898 17.953 5.746 1 98.62 125 ASP B N 1
ATOM 3021 C CA . ASP B 1 125 ? 9.359 18.016 5.801 1 98.62 125 ASP B CA 1
ATOM 3022 C C . ASP B 1 125 ? 9.906 19.031 4.801 1 98.62 125 ASP B C 1
ATOM 3024 O O . ASP B 1 125 ? 10.961 19.625 5.031 1 98.62 125 ASP B O 1
ATOM 3028 N N . GLU B 1 126 ? 9.18 19.156 3.701 1 98.44 126 GLU B N 1
ATOM 3029 C CA . GLU B 1 126 ? 9.508 20.156 2.686 1 98.44 126 GLU B CA 1
ATOM 3030 C C . GLU B 1 126 ? 8.297 20.469 1.812 1 98.44 126 GLU B C 1
ATOM 3032 O O . GLU B 1 126 ? 7.469 19.594 1.555 1 98.44 126 GLU B O 1
ATOM 3037 N N . VAL B 1 127 ? 8.219 21.703 1.405 1 98.5 127 VAL B N 1
ATOM 3038 C CA . VAL B 1 127 ? 7.156 22.188 0.537 1 98.5 127 VAL B CA 1
ATOM 3039 C C . VAL B 1 127 ? 7.758 22.938 -0.655 1 98.5 12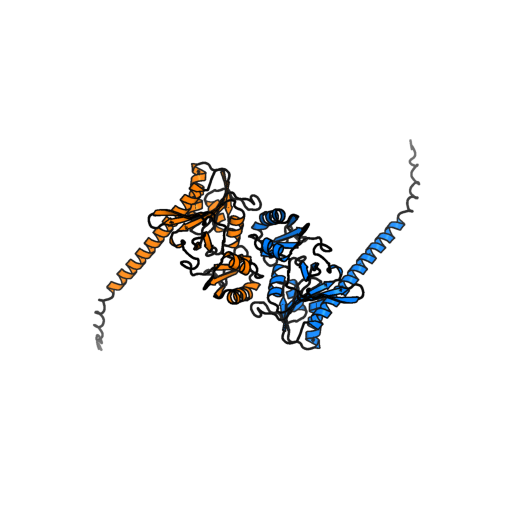7 VAL B C 1
ATOM 3041 O O . VAL B 1 127 ? 8.531 23.875 -0.48 1 98.5 127 VAL B O 1
ATOM 3044 N N . ASP B 1 128 ? 7.402 22.516 -1.865 1 97 128 ASP B N 1
ATOM 3045 C CA . ASP B 1 128 ? 7.949 23.234 -3.01 1 97 128 ASP B CA 1
ATOM 3046 C C . ASP B 1 128 ? 7.004 24.344 -3.465 1 97 128 ASP B C 1
ATOM 3048 O O . ASP B 1 128 ? 5.984 24.594 -2.818 1 97 128 ASP B O 1
ATOM 3052 N N . ALA B 1 129 ? 7.316 25 -4.508 1 95.81 129 ALA B N 1
ATOM 3053 C CA . ALA B 1 129 ? 6.602 26.188 -4.965 1 95.81 129 ALA B CA 1
ATOM 3054 C C . ALA B 1 129 ? 5.172 25.844 -5.379 1 95.81 129 ALA B C 1
ATOM 3056 O O . ALA B 1 129 ? 4.277 26.688 -5.305 1 95.81 129 ALA B O 1
ATOM 3057 N N . GLU B 1 130 ? 4.918 24.625 -5.773 1 95.31 130 GLU B N 1
ATOM 3058 C CA . GLU B 1 130 ? 3.609 24.203 -6.266 1 95.31 130 GLU B CA 1
ATOM 3059 C C . GLU B 1 130 ? 2.814 23.484 -5.176 1 95.31 130 GLU B C 1
ATOM 3061 O O . GLU B 1 130 ? 1.78 22.875 -5.457 1 95.31 130 GLU B O 1
ATOM 3066 N N . LEU B 1 131 ? 3.348 23.438 -3.943 1 97.88 131 LEU B N 1
ATOM 3067 C CA . LEU B 1 131 ? 2.74 22.812 -2.768 1 97.88 131 LEU B CA 1
ATOM 3068 C C . LEU B 1 131 ? 2.785 21.297 -2.871 1 97.88 131 LEU B C 1
ATOM 3070 O O . LEU B 1 131 ? 1.881 20.609 -2.387 1 97.88 131 LEU B O 1
ATOM 3074 N N . THR B 1 132 ? 3.713 20.844 -3.652 1 98.06 132 THR B N 1
ATOM 3075 C CA . THR B 1 132 ? 4.066 19.453 -3.484 1 98.06 132 THR B CA 1
ATOM 3076 C C . THR B 1 132 ? 4.891 19.25 -2.217 1 98.06 132 THR B C 1
ATOM 3078 O O . THR B 1 132 ? 5.797 20.031 -1.927 1 98.06 132 THR B O 1
ATOM 3081 N N . LEU B 1 133 ? 4.582 18.219 -1.48 1 98.62 133 LEU B N 1
ATOM 3082 C CA . LEU B 1 133 ? 5.195 18.031 -0.169 1 98.62 133 LEU B CA 1
ATOM 3083 C C . LEU B 1 133 ? 6.031 16.766 -0.127 1 98.62 133 LEU B C 1
ATOM 3085 O O . LEU B 1 133 ? 5.707 15.773 -0.793 1 98.62 133 LEU B O 1
ATOM 3089 N N . ILE B 1 134 ? 7.047 16.781 0.632 1 98.69 134 ILE B N 1
ATOM 3090 C CA . ILE B 1 134 ? 7.633 15.57 1.218 1 98.69 134 ILE B CA 1
ATOM 3091 C C . ILE B 1 134 ? 7.172 15.43 2.668 1 98.69 134 ILE B C 1
ATOM 3093 O O . ILE B 1 134 ? 7.312 16.359 3.463 1 98.69 134 ILE B O 1
ATOM 3097 N N . LYS B 1 135 ? 6.59 14.359 2.953 1 98.69 135 LYS B N 1
ATOM 3098 C CA . LYS B 1 135 ? 6.184 14.008 4.312 1 98.69 135 LYS B CA 1
ATOM 3099 C C . LYS B 1 135 ? 6.719 12.641 4.707 1 98.69 135 LYS B C 1
ATOM 3101 O O . LYS B 1 135 ? 7.125 11.852 3.852 1 98.69 135 LYS B O 1
ATOM 3106 N N . GLY B 1 136 ? 6.75 12.398 6.027 1 98.25 136 GLY B N 1
ATOM 3107 C CA . GLY B 1 136 ? 7.121 11.07 6.508 1 98.25 136 GLY B CA 1
ATOM 3108 C C . GLY B 1 136 ? 8.469 11.047 7.207 1 98.25 136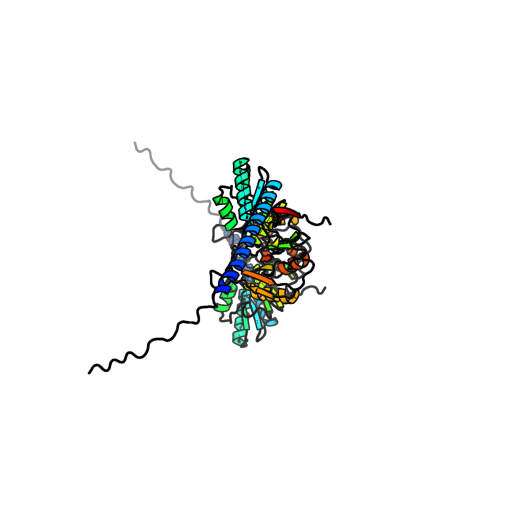 GLY B C 1
ATOM 3109 O O . GLY B 1 136 ? 8.984 9.977 7.531 1 98.25 136 GLY B O 1
ATOM 3110 N N . GLY B 1 137 ? 9.07 12.188 7.43 1 97.38 137 GLY B N 1
ATOM 3111 C CA . GLY B 1 137 ? 10.305 12.227 8.203 1 97.38 137 GLY B CA 1
ATOM 3112 C C . GLY B 1 137 ? 10.18 11.562 9.562 1 97.38 137 GLY B C 1
ATOM 3113 O O . GLY B 1 137 ? 11.117 10.93 10.039 1 97.38 137 GLY B O 1
ATOM 3114 N N . GLY B 1 138 ? 9.07 11.695 10.164 1 95.88 138 GLY B N 1
ATOM 3115 C CA . GLY B 1 138 ? 8.805 11.094 11.461 1 95.88 138 GLY B CA 1
ATOM 3116 C C . GLY B 1 138 ? 8.266 9.68 11.367 1 95.88 138 GLY B C 1
ATOM 3117 O O . GLY B 1 138 ? 7.969 9.055 12.391 1 95.88 138 GLY B O 1
ATOM 3118 N N . GLY B 1 139 ? 8.016 9.234 10.203 1 96.69 139 GLY B N 1
ATOM 3119 C CA . GLY B 1 139 ? 7.617 7.848 10.008 1 96.69 139 GLY B CA 1
ATOM 3120 C C . GLY B 1 139 ? 6.117 7.664 9.891 1 96.69 139 GLY B C 1
ATOM 3121 O O . GLY B 1 139 ? 5.617 6.535 9.922 1 96.69 139 GLY B O 1
ATOM 3122 N N . CYS B 1 140 ? 5.383 8.797 9.797 1 95 140 CYS B N 1
ATOM 3123 C CA . CYS B 1 140 ? 3.934 8.742 9.648 1 95 140 CYS B CA 1
ATOM 3124 C C . CYS B 1 140 ? 3.5 9.305 8.297 1 95 140 CYS B C 1
ATOM 3126 O O . CYS B 1 140 ? 3.041 10.445 8.211 1 95 140 CYS B O 1
ATOM 3128 N N . LEU B 1 141 ? 3.543 8.625 7.211 1 98.12 141 LEU B N 1
ATOM 3129 C CA . LEU B 1 141 ? 3.182 9.141 5.898 1 98.12 141 LEU B CA 1
ATOM 3130 C C . LEU B 1 141 ? 1.858 8.555 5.422 1 98.12 141 LEU B C 1
ATOM 3132 O O . LEU B 1 141 ? 0.977 9.289 4.965 1 98.12 141 LEU B O 1
ATOM 3136 N N . THR B 1 142 ? 1.696 7.277 5.691 1 98.81 142 THR B N 1
ATOM 3137 C CA . THR B 1 142 ? 0.525 6.605 5.141 1 98.81 142 THR B CA 1
ATOM 3138 C C . THR B 1 142 ? -0.749 7.094 5.824 1 98.81 142 THR B C 1
ATOM 3140 O O . THR B 1 142 ? -1.693 7.523 5.16 1 98.81 142 THR B O 1
ATOM 3143 N N . GLN B 1 143 ? -0.757 7.078 7.164 1 98.81 143 GLN B N 1
ATOM 3144 C CA . GLN B 1 143 ? -1.952 7.488 7.891 1 98.81 143 GLN B CA 1
ATOM 3145 C C . GLN B 1 143 ? -2.234 8.977 7.695 1 98.81 143 GLN B C 1
ATOM 3147 O O . GLN B 1 143 ? -3.393 9.391 7.648 1 98.81 143 GLN B O 1
ATOM 3152 N N . GLU B 1 144 ? -1.153 9.75 7.605 1 98.88 144 GLU B N 1
ATOM 3153 C CA . GLU B 1 144 ? -1.318 11.164 7.297 1 98.88 144 GLU B CA 1
ATOM 3154 C C . GLU B 1 144 ? -1.994 11.359 5.941 1 98.88 144 GLU B C 1
ATOM 3156 O O . GLU B 1 144 ? -2.91 12.18 5.812 1 98.88 144 GLU B O 1
ATOM 3161 N N . LYS B 1 145 ? -1.545 10.641 4.969 1 98.88 145 LYS B N 1
ATOM 3162 C CA . LYS B 1 145 ? -2.109 10.789 3.629 1 98.88 145 LYS B CA 1
ATOM 3163 C C . LYS B 1 145 ? -3.561 10.32 3.59 1 98.88 145 LYS B C 1
ATOM 3165 O O . LYS B 1 145 ? -4.387 10.898 2.879 1 98.88 145 LYS B O 1
ATOM 3170 N N . ILE B 1 146 ? -3.871 9.258 4.293 1 98.88 146 ILE B N 1
ATOM 3171 C CA . ILE B 1 146 ? -5.238 8.758 4.383 1 98.88 146 ILE B CA 1
ATOM 3172 C C . ILE B 1 146 ? -6.148 9.852 4.941 1 98.88 146 ILE B C 1
ATOM 3174 O O . ILE B 1 146 ? -7.18 10.18 4.34 1 98.88 146 ILE B O 1
ATOM 3178 N N . VAL B 1 147 ? -5.77 10.469 6.09 1 98.94 147 VAL B N 1
ATOM 3179 C CA . VAL B 1 147 ? -6.586 11.484 6.742 1 98.94 147 VAL B CA 1
ATOM 3180 C C . VAL B 1 147 ? -6.695 12.719 5.844 1 98.94 147 VAL B C 1
ATOM 3182 O O . VAL B 1 147 ? -7.785 13.266 5.66 1 98.94 147 VAL B O 1
ATOM 3185 N N . ALA B 1 148 ? -5.59 13.133 5.285 1 98.88 148 ALA B N 1
ATOM 3186 C CA . ALA B 1 148 ? -5.609 14.266 4.355 1 98.88 148 ALA B CA 1
ATOM 3187 C C . ALA B 1 148 ? -6.539 13.992 3.18 1 98.88 148 ALA B C 1
ATOM 3189 O O . ALA B 1 148 ? -7.281 14.875 2.748 1 98.88 148 ALA B O 1
ATOM 3190 N N . GLY B 1 149 ? -6.496 12.734 2.695 1 98.69 149 GLY B N 1
ATOM 3191 C CA . GLY B 1 149 ? -7.328 12.344 1.567 1 98.69 149 GLY B CA 1
ATOM 3192 C C . GLY B 1 149 ? -8.812 12.344 1.894 1 98.69 149 GLY B C 1
ATOM 3193 O O . GLY B 1 149 ? -9.648 12.383 0.992 1 98.69 149 GLY B O 1
ATOM 3194 N N . CYS B 1 150 ? -9.18 12.328 3.098 1 98.75 150 CYS B N 1
ATOM 3195 C CA . CYS B 1 150 ? -10.57 12.297 3.533 1 98.75 150 CYS B CA 1
ATOM 3196 C C . CYS B 1 150 ? -11.078 13.703 3.861 1 98.75 150 CYS B C 1
ATOM 3198 O O . CYS B 1 150 ? -12.25 13.883 4.199 1 98.75 150 CYS B O 1
ATOM 3200 N N . ALA B 1 151 ? -10.234 14.734 3.77 1 98.88 151 ALA B N 1
ATOM 3201 C CA . ALA B 1 151 ? -10.586 16.078 4.199 1 98.88 151 ALA B CA 1
ATOM 3202 C C . ALA B 1 151 ? -10.992 16.953 3.012 1 98.88 151 ALA B C 1
ATOM 3204 O O . ALA B 1 151 ? -10.359 16.906 1.953 1 98.88 151 ALA B O 1
ATOM 3205 N N . LYS B 1 152 ? -11.977 17.719 3.209 1 98.69 152 LYS B N 1
ATOM 3206 C CA . LYS B 1 152 ? -12.375 18.703 2.199 1 98.69 152 LYS B CA 1
ATOM 3207 C C . LYS B 1 152 ? -11.25 19.703 1.937 1 98.69 152 LYS B C 1
ATOM 3209 O O . LYS B 1 152 ? -11.016 20.094 0.792 1 98.69 152 LYS B O 1
ATOM 3214 N N . HIS B 1 153 ? -10.586 20.109 3.027 1 98.56 153 HIS B N 1
ATOM 3215 C CA . HIS B 1 153 ? -9.453 21.016 2.947 1 98.56 153 HIS B CA 1
ATOM 3216 C C . HIS B 1 153 ? -8.227 20.438 3.641 1 98.56 153 HIS B C 1
ATOM 3218 O O . HIS B 1 153 ? -8.312 19.984 4.781 1 98.56 153 HIS B O 1
ATOM 3224 N N . PHE B 1 154 ? -7.164 20.438 2.967 1 98.88 154 PHE B N 1
ATOM 3225 C CA . PHE B 1 154 ? -5.898 20.031 3.564 1 98.88 154 PHE B CA 1
ATOM 3226 C C . PHE B 1 154 ? -4.926 21.219 3.623 1 98.88 154 PHE B C 1
ATOM 3228 O O . PHE B 1 154 ? -4.547 21.766 2.586 1 98.88 154 PHE B O 1
ATOM 3235 N N . VAL B 1 155 ? -4.516 21.531 4.809 1 98.88 155 VAL B N 1
ATOM 3236 C CA . VAL B 1 155 ? -3.676 22.703 5.07 1 98.88 155 VAL B CA 1
ATOM 3237 C C . VAL B 1 155 ? -2.357 22.25 5.699 1 98.88 155 VAL B C 1
ATOM 3239 O O . VAL B 1 155 ? -2.344 21.391 6.574 1 98.88 155 VAL B O 1
ATOM 3242 N N . VAL B 1 156 ? -1.297 22.922 5.238 1 98.88 156 VAL B N 1
ATOM 3243 C CA . VAL B 1 156 ? 0.038 22.547 5.691 1 98.88 156 VAL B CA 1
ATOM 3244 C C . VAL B 1 156 ? 0.628 23.656 6.547 1 98.88 156 VAL B C 1
ATOM 3246 O O . VAL B 1 156 ? 0.488 24.844 6.223 1 98.88 156 VAL B O 1
ATOM 3249 N N . ILE B 1 157 ? 1.263 23.281 7.637 1 98.94 157 ILE B N 1
ATOM 3250 C CA . ILE B 1 157 ? 1.947 24.234 8.508 1 98.94 157 ILE B CA 1
ATOM 3251 C C . ILE B 1 157 ? 3.42 23.844 8.633 1 98.94 157 ILE B C 1
ATOM 3253 O O . ILE B 1 157 ? 3.752 22.672 8.797 1 98.94 157 ILE B O 1
ATOM 3257 N N . ALA B 1 158 ? 4.27 24.844 8.531 1 98.62 158 ALA B N 1
ATOM 3258 C CA . ALA B 1 158 ? 5.707 24.594 8.602 1 98.62 158 ALA B CA 1
ATOM 3259 C C . ALA B 1 158 ? 6.453 25.859 9.023 1 98.62 158 ALA B C 1
ATOM 3261 O O . ALA B 1 158 ? 5.902 26.969 8.969 1 98.62 158 ALA B O 1
ATOM 3262 N N . ASP B 1 159 ? 7.664 25.656 9.516 1 98.06 159 ASP B N 1
ATOM 3263 C CA . ASP B 1 159 ? 8.539 26.812 9.688 1 98.06 159 ASP B CA 1
ATOM 3264 C C . ASP B 1 159 ? 9.266 27.156 8.391 1 98.06 159 ASP B C 1
ATOM 3266 O O . ASP B 1 159 ? 9.219 26.391 7.426 1 98.06 159 ASP B O 1
ATOM 3270 N N . TYR B 1 160 ? 9.977 28.219 8.375 1 96.88 160 TYR B N 1
ATOM 3271 C CA . TYR B 1 160 ? 10.555 28.797 7.172 1 96.88 160 TYR B CA 1
ATOM 3272 C C . TYR B 1 160 ? 11.594 27.859 6.562 1 96.88 160 TYR B C 1
ATOM 3274 O O . TYR B 1 160 ? 11.867 27.922 5.363 1 96.88 160 TYR B O 1
ATOM 3282 N N . ARG B 1 161 ? 12.172 26.984 7.297 1 95.94 161 ARG B N 1
ATOM 3283 C CA . ARG B 1 161 ? 13.227 26.094 6.809 1 95.94 161 ARG B CA 1
ATOM 3284 C C . ARG B 1 161 ? 12.664 25.062 5.848 1 95.94 161 ARG B C 1
ATOM 3286 O O . ARG B 1 161 ? 13.406 24.438 5.094 1 95.94 161 ARG B O 1
ATOM 3293 N N . LYS B 1 162 ? 11.305 24.875 5.898 1 98.19 162 LYS B N 1
ATOM 3294 C CA . LYS B 1 162 ? 10.664 23.844 5.086 1 98.19 162 LYS B CA 1
ATOM 3295 C C . LYS B 1 162 ? 10.172 24.422 3.76 1 98.19 162 LYS B C 1
ATOM 3297 O O . LYS B 1 162 ? 9.68 23.688 2.902 1 98.19 162 LYS B O 1
ATOM 3302 N N . ASP B 1 163 ? 10.312 25.688 3.652 1 97.5 163 ASP B N 1
ATOM 3303 C CA . ASP B 1 163 ? 9.883 26.391 2.449 1 97.5 163 ASP B CA 1
ATOM 3304 C C . ASP B 1 163 ? 10.945 26.328 1.356 1 97.5 163 ASP B C 1
ATOM 3306 O O . ASP B 1 163 ? 12 26.953 1.465 1 97.5 163 ASP B O 1
ATOM 3310 N N . SER B 1 164 ? 10.672 25.625 0.27 1 97 164 SER B N 1
ATOM 3311 C CA . SER B 1 164 ? 11.617 25.453 -0.829 1 97 164 SER B CA 1
ATOM 3312 C C . SER B 1 164 ? 10.984 25.828 -2.164 1 97 164 SER B C 1
ATOM 3314 O O . SER B 1 164 ? 9.758 25.875 -2.287 1 97 164 SER B O 1
ATOM 3316 N N . LYS B 1 165 ? 11.789 26.172 -3.174 1 95.38 165 LYS B N 1
ATOM 3317 C CA . LYS B 1 165 ? 11.312 26.328 -4.543 1 95.38 165 LYS B CA 1
ATOM 3318 C C . LYS B 1 165 ? 11.047 24.969 -5.199 1 95.38 165 LYS B C 1
ATOM 3320 O O . LYS B 1 165 ? 10.055 24.797 -5.902 1 95.38 165 LYS B O 1
ATOM 3325 N N . ALA B 1 166 ? 12.016 24.062 -4.91 1 96 166 ALA B N 1
ATOM 3326 C CA . ALA B 1 166 ? 11.914 22.703 -5.43 1 96 166 ALA B CA 1
ATOM 3327 C C . ALA B 1 166 ? 12.211 21.672 -4.34 1 96 166 ALA B C 1
ATOM 3329 O O . ALA B 1 166 ? 13.016 21.938 -3.438 1 96 166 ALA B O 1
ATOM 3330 N N . LEU B 1 167 ? 11.625 20.531 -4.465 1 97.25 167 LEU B N 1
ATOM 3331 C CA . LEU B 1 167 ? 11.922 19.469 -3.504 1 97.25 167 LEU B CA 1
ATOM 3332 C C . LEU B 1 167 ? 13.391 19.078 -3.576 1 97.25 167 LEU B C 1
ATOM 3334 O O . LEU B 1 167 ? 13.969 19 -4.664 1 97.25 167 LEU B O 1
ATOM 3338 N N . GLY B 1 168 ? 13.906 18.734 -2.486 1 95.44 168 GLY B N 1
ATOM 3339 C CA . GLY B 1 168 ? 15.305 18.344 -2.412 1 95.44 168 GLY B CA 1
ATOM 3340 C C . GLY B 1 168 ? 16.234 19.516 -2.166 1 95.44 168 GLY B C 1
ATOM 3341 O O . GLY B 1 168 ? 17.438 19.328 -1.935 1 95.44 168 GLY B O 1
ATOM 3342 N N . GLN B 1 169 ? 15.727 20.688 -2.17 1 94.75 169 GLN B N 1
ATOM 3343 C CA . GLN B 1 169 ? 16.547 21.875 -1.953 1 94.75 169 GLN B CA 1
ATOM 3344 C C . GLN B 1 169 ? 17.016 21.953 -0.501 1 94.75 169 GLN B C 1
ATOM 3346 O O . GLN B 1 169 ? 18.203 22.141 -0.234 1 94.75 169 GLN B O 1
ATOM 3351 N N . GLN B 1 170 ? 16.109 21.828 0.44 1 93.69 170 GLN B N 1
ATOM 3352 C CA . GLN B 1 170 ? 16.438 21.969 1.855 1 93.69 170 GLN B CA 1
ATOM 3353 C C . GLN B 1 170 ? 16.422 20.609 2.553 1 93.69 170 GLN B C 1
ATOM 3355 O O . GLN B 1 170 ? 17.203 20.375 3.477 1 93.69 170 GLN B O 1
ATOM 3360 N N . TRP B 1 171 ? 15.539 19.766 2.168 1 96.06 171 TRP B N 1
ATOM 3361 C CA . TRP B 1 171 ? 15.414 18.438 2.744 1 96.06 171 TRP B CA 1
ATOM 3362 C C . TRP B 1 171 ? 16.312 17.438 2.008 1 96.06 171 TRP B C 1
ATOM 3364 O O . TRP B 1 171 ? 16.078 17.125 0.836 1 96.06 171 TRP B O 1
ATOM 3374 N N . LYS B 1 172 ? 17.203 16.812 2.766 1 95.75 172 LYS B N 1
ATOM 3375 C CA . LYS B 1 172 ? 18.219 16 2.102 1 95.75 172 LYS B CA 1
ATOM 3376 C C . LYS B 1 172 ? 18.109 14.531 2.51 1 95.75 172 LYS B C 1
ATOM 3378 O O . LYS B 1 172 ? 18.891 13.695 2.057 1 95.75 172 LYS B O 1
ATOM 3383 N N . LYS B 1 173 ? 17.125 14.227 3.328 1 96.94 173 LYS B N 1
ATOM 3384 C CA . LYS B 1 173 ? 17.062 12.875 3.877 1 96.94 173 LYS B CA 1
ATOM 3385 C C . LYS B 1 173 ? 16.312 11.93 2.928 1 96.94 173 LYS B C 1
ATOM 3387 O O . LYS B 1 173 ? 16.219 10.734 3.188 1 96.94 173 LYS B O 1
ATOM 3392 N N . GLY B 1 174 ? 15.781 12.484 1.826 1 97.44 174 GLY B N 1
ATOM 3393 C CA . GLY B 1 174 ? 15.125 11.656 0.827 1 97.44 174 GLY B CA 1
ATOM 3394 C C . GLY B 1 174 ? 13.617 11.617 0.984 1 97.44 174 GLY B C 1
ATOM 3395 O O . GLY B 1 174 ? 13.078 12.117 1.977 1 97.44 174 GLY B O 1
ATOM 3396 N N . VAL B 1 175 ? 12.945 11.102 0.015 1 98.5 175 VAL B N 1
ATOM 3397 C CA . VAL B 1 175 ? 11.5 10.867 0.043 1 98.5 175 VAL B CA 1
ATOM 3398 C C . VAL B 1 175 ? 11.203 9.547 0.74 1 98.5 175 VAL B C 1
ATOM 3400 O O . VAL B 1 175 ? 11.641 8.484 0.285 1 98.5 175 VAL B O 1
ATOM 3403 N N . PRO B 1 176 ? 10.5 9.594 1.854 1 98.88 176 PRO B N 1
ATOM 3404 C CA . PRO B 1 176 ? 10.133 8.336 2.504 1 98.88 176 PRO B CA 1
ATOM 3405 C C . PRO B 1 176 ? 9.148 7.508 1.674 1 98.88 176 PRO B C 1
ATOM 3407 O O . PRO B 1 176 ? 8.219 8.055 1.086 1 98.88 176 PRO B O 1
ATOM 3410 N N . ILE B 1 177 ? 9.391 6.246 1.609 1 98.94 177 ILE B N 1
ATOM 3411 C CA . ILE B 1 177 ? 8.523 5.277 0.948 1 98.94 177 ILE B CA 1
ATOM 3412 C C . ILE B 1 177 ? 8.227 4.117 1.897 1 98.94 177 ILE B C 1
ATOM 3414 O O . ILE B 1 177 ? 9.141 3.42 2.342 1 98.94 177 ILE B O 1
ATOM 3418 N N . GLU B 1 178 ? 6.953 3.984 2.256 1 98.94 178 GLU B N 1
ATOM 3419 C CA . GLU B 1 178 ? 6.543 2.867 3.102 1 98.94 178 GLU B CA 1
ATOM 3420 C C . GLU B 1 178 ? 6.355 1.594 2.281 1 98.94 178 GLU B C 1
ATOM 3422 O O . GLU B 1 178 ? 5.66 1.602 1.264 1 98.94 178 GLU B O 1
ATOM 3427 N N . VAL B 1 179 ? 6.984 0.513 2.709 1 98.94 179 VAL B N 1
ATOM 3428 C CA . VAL B 1 179 ? 7.004 -0.707 1.907 1 98.94 179 VAL B CA 1
ATOM 3429 C C . VAL B 1 179 ? 6.723 -1.914 2.799 1 98.94 179 VAL B C 1
ATOM 3431 O O . VAL B 1 179 ? 7.109 -1.934 3.969 1 98.94 179 VAL B O 1
ATOM 3434 N N . ILE B 1 180 ? 6.031 -2.939 2.195 1 98.81 180 ILE B N 1
ATOM 3435 C CA . ILE B 1 180 ? 5.926 -4.242 2.842 1 98.81 180 ILE B CA 1
ATOM 3436 C C . ILE B 1 180 ? 7.32 -4.773 3.162 1 98.81 180 ILE B C 1
ATOM 3438 O O . ILE B 1 180 ? 8.211 -4.746 2.311 1 98.81 180 ILE B O 1
ATOM 3442 N N . PRO B 1 181 ? 7.535 -5.336 4.379 1 98.25 181 PRO B N 1
ATOM 3443 C CA . PRO B 1 181 ? 8.883 -5.711 4.805 1 98.25 181 PRO B CA 1
ATOM 3444 C C . PRO B 1 181 ? 9.562 -6.676 3.834 1 98.25 181 PRO B C 1
ATOM 3446 O O . PRO B 1 181 ? 10.734 -6.492 3.488 1 98.25 181 PRO B O 1
ATOM 3449 N N . MET B 1 182 ? 8.922 -7.617 3.283 1 97.75 182 MET B N 1
ATOM 3450 C CA . MET B 1 182 ? 9.562 -8.609 2.424 1 97.75 182 MET B CA 1
ATOM 3451 C C . MET B 1 182 ? 9.992 -7.984 1.104 1 97.75 182 MET B C 1
ATOM 3453 O O . MET B 1 182 ? 10.758 -8.586 0.348 1 97.75 182 MET B O 1
ATOM 3457 N N . ALA B 1 183 ? 9.5 -6.785 0.802 1 98.75 183 ALA B N 1
ATOM 3458 C CA . ALA B 1 183 ? 9.695 -6.207 -0.526 1 98.75 183 ALA B CA 1
ATOM 3459 C C . ALA B 1 183 ? 10.766 -5.121 -0.5 1 98.75 183 ALA B C 1
ATOM 3461 O O . ALA B 1 183 ? 11.086 -4.531 -1.535 1 98.75 183 ALA B O 1
ATOM 3462 N N . TYR B 1 184 ? 11.367 -4.809 0.664 1 98.62 184 TYR B N 1
ATOM 3463 C CA . TYR B 1 184 ? 12.164 -3.592 0.743 1 98.62 184 TYR B CA 1
ATOM 3464 C C . TYR B 1 184 ? 13.367 -3.67 -0.189 1 98.62 184 TYR B C 1
ATOM 3466 O O . TYR B 1 184 ? 13.75 -2.67 -0.799 1 98.62 184 TYR B O 1
ATOM 3474 N N . VAL B 1 185 ? 13.961 -4.898 -0.437 1 98.69 185 VAL B N 1
ATOM 3475 C CA . VAL B 1 185 ? 15.141 -5.012 -1.297 1 98.69 185 VAL B CA 1
ATOM 3476 C C . VAL B 1 185 ? 14.727 -4.828 -2.756 1 98.69 185 VAL B C 1
ATOM 3478 O O . VAL B 1 185 ? 15.242 -3.941 -3.443 1 98.69 185 VAL B O 1
ATOM 3481 N N . PRO B 1 186 ? 13.766 -5.598 -3.227 1 98.69 186 PRO B N 1
ATOM 3482 C CA . PRO B 1 186 ? 13.438 -5.41 -4.641 1 98.69 186 PRO B CA 1
ATOM 3483 C C . PRO B 1 186 ? 12.859 -4.027 -4.934 1 98.69 186 PRO B C 1
ATOM 3485 O O . PRO B 1 186 ? 13.07 -3.482 -6.02 1 98.69 186 PRO B O 1
ATOM 3488 N N . VAL B 1 187 ? 12.086 -3.412 -4.051 1 98.81 187 VAL B N 1
ATOM 3489 C CA . VAL B 1 187 ? 11.547 -2.072 -4.262 1 98.81 187 VAL B CA 1
ATOM 3490 C C . VAL B 1 187 ? 12.688 -1.065 -4.355 1 98.81 187 VAL B C 1
ATOM 3492 O O . VAL B 1 187 ? 12.688 -0.199 -5.234 1 98.81 187 VAL B O 1
ATOM 3495 N N . SER B 1 188 ? 13.672 -1.198 -3.426 1 98.75 188 SER B N 1
ATOM 3496 C CA . SER B 1 188 ? 14.82 -0.296 -3.467 1 98.75 188 SER B CA 1
ATOM 3497 C C . SER B 1 188 ? 15.547 -0.388 -4.801 1 98.75 188 SER B C 1
ATOM 3499 O O . SER B 1 188 ? 15.914 0.634 -5.391 1 98.75 188 SER B O 1
ATOM 3501 N N . ARG B 1 189 ? 15.695 -1.578 -5.293 1 98.44 189 ARG B N 1
ATOM 3502 C CA . ARG B 1 189 ? 16.391 -1.791 -6.562 1 98.44 189 ARG B CA 1
ATOM 3503 C C . ARG B 1 189 ? 15.57 -1.234 -7.727 1 98.44 189 ARG B C 1
ATOM 3505 O O . ARG B 1 189 ? 16.125 -0.62 -8.641 1 98.44 189 ARG B O 1
ATOM 3512 N N . ALA B 1 190 ? 14.305 -1.434 -7.68 1 98.44 190 ALA B N 1
ATOM 3513 C CA . ALA B 1 190 ? 13.43 -0.958 -8.75 1 98.44 190 ALA B CA 1
ATOM 3514 C C . ALA B 1 190 ? 13.453 0.565 -8.836 1 98.44 190 ALA B C 1
ATOM 3516 O O . ALA B 1 190 ? 13.5 1.129 -9.938 1 98.44 190 ALA B O 1
ATOM 3517 N N . ILE B 1 191 ? 13.43 1.243 -7.703 1 98.06 191 ILE B N 1
ATOM 3518 C CA . ILE B 1 191 ? 13.445 2.701 -7.66 1 98.06 191 ILE B CA 1
ATOM 3519 C C . ILE B 1 191 ? 14.766 3.221 -8.211 1 98.06 191 ILE B C 1
ATOM 3521 O O . ILE B 1 191 ? 14.789 4.125 -9.055 1 98.06 191 ILE B O 1
ATOM 3525 N N . ALA B 1 192 ? 15.859 2.656 -7.773 1 97.19 192 ALA B N 1
ATOM 3526 C CA . ALA B 1 192 ? 17.172 3.084 -8.234 1 97.19 192 ALA B CA 1
ATOM 3527 C C . ALA B 1 192 ? 17.312 2.891 -9.742 1 97.19 192 ALA B C 1
ATOM 3529 O O . ALA B 1 192 ? 17.859 3.756 -10.438 1 97.19 192 ALA B O 1
ATOM 3530 N N . LYS B 1 193 ? 16.844 1.774 -10.203 1 97.31 193 LYS B N 1
ATOM 3531 C CA . LYS B 1 193 ? 16.953 1.459 -11.625 1 97.31 193 LYS B CA 1
ATOM 3532 C C . LYS B 1 193 ? 16.141 2.439 -12.469 1 97.31 193 LYS B C 1
ATOM 3534 O O . LYS B 1 193 ? 16.609 2.887 -13.523 1 97.31 193 LYS B O 1
ATOM 3539 N N . ARG B 1 194 ? 15 2.828 -12 1 96.12 194 ARG B N 1
ATOM 3540 C CA . ARG B 1 194 ? 14.07 3.611 -12.812 1 96.12 194 ARG B CA 1
ATOM 3541 C C . ARG B 1 194 ? 14.352 5.105 -12.672 1 96.12 194 ARG B C 1
ATOM 3543 O O . ARG B 1 194 ? 14.211 5.859 -13.633 1 96.12 194 ARG B O 1
ATOM 3550 N N . PHE B 1 195 ? 14.742 5.543 -11.461 1 96.69 195 PHE B N 1
ATOM 3551 C CA . PHE B 1 195 ? 14.742 6.977 -11.203 1 96.69 195 PHE B CA 1
ATOM 3552 C C . PHE B 1 195 ? 16.125 7.441 -10.742 1 96.69 195 PHE B C 1
ATOM 3554 O O . PHE B 1 195 ? 16.344 8.641 -10.555 1 96.69 195 PHE B O 1
ATOM 3561 N N . GLY B 1 196 ? 17.031 6.5 -10.586 1 96.25 196 GLY B N 1
ATOM 3562 C CA . GLY B 1 196 ? 18.328 6.852 -10.047 1 96.25 196 GLY B CA 1
ATOM 3563 C C . GLY B 1 196 ? 18.297 7.109 -8.547 1 96.25 196 GLY B C 1
ATOM 3564 O O . GLY B 1 196 ? 17.281 6.906 -7.895 1 96.25 196 GLY B O 1
ATOM 3565 N N . GLY B 1 197 ? 19.438 7.445 -8.023 1 96.75 197 GLY B N 1
ATOM 3566 C CA . GLY B 1 197 ? 19.547 7.668 -6.594 1 96.75 197 GLY B CA 1
ATOM 3567 C C . GLY B 1 197 ? 19.625 6.379 -5.793 1 96.75 197 GLY B C 1
ATOM 3568 O O . GLY B 1 197 ? 19.938 5.316 -6.34 1 96.75 197 GLY B O 1
ATOM 3569 N N . GLU B 1 198 ? 19.406 6.617 -4.477 1 97.56 198 GLU B N 1
ATOM 3570 C CA . GLU B 1 198 ? 19.484 5.477 -3.564 1 97.56 198 GLU B CA 1
ATOM 3571 C C . GLU B 1 198 ? 18.312 5.465 -2.6 1 97.56 198 GLU B C 1
ATOM 3573 O O . GLU B 1 198 ? 17.953 6.496 -2.018 1 97.56 198 GLU B O 1
ATOM 3578 N N . ALA B 1 199 ? 17.719 4.285 -2.535 1 98.31 199 ALA B N 1
ATOM 3579 C CA . ALA B 1 199 ? 16.672 4.07 -1.539 1 98.31 199 ALA B CA 1
ATOM 3580 C C . ALA B 1 199 ? 17.188 3.229 -0.375 1 98.31 199 ALA B C 1
ATOM 3582 O O . ALA B 1 199 ? 17.359 2.016 -0.507 1 98.31 199 ALA B O 1
ATOM 3583 N N . ASN B 1 200 ? 17.312 3.879 0.777 1 98.31 200 ASN B N 1
ATOM 3584 C CA . ASN B 1 200 ? 17.938 3.221 1.915 1 98.31 200 ASN B CA 1
ATOM 3585 C C . ASN B 1 200 ? 16.922 2.863 2.994 1 98.31 200 ASN B C 1
ATOM 3587 O O . ASN B 1 200 ? 16.031 3.66 3.301 1 98.31 200 ASN B O 1
ATOM 3591 N N . LEU B 1 201 ? 17.094 1.615 3.477 1 98.69 201 LEU B N 1
ATOM 3592 C CA . LEU B 1 201 ? 16.266 1.186 4.59 1 98.69 201 LEU B CA 1
ATOM 3593 C C . LEU B 1 201 ? 16.5 2.053 5.82 1 98.69 201 LEU B C 1
ATOM 3595 O O . LEU B 1 201 ? 17.641 2.207 6.262 1 98.69 201 LEU B O 1
ATOM 3599 N N . ARG B 1 202 ? 15.398 2.668 6.312 1 98.56 202 ARG B N 1
ATOM 3600 C CA . ARG B 1 202 ? 15.531 3.52 7.488 1 98.56 202 ARG B CA 1
ATOM 3601 C C . ARG B 1 202 ? 15.734 2.686 8.75 1 98.56 202 ARG B C 1
ATOM 3603 O O . ARG B 1 202 ? 14.867 1.902 9.133 1 98.56 202 ARG B O 1
ATOM 3610 N N . MET B 1 203 ? 16.844 2.891 9.422 1 97.44 203 MET B N 1
ATOM 3611 C CA . MET B 1 203 ? 17.141 2.16 10.648 1 97.44 203 MET B CA 1
ATOM 3612 C C . MET B 1 203 ? 16.641 2.922 11.875 1 97.44 203 MET B C 1
ATOM 3614 O O . MET B 1 203 ? 16.703 4.152 11.914 1 97.44 203 MET B O 1
ATOM 3618 N N . ALA B 1 204 ? 16.25 2.195 12.812 1 95.88 204 ALA B N 1
ATOM 3619 C CA . ALA B 1 204 ? 15.797 2.793 14.062 1 95.88 204 ALA B CA 1
ATOM 3620 C C . ALA B 1 204 ? 16.969 3.217 14.938 1 95.88 204 ALA B C 1
ATOM 3622 O O . ALA B 1 204 ? 18.094 2.707 14.773 1 95.88 204 ALA B O 1
ATOM 3623 N N . VAL B 1 205 ? 16.734 4.195 15.758 1 92.75 205 VAL B N 1
ATOM 3624 C CA . VAL B 1 205 ? 17.781 4.684 16.656 1 92.75 205 VAL B CA 1
ATOM 3625 C C . VAL B 1 205 ? 17.625 4.035 18.031 1 92.75 205 VAL B C 1
ATOM 3627 O O . VAL B 1 205 ? 18.625 3.672 18.656 1 92.75 205 VAL B O 1
ATOM 3630 N N . SER B 1 206 ? 16.422 3.781 18.516 1 91.94 206 SER B N 1
ATOM 3631 C CA . SER B 1 206 ? 16.188 3.277 19.859 1 91.94 206 SER B CA 1
ATOM 3632 C C . SER B 1 206 ? 15.859 1.788 19.844 1 91.94 206 SER B C 1
ATOM 3634 O O . SER B 1 206 ? 15.25 1.272 20.781 1 91.94 206 SER B O 1
ATOM 3636 N N . LYS B 1 207 ? 16.25 1.049 18.781 1 89.5 207 LYS B N 1
ATOM 3637 C CA . LYS B 1 207 ? 16.172 -0.405 18.672 1 89.5 207 LYS B CA 1
ATOM 3638 C C . LYS B 1 207 ? 17.109 -0.92 17.578 1 89.5 207 LYS B C 1
ATOM 3640 O O . LYS B 1 207 ? 17.484 -0.174 16.672 1 89.5 207 LYS B O 1
ATOM 3645 N N . ALA B 1 208 ? 17.391 -2.16 17.719 1 95.06 208 ALA B N 1
ATOM 3646 C CA . ALA B 1 208 ? 18.156 -2.809 16.641 1 95.06 208 ALA B CA 1
ATOM 3647 C C . ALA B 1 208 ? 17.25 -3.18 15.477 1 95.06 208 ALA B C 1
ATOM 3649 O O . ALA B 1 208 ? 16.203 -3.795 15.664 1 95.06 208 ALA B O 1
ATOM 3650 N N . GLY B 1 209 ? 17.734 -2.627 14.25 1 96.81 209 GLY B N 1
ATOM 3651 C CA . GLY B 1 209 ? 16.938 -2.957 13.078 1 96.81 209 GLY B CA 1
ATOM 3652 C C . GLY B 1 209 ? 16.234 -1.758 12.484 1 96.81 209 GLY B C 1
ATOM 3653 O O . GLY B 1 209 ? 16.453 -0.622 12.906 1 96.81 209 GLY B O 1
ATOM 3654 N N . PRO B 1 210 ? 15.359 -2.055 11.602 1 97.69 210 PRO B N 1
ATOM 3655 C CA . PRO B 1 210 ? 14.711 -0.953 10.883 1 97.69 210 PRO B CA 1
ATOM 3656 C C . PRO B 1 210 ? 13.57 -0.319 11.672 1 97.69 210 PRO B C 1
ATOM 3658 O O . PRO B 1 210 ? 13.031 -0.94 12.594 1 97.69 210 PRO B O 1
ATOM 3661 N N . VAL B 1 211 ? 13.258 0.898 11.383 1 97.62 211 VAL B N 1
ATOM 3662 C CA . VAL B 1 211 ? 12 1.509 11.797 1 97.62 211 VAL B CA 1
ATOM 3663 C C . VAL B 1 211 ? 10.828 0.638 11.344 1 97.62 211 VAL B C 1
ATOM 3665 O O . VAL B 1 211 ? 10.812 0.142 10.211 1 97.62 211 VAL B O 1
ATOM 3668 N N . VAL B 1 212 ? 9.898 0.343 12.227 1 98 212 VAL B N 1
ATOM 3669 C CA . VAL B 1 212 ? 8.625 -0.298 11.914 1 98 212 VAL B CA 1
ATOM 3670 C C . VAL B 1 212 ? 7.484 0.696 12.117 1 98 212 VAL B C 1
ATOM 3672 O O . VAL B 1 212 ? 7.344 1.275 13.195 1 98 212 VAL B O 1
ATOM 3675 N N . THR B 1 213 ? 6.707 0.964 11.07 1 98 213 THR B N 1
ATOM 3676 C CA . THR B 1 213 ? 5.641 1.96 11.117 1 98 213 THR B CA 1
ATOM 3677 C C . THR B 1 213 ? 4.461 1.451 11.945 1 98 213 THR B C 1
ATOM 3679 O O . THR B 1 213 ? 4.434 0.285 12.344 1 98 213 THR B O 1
ATOM 3682 N N . ASP B 1 214 ? 3.482 2.334 12.164 1 96.5 214 ASP B N 1
ATOM 3683 C CA . ASP B 1 214 ? 2.248 1.975 12.852 1 96.5 214 ASP B CA 1
ATOM 3684 C C . ASP B 1 214 ? 1.5 0.874 12.102 1 96.5 214 ASP B C 1
ATOM 3686 O O . ASP B 1 214 ? 0.628 0.212 12.672 1 96.5 214 ASP B O 1
ATOM 3690 N N . ASN B 1 215 ? 1.866 0.653 10.875 1 97.44 215 ASN B N 1
ATOM 3691 C CA . ASN B 1 215 ? 1.208 -0.34 10.031 1 97.44 215 ASN B CA 1
ATOM 3692 C C . ASN B 1 215 ? 2.076 -1.581 9.852 1 97.44 215 ASN B C 1
ATOM 3694 O O . ASN B 1 215 ? 1.869 -2.354 8.914 1 97.44 215 ASN B O 1
ATOM 3698 N N . SER B 1 216 ? 3.152 -1.695 10.641 1 96.94 216 SER B N 1
ATOM 3699 C CA . SER B 1 216 ? 4.059 -2.838 10.672 1 96.94 216 SER B CA 1
ATOM 3700 C C . SER B 1 216 ? 4.859 -2.939 9.375 1 96.94 216 SER B C 1
ATOM 3702 O O . SER B 1 216 ? 5.234 -4.039 8.953 1 96.94 216 SER B O 1
ATOM 3704 N N . ASN B 1 217 ? 5.062 -1.863 8.688 1 98.75 217 ASN B N 1
ATOM 3705 C CA . ASN B 1 217 ? 5.844 -1.811 7.457 1 98.75 217 ASN B CA 1
ATOM 3706 C C . ASN B 1 217 ? 7.211 -1.175 7.691 1 98.75 217 ASN B C 1
ATOM 3708 O O . ASN B 1 217 ? 7.504 -0.712 8.797 1 98.75 217 ASN B O 1
ATOM 3712 N N . PHE B 1 218 ? 8.062 -1.23 6.656 1 98.75 218 PHE B N 1
ATOM 3713 C CA . PHE B 1 218 ? 9.352 -0.561 6.656 1 98.75 218 PHE B CA 1
ATOM 3714 C C . PHE B 1 218 ? 9.289 0.752 5.887 1 98.75 218 PHE B C 1
ATOM 3716 O O . PHE B 1 218 ? 8.281 1.042 5.23 1 98.75 218 PHE B O 1
ATOM 3723 N N . ILE B 1 219 ? 10.352 1.542 6.055 1 98.88 219 ILE B N 1
ATOM 3724 C CA . ILE B 1 219 ? 10.469 2.781 5.293 1 98.88 219 ILE B CA 1
ATOM 3725 C C . ILE B 1 219 ? 11.797 2.795 4.543 1 98.88 219 ILE B C 1
ATOM 3727 O O . ILE B 1 219 ? 12.852 2.49 5.117 1 98.88 219 ILE B O 1
ATOM 3731 N N . LEU B 1 220 ? 11.758 3.072 3.258 1 98.88 220 LEU B N 1
ATOM 3732 C CA . LEU B 1 220 ? 12.922 3.43 2.453 1 98.88 220 LEU B CA 1
ATOM 3733 C C . LEU B 1 220 ? 13.016 4.941 2.277 1 98.88 220 LEU B C 1
ATOM 3735 O O . LEU B 1 220 ? 12.023 5.598 1.951 1 98.88 220 LEU B O 1
ATOM 3739 N N . ASP B 1 221 ? 14.156 5.508 2.541 1 98.81 221 ASP B N 1
ATOM 3740 C CA . ASP B 1 221 ? 14.406 6.902 2.201 1 98.81 221 ASP B CA 1
ATOM 3741 C C . ASP B 1 221 ? 15.109 7.02 0.851 1 98.81 221 ASP B C 1
ATOM 3743 O O . ASP B 1 221 ? 16.297 6.695 0.729 1 98.81 221 ASP B O 1
ATOM 3747 N N . TRP B 1 222 ? 14.414 7.48 -0.153 1 98.69 222 TRP B N 1
ATOM 3748 C CA . TRP B 1 222 ? 14.938 7.582 -1.513 1 98.69 222 TRP B CA 1
ATOM 3749 C C . TRP B 1 222 ? 15.594 8.938 -1.745 1 98.69 222 TRP B C 1
ATOM 3751 O O . TRP B 1 222 ? 14.898 9.953 -1.89 1 98.69 222 TRP B O 1
ATOM 3761 N N . LYS B 1 223 ? 16.844 8.953 -1.716 1 97.88 223 LYS B N 1
ATOM 3762 C CA . LYS B 1 223 ? 17.609 10.148 -2.068 1 97.88 223 LYS B CA 1
ATOM 3763 C C . LYS B 1 223 ? 17.719 10.297 -3.584 1 97.88 223 LYS B C 1
ATOM 3765 O O . LYS B 1 223 ? 18.625 9.734 -4.207 1 97.88 223 LYS B O 1
ATOM 3770 N N . PHE B 1 224 ? 16.875 11.125 -4.086 1 96.69 224 PHE B N 1
ATOM 3771 C CA . PHE B 1 224 ? 16.797 11.297 -5.531 1 96.69 224 PHE B CA 1
ATOM 3772 C C . PHE B 1 224 ? 17.812 12.336 -6.008 1 96.69 224 PHE B C 1
ATOM 3774 O O . PHE B 1 224 ? 18.203 13.227 -5.246 1 96.69 224 PHE B O 1
ATOM 3781 N N . GLU B 1 225 ? 18.234 12.266 -7.254 1 89.56 225 GLU B N 1
ATOM 3782 C CA . GLU B 1 225 ? 19.172 13.211 -7.848 1 89.56 225 GLU B CA 1
ATOM 3783 C C . GLU B 1 225 ? 18.438 14.281 -8.656 1 89.56 225 GLU B C 1
ATOM 3785 O O . GLU B 1 225 ? 18.703 15.469 -8.492 1 89.56 225 GLU B O 1
ATOM 3790 N N . ARG B 1 226 ? 17.672 13.836 -9.602 1 82.88 226 ARG B N 1
ATOM 3791 C CA . ARG B 1 226 ? 16.859 14.727 -10.43 1 82.88 226 ARG B CA 1
ATOM 3792 C C . ARG B 1 226 ? 15.453 14.164 -10.625 1 82.88 226 ARG B C 1
ATOM 3794 O O . ARG B 1 226 ? 15.281 12.953 -10.781 1 82.88 226 ARG B O 1
ATOM 3801 N N . ALA B 1 227 ? 14.57 14.898 -10.156 1 72.62 227 ALA B N 1
ATOM 3802 C CA . ALA B 1 227 ? 13.211 14.461 -10.469 1 72.62 227 ALA B CA 1
ATOM 3803 C C . ALA B 1 227 ? 12.344 15.633 -10.922 1 72.62 227 ALA B C 1
ATOM 3805 O O . ALA B 1 227 ? 12.477 16.75 -10.406 1 72.62 227 ALA B O 1
ATOM 3806 N N . GLU B 1 228 ? 11.758 15.25 -12.039 1 79.44 228 GLU B N 1
ATOM 3807 C CA . GLU B 1 228 ? 10.75 16.172 -12.547 1 79.44 228 GLU B CA 1
ATOM 3808 C C . GLU B 1 228 ? 9.375 15.516 -12.602 1 79.44 228 GLU B C 1
ATOM 3810 O O . GLU B 1 228 ? 9.258 14.297 -12.453 1 79.44 228 GLU B O 1
ATOM 3815 N N . ASN B 1 229 ? 8.328 16.203 -12.539 1 93.25 229 ASN B N 1
ATOM 3816 C CA . ASN B 1 229 ? 6.941 15.75 -12.625 1 93.25 229 ASN B CA 1
ATOM 3817 C C . ASN B 1 229 ? 6.59 14.812 -11.469 1 93.25 229 ASN B C 1
ATOM 3819 O O . ASN B 1 229 ? 6.422 13.609 -11.672 1 93.25 229 ASN B O 1
ATOM 3823 N N . TRP B 1 230 ? 6.449 15.289 -10.336 1 97.44 230 TRP B N 1
ATOM 3824 C CA . TRP B 1 230 ? 6.258 14.531 -9.109 1 97.44 230 TRP B CA 1
ATOM 3825 C C . TRP B 1 230 ? 4.992 13.688 -9.172 1 97.44 230 TRP B C 1
ATOM 3827 O O . TRP B 1 230 ? 4.902 12.633 -8.539 1 97.44 230 TRP B O 1
ATOM 3837 N N . LYS B 1 231 ? 4.043 14.117 -9.977 1 97.44 231 LYS B N 1
ATOM 3838 C CA . LYS B 1 231 ? 2.834 13.312 -10.148 1 97.44 231 LYS B CA 1
ATOM 3839 C C . LYS B 1 231 ? 3.16 11.961 -10.781 1 97.44 231 LYS B C 1
ATOM 3841 O O . LYS B 1 231 ? 2.723 10.922 -10.297 1 97.44 231 LYS B O 1
ATOM 3846 N N . GLU B 1 232 ? 3.91 11.953 -11.844 1 97.25 232 GLU B N 1
ATOM 3847 C CA . GLU B 1 232 ? 4.305 10.727 -12.531 1 97.25 232 GLU B CA 1
ATOM 3848 C C . GLU B 1 232 ? 5.207 9.867 -11.656 1 97.25 232 GLU B C 1
ATOM 3850 O O . GLU B 1 232 ? 5.051 8.641 -11.602 1 97.25 232 GLU B O 1
ATOM 3855 N N . VAL B 1 233 ? 6.145 10.539 -11.016 1 97.75 233 VAL B N 1
ATOM 3856 C CA . VAL B 1 233 ? 7.078 9.828 -10.141 1 97.75 233 VAL B CA 1
ATOM 3857 C C . VAL B 1 233 ? 6.316 9.156 -9.008 1 97.75 233 VAL B C 1
ATOM 3859 O O . VAL B 1 233 ? 6.539 7.977 -8.719 1 97.75 233 VAL B O 1
ATOM 3862 N N . ASN B 1 234 ? 5.406 9.883 -8.406 1 98.56 234 ASN B N 1
ATOM 3863 C CA . ASN B 1 234 ? 4.602 9.344 -7.316 1 98.56 234 ASN B CA 1
ATOM 3864 C C . ASN B 1 234 ? 3.801 8.125 -7.758 1 98.56 234 ASN B C 1
ATOM 3866 O O . ASN B 1 234 ? 3.781 7.105 -7.059 1 98.56 234 ASN B O 1
ATOM 3870 N N . THR B 1 235 ? 3.18 8.234 -8.898 1 98.44 235 THR B N 1
ATOM 3871 C CA . THR B 1 235 ? 2.367 7.129 -9.406 1 98.44 235 THR B CA 1
ATOM 3872 C C . THR B 1 235 ? 3.238 5.918 -9.719 1 98.44 235 THR B C 1
ATOM 3874 O O . THR B 1 235 ? 2.912 4.793 -9.336 1 98.44 235 THR B O 1
ATOM 3877 N N . ALA B 1 236 ? 4.293 6.113 -10.406 1 98.19 236 ALA B N 1
ATOM 3878 C CA . ALA B 1 236 ? 5.172 5.02 -10.812 1 98.19 236 ALA B CA 1
ATOM 3879 C C . ALA B 1 236 ? 5.703 4.258 -9.602 1 98.19 236 ALA B C 1
ATOM 3881 O O . ALA B 1 236 ? 5.73 3.025 -9.602 1 98.19 236 ALA B O 1
ATOM 3882 N N . ILE B 1 237 ? 6.121 5.055 -8.594 1 98.62 237 ILE B N 1
ATOM 3883 C CA . ILE B 1 237 ? 6.668 4.402 -7.406 1 98.62 237 ILE B CA 1
ATOM 3884 C C . ILE B 1 237 ? 5.559 3.668 -6.66 1 98.62 237 ILE B C 1
ATOM 3886 O O . ILE B 1 237 ? 5.738 2.527 -6.227 1 98.62 237 ILE B O 1
ATOM 3890 N N . LYS B 1 238 ? 4.391 4.309 -6.516 1 98.88 238 LYS B N 1
ATOM 3891 C CA . LYS B 1 238 ? 3.27 3.705 -5.805 1 98.88 238 LYS B CA 1
ATOM 3892 C C . LYS B 1 238 ? 2.844 2.393 -6.457 1 98.88 238 LYS B C 1
ATOM 3894 O O . LYS B 1 238 ? 2.4 1.468 -5.773 1 98.88 238 LYS B O 1
ATOM 3899 N N . MET B 1 239 ? 3.062 2.26 -7.762 1 98.56 239 MET B N 1
ATOM 3900 C CA . MET B 1 239 ? 2.58 1.101 -8.508 1 98.56 239 MET B CA 1
ATOM 3901 C C . MET B 1 239 ? 3.564 -0.059 -8.406 1 98.56 239 MET B C 1
ATOM 3903 O O . MET B 1 239 ? 3.275 -1.167 -8.859 1 98.56 239 MET B O 1
ATOM 3907 N N . ILE B 1 240 ? 4.75 0.157 -7.859 1 98.62 240 ILE B N 1
ATOM 3908 C CA . ILE B 1 240 ? 5.648 -0.966 -7.625 1 98.62 240 ILE B CA 1
ATOM 3909 C C . ILE B 1 240 ? 5.047 -1.902 -6.582 1 98.62 240 ILE B C 1
ATOM 3911 O O . ILE B 1 240 ? 4.73 -1.479 -5.469 1 98.62 240 ILE B O 1
ATOM 3915 N N . PRO B 1 241 ? 4.867 -3.225 -6.934 1 98.5 241 PRO B N 1
ATOM 3916 C CA . PRO B 1 241 ? 4.336 -4.137 -5.918 1 98.5 241 PRO B CA 1
ATOM 3917 C C . PRO B 1 241 ? 5.148 -4.125 -4.625 1 98.5 241 PRO B C 1
ATOM 3919 O O . PRO B 1 241 ? 6.375 -4.258 -4.664 1 98.5 241 PRO B O 1
ATOM 3922 N N . GLY B 1 242 ? 4.484 -3.938 -3.518 1 98.75 242 GLY B N 1
ATOM 3923 C CA . GLY B 1 242 ? 5.141 -3.881 -2.221 1 98.75 242 GLY B CA 1
ATOM 3924 C C . GLY B 1 242 ? 5.203 -2.48 -1.643 1 98.75 242 GLY B C 1
ATOM 3925 O O . GLY B 1 242 ? 5.441 -2.307 -0.446 1 98.75 242 GLY B O 1
ATOM 3926 N N . VAL B 1 243 ? 5.027 -1.482 -2.49 1 98.94 243 VAL B N 1
ATOM 3927 C CA . VAL B 1 243 ? 4.938 -0.122 -1.972 1 98.94 243 VAL B CA 1
ATOM 3928 C C . VAL B 1 243 ? 3.553 0.115 -1.374 1 98.94 243 VAL B C 1
ATOM 3930 O O . VAL B 1 243 ? 2.537 -0.119 -2.033 1 98.94 243 VAL B O 1
ATOM 3933 N N . VAL B 1 244 ? 3.539 0.573 -0.144 1 98.88 244 VAL B N 1
ATOM 3934 C CA . VAL B 1 244 ? 2.293 0.888 0.546 1 98.88 244 VAL B CA 1
ATOM 3935 C C . VAL B 1 244 ? 1.888 2.33 0.251 1 98.88 244 VAL B C 1
ATOM 3937 O O . VAL B 1 244 ? 0.733 2.6 -0.09 1 98.88 244 VAL B O 1
ATOM 3940 N N . GLU B 1 245 ? 2.865 3.191 0.407 1 98.88 245 GLU B N 1
ATOM 3941 C CA . GLU B 1 245 ? 2.615 4.609 0.166 1 98.88 245 GLU B CA 1
ATOM 3942 C C . GLU B 1 245 ? 3.922 5.383 0.009 1 98.88 245 GLU B C 1
ATOM 3944 O O . GLU B 1 245 ? 4.973 4.934 0.473 1 98.88 245 GLU B O 1
ATOM 3949 N N . THR B 1 246 ? 3.852 6.527 -0.649 1 98.88 246 THR B N 1
ATOM 3950 C CA . THR B 1 246 ? 4.988 7.438 -0.742 1 98.88 246 THR B CA 1
ATOM 3951 C C . THR B 1 246 ? 4.766 8.664 0.131 1 98.88 246 THR B C 1
ATOM 3953 O O . THR B 1 246 ? 3.627 9.07 0.368 1 98.88 246 THR B O 1
ATOM 3956 N N . GLY B 1 247 ? 5.867 9.25 0.507 1 98.81 247 GLY B N 1
ATOM 3957 C CA . GLY B 1 247 ? 5.805 10.5 1.246 1 98.81 247 GLY B CA 1
ATOM 3958 C C . GLY B 1 247 ? 5.602 11.711 0.354 1 98.81 247 GLY B C 1
ATOM 3959 O O . GLY B 1 247 ? 5.793 12.844 0.788 1 98.81 247 GLY B O 1
ATOM 3960 N N . LEU B 1 248 ? 5.285 11.5 -0.897 1 98.75 248 LEU B N 1
ATOM 3961 C CA . LEU B 1 248 ? 4.961 12.586 -1.817 1 98.75 248 LEU B CA 1
ATOM 3962 C C . LEU B 1 248 ? 3.471 12.906 -1.768 1 98.75 248 LEU B C 1
ATOM 3964 O O . LEU B 1 248 ? 2.635 12.07 -2.115 1 98.75 248 LEU B O 1
ATOM 3968 N N . PHE B 1 249 ? 3.139 14.039 -1.276 1 98.75 249 PHE B N 1
ATOM 3969 C CA . PHE B 1 249 ? 1.781 14.562 -1.346 1 98.75 249 PHE B CA 1
ATOM 3970 C C . PHE B 1 249 ? 1.64 15.547 -2.502 1 98.75 249 PHE B C 1
ATOM 3972 O O . PHE B 1 249 ? 1.988 16.719 -2.371 1 98.75 249 PHE B O 1
ATOM 3979 N N . VAL B 1 250 ? 1.149 15.102 -3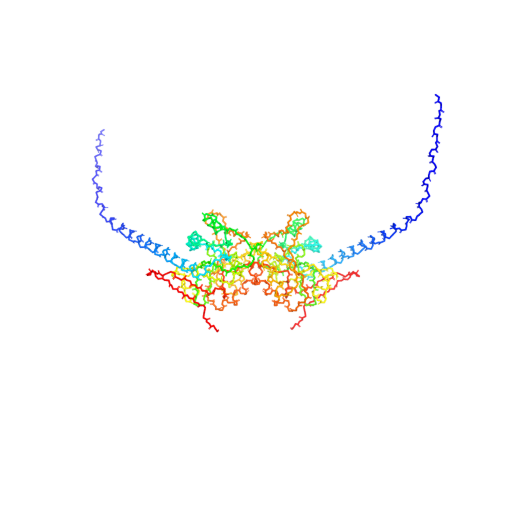.594 1 98.25 250 VAL B N 1
ATOM 3980 C CA . VAL B 1 250 ? 1.112 15.867 -4.836 1 98.25 250 VAL B CA 1
ATOM 3981 C C . VAL B 1 250 ? -0.31 16.359 -5.102 1 98.25 250 VAL B C 1
ATOM 3983 O O . VAL B 1 250 ? -1.241 15.555 -5.195 1 98.25 250 VAL B O 1
ATOM 3986 N N . GLY B 1 251 ? -0.457 17.625 -5.188 1 97 251 GLY B N 1
ATOM 3987 C CA . GLY B 1 251 ? -1.744 18.203 -5.527 1 97 251 GLY B CA 1
ATOM 3988 C C . GLY B 1 251 ? -2.775 18.062 -4.426 1 97 251 GLY B C 1
ATOM 3989 O O . GLY B 1 251 ? -3.979 18.047 -4.691 1 97 251 GLY B O 1
ATOM 3990 N N . MET B 1 252 ? -2.381 17.906 -3.186 1 98.19 252 MET B N 1
ATOM 3991 C CA . MET B 1 252 ? -3.314 17.656 -2.092 1 98.19 252 MET B CA 1
ATOM 3992 C C . MET B 1 252 ? -3.508 18.922 -1.244 1 98.19 252 MET B C 1
ATOM 3994 O O . MET B 1 252 ? -4.625 19.219 -0.822 1 98.19 252 MET B O 1
ATOM 3998 N N . ALA B 1 253 ? -2.447 19.625 -1.025 1 98.56 253 ALA B N 1
ATOM 3999 C CA . ALA B 1 253 ? -2.494 20.766 -0.119 1 98.56 253 ALA B CA 1
ATOM 4000 C C . ALA B 1 253 ? -3.182 21.969 -0.776 1 98.56 253 ALA B C 1
ATOM 4002 O O . ALA B 1 253 ? -2.855 22.328 -1.908 1 98.56 253 ALA B O 1
ATOM 4003 N N . GLU B 1 254 ? -4.035 22.484 -0.046 1 97.88 254 GLU B N 1
ATOM 4004 C CA . GLU B 1 254 ? -4.75 23.656 -0.532 1 97.88 254 GLU B CA 1
ATOM 4005 C C . GLU B 1 254 ? -4.004 24.953 -0.185 1 97.88 254 GLU B C 1
ATOM 4007 O O . GLU B 1 254 ? -4.09 25.938 -0.913 1 97.88 254 GLU B O 1
ATOM 4012 N N . ARG B 1 255 ? -3.299 24.953 0.908 1 98.44 255 ARG B N 1
ATOM 4013 C CA . ARG B 1 255 ? -2.598 26.125 1.423 1 98.44 255 ARG B CA 1
ATOM 4014 C C . ARG B 1 255 ? -1.489 25.719 2.389 1 98.44 255 ARG B C 1
ATOM 4016 O O . ARG B 1 255 ? -1.611 24.719 3.096 1 98.44 255 ARG B O 1
ATOM 4023 N N . ALA B 1 256 ? -0.482 26.484 2.357 1 98.81 256 ALA B N 1
ATOM 4024 C CA . ALA B 1 256 ? 0.599 26.297 3.32 1 98.81 256 ALA B CA 1
ATOM 4025 C C . ALA B 1 256 ? 0.86 27.578 4.113 1 98.81 256 ALA B C 1
ATOM 4027 O O . ALA B 1 256 ? 0.837 28.672 3.553 1 98.81 256 ALA B O 1
ATOM 4028 N N . TYR B 1 257 ? 1.036 27.422 5.383 1 98.88 257 TYR B N 1
ATOM 4029 C CA . TYR B 1 257 ? 1.451 28.5 6.285 1 98.88 257 TYR B CA 1
ATOM 4030 C C . TYR B 1 257 ? 2.893 28.297 6.734 1 98.88 257 TYR B C 1
ATOM 4032 O O . TYR B 1 257 ? 3.238 27.25 7.297 1 98.88 257 TYR B O 1
ATOM 4040 N N . PHE B 1 258 ? 3.691 29.328 6.473 1 98.75 258 PHE B N 1
ATOM 4041 C CA . PHE B 1 258 ? 5.078 29.297 6.914 1 98.75 258 PHE B CA 1
ATOM 4042 C C . PHE B 1 258 ? 5.332 30.359 7.984 1 98.75 258 PHE B C 1
ATOM 4044 O O . PHE B 1 258 ? 5.199 31.562 7.727 1 98.75 258 PHE B O 1
ATOM 4051 N N . GLY B 1 259 ? 5.68 29.859 9.203 1 98.56 259 GLY B N 1
ATOM 4052 C CA . GLY B 1 259 ? 6.238 30.828 10.141 1 98.56 259 GLY B CA 1
ATOM 4053 C C . GLY B 1 259 ? 7.629 31.297 9.758 1 98.56 259 GLY B C 1
ATOM 4054 O O . GLY B 1 259 ? 8.5 30.484 9.453 1 98.56 259 GLY B O 1
ATOM 4055 N N . MET B 1 260 ? 7.793 32.594 9.812 1 97.25 260 MET B N 1
ATOM 4056 C CA . MET B 1 260 ? 9.055 33.156 9.336 1 97.25 260 MET B CA 1
ATOM 4057 C C . MET B 1 260 ? 9.93 33.594 10.508 1 97.25 260 MET B C 1
ATOM 4059 O O . MET B 1 260 ? 9.445 33.719 11.633 1 97.25 260 MET B O 1
ATOM 4063 N N . GLU B 1 261 ? 11.141 33.812 10.195 1 94.06 261 GLU B N 1
ATOM 4064 C CA . GLU B 1 261 ? 12.125 34.219 11.203 1 94.06 261 GLU B CA 1
ATOM 4065 C C . GLU B 1 261 ? 11.766 35.562 11.82 1 94.06 261 GLU B C 1
ATOM 4067 O O . GLU B 1 261 ? 12.031 35.812 13.008 1 94.06 261 GLU B O 1
ATOM 4072 N N . ASP B 1 262 ? 11.219 36.375 11.094 1 95.19 262 ASP B N 1
ATOM 4073 C CA . ASP B 1 262 ? 10.961 37.75 11.531 1 95.19 262 ASP B CA 1
ATOM 4074 C C . ASP B 1 262 ? 9.641 37.844 12.297 1 95.19 262 ASP B C 1
ATOM 4076 O O . ASP B 1 262 ? 9.164 38.938 12.602 1 95.19 262 ASP B O 1
ATOM 4080 N N . GLY B 1 263 ? 9.031 36.75 12.461 1 95.56 263 GLY B N 1
ATOM 4081 C CA . GLY B 1 263 ? 7.824 36.719 13.266 1 95.56 263 GLY B CA 1
ATOM 4082 C C . GLY B 1 263 ? 6.555 36.844 12.453 1 95.56 263 GLY B C 1
ATOM 4083 O O . GLY B 1 263 ? 5.449 36.844 13 1 95.56 263 GLY B O 1
ATOM 4084 N N . THR B 1 264 ? 6.672 36.875 11.164 1 97.31 264 THR B N 1
ATOM 4085 C CA . THR B 1 264 ? 5.5 36.906 10.297 1 97.31 264 THR B CA 1
ATOM 4086 C C . THR B 1 264 ? 5.121 35.5 9.836 1 97.31 264 THR B C 1
ATOM 4088 O O . THR B 1 264 ? 5.844 34.531 10.094 1 97.31 264 THR B O 1
ATOM 4091 N N . VAL B 1 265 ? 3.934 35.438 9.258 1 98.56 265 VAL B N 1
ATOM 4092 C CA . VAL B 1 265 ? 3.463 34.188 8.633 1 98.56 265 VAL B CA 1
ATOM 4093 C C . VAL B 1 265 ? 3.262 34.406 7.133 1 98.56 265 VAL B C 1
ATOM 4095 O O . VAL B 1 265 ? 2.576 35.344 6.727 1 98.56 265 VAL B O 1
ATOM 4098 N N . GLN B 1 266 ? 3.9 33.625 6.367 1 98.31 266 GLN B N 1
ATOM 4099 C CA . GLN B 1 266 ? 3.686 33.625 4.926 1 98.31 266 GLN B CA 1
ATOM 4100 C C . GLN B 1 266 ? 2.715 32.531 4.508 1 98.31 266 GLN B C 1
ATOM 4102 O O . GLN B 1 266 ? 2.789 31.406 5.008 1 98.31 266 GLN B O 1
ATOM 4107 N N . VAL B 1 267 ? 1.798 32.938 3.648 1 98.31 267 VAL B N 1
ATOM 4108 C CA . VAL B 1 267 ? 0.807 31.984 3.148 1 98.31 267 VAL B CA 1
ATOM 4109 C C . VAL B 1 267 ? 1.053 31.719 1.666 1 98.31 267 VAL B C 1
ATOM 4111 O O . VAL B 1 267 ? 1.333 32.625 0.899 1 98.31 267 VAL B O 1
ATOM 4114 N N . ARG B 1 268 ? 0.971 30.438 1.299 1 97.56 268 ARG B N 1
ATOM 4115 C CA . ARG B 1 268 ? 1.134 30.062 -0.1 1 97.56 268 ARG B CA 1
ATOM 4116 C C . ARG B 1 268 ? -0.028 29.188 -0.566 1 97.56 268 ARG B C 1
ATOM 4118 O O . ARG B 1 268 ? -0.415 28.234 0.122 1 97.56 268 ARG B O 1
ATOM 4125 N N . ASP B 1 269 ? -0.56 29.516 -1.752 1 95.75 269 ASP B N 1
ATOM 4126 C CA . ASP B 1 269 ? -1.561 28.703 -2.445 1 95.75 269 ASP B CA 1
ATOM 4127 C C . ASP B 1 269 ? -0.981 28.078 -3.713 1 95.75 269 ASP B C 1
ATOM 4129 O O . ASP B 1 269 ? 0.024 28.562 -4.242 1 95.75 269 ASP B O 1
ATOM 4133 N N . PRO B 1 270 ? -1.629 26.984 -4.082 1 89.94 270 PRO B N 1
ATOM 4134 C CA . PRO B 1 270 ? -1.146 26.422 -5.344 1 89.94 270 PRO B CA 1
ATOM 4135 C C . PRO B 1 270 ? -1.312 27.375 -6.52 1 89.94 270 PRO B C 1
ATOM 4137 O O . PRO B 1 270 ? -2.191 28.25 -6.496 1 89.94 270 PRO B O 1
ATOM 4140 N N . SER B 1 271 ? -0.36 27.297 -7.457 1 80.19 271 SER B N 1
ATOM 4141 C CA . SER B 1 271 ? -0.521 28.125 -8.648 1 80.19 271 SER B CA 1
ATOM 4142 C C . SER B 1 271 ? -1.816 27.781 -9.383 1 80.19 271 SER B C 1
ATOM 4144 O O . SER B 1 271 ? -2.242 26.625 -9.406 1 80.19 271 SER B O 1
ATOM 4146 N N . VAL B 1 272 ? -2.719 28.656 -9.633 1 66.12 272 VAL B N 1
ATOM 4147 C CA . VAL B 1 272 ? -3.963 28.484 -10.367 1 66.12 272 VAL B CA 1
ATOM 4148 C C . VAL B 1 272 ? -3.654 28.062 -11.805 1 66.12 272 VAL B C 1
ATOM 4150 O O . VAL B 1 272 ? -2.9 28.734 -12.508 1 66.12 272 VAL B O 1
ATOM 4153 N N . ASN B 1 273 ? -3.426 26.844 -12.047 1 46.94 273 ASN B N 1
ATOM 4154 C CA . ASN B 1 273 ? -3.371 26.531 -13.469 1 46.94 273 ASN B CA 1
ATOM 4155 C C . ASN B 1 273 ? -4.688 26.859 -14.172 1 46.94 273 ASN B C 1
ATOM 4157 O O . ASN B 1 273 ? -5.758 26.75 -13.57 1 46.94 273 ASN B O 1
#

Nearest PDB structures (foldseek):
  6zxt-assembly1_A  TM=9.366E-01  e=3.879E-25  Chlamydomonas reinhardtii
  4gmk-assembly1_B  TM=9.605E-01  e=9.231E-25  Ligilactobacillus salivarius UCC118
  3hhe-assembly1_B  TM=9.281E-01  e=4.969E-25  Bartonella henselae str. Houston-1
  6j1k-assembly1_B  TM=9.362E-01  e=5.625E-25  Ochrobactrum sp.
  3l7o-assembly1_A  TM=9.228E-01  e=5.849E-23  Streptococcus mutans UA159

Solvent-accessible surface area (backbone atoms only — not comparable to full-atom values): 28473 Å² total; per-residue (Å²): 138,84,82,82,87,70,93,74,81,78,85,73,73,77,86,66,72,80,69,67,66,65,58,57,54,57,46,51,56,50,49,53,53,49,51,52,51,51,45,45,51,52,8,18,37,50,7,17,38,52,49,42,68,73,66,61,57,71,74,32,36,33,26,36,25,48,66,81,45,32,56,35,27,52,52,45,47,43,49,43,31,68,75,66,63,44,50,54,38,34,28,54,30,37,74,66,25,44,49,52,38,55,74,60,70,48,46,80,56,45,36,82,83,48,45,64,26,53,29,15,43,25,45,52,57,26,31,19,60,62,38,36,30,36,30,31,87,87,55,54,28,54,46,34,44,30,45,38,71,32,21,75,36,22,37,35,27,29,28,51,78,27,64,31,73,46,81,64,70,71,45,77,74,39,45,29,29,34,20,40,63,76,30,49,54,42,47,26,51,52,46,26,72,75,56,42,51,47,44,40,76,40,63,38,86,93,48,92,53,61,41,66,36,100,67,71,24,31,38,28,27,32,36,67,78,69,84,71,60,64,63,60,52,50,50,58,53,46,66,38,59,35,25,47,35,56,13,63,42,66,83,57,47,56,34,36,27,26,3,28,86,86,73,48,68,49,78,46,59,48,72,82,125,135,82,80,76,78,80,67,85,70,87,74,84,73,76,86,66,72,82,69,64,67,65,58,58,53,57,47,51,58,52,50,52,53,49,50,52,52,53,45,46,51,52,9,18,37,49,8,17,40,52,49,42,69,74,65,60,59,70,74,32,36,34,29,36,24,47,65,81,43,31,55,36,27,51,50,44,46,41,50,43,31,68,75,66,63,43,52,55,37,34,28,51,31,38,72,67,26,43,49,52,39,55,76,61,70,47,45,80,55,46,37,81,83,46,43,65,26,52,30,15,44,28,47,52,55,27,32,20,62,62,39,36,31,35,30,30,87,87,58,55,28,53,48,35,45,30,45,37,70,31,19,76,35,22,36,34,27,29,29,51,79,25,63,31,72,46,80,64,72,72,45,76,73,37,48,29,30,34,21,39,64,74,29,50,54,42,48,27,51,50,46,27,73,74,54,42,52,46,43,40,77,39,64,37,86,94,48,92,54,60,40,64,35,98,66,71,23,30,37,30,27,33,37,68,78,69,85,73,60,64,62,59,50,48,49,57,54,46,66,39,60,35,27,47,33,56,12,62,42,65,83,56,48,56,34,35,26,26,2,29,88,86,72,46,68,46,77,46,57,49,70,81,123